Protein 3E1T (pdb70)

Secondary structure (DSSP, 8-state):
-EEEEEEEE--SHHHHHHHHHHHTTT--EEEE-SSPSS---S--B--HIIIIIIHHHTT-HHHHHTTTPPEE-EEEEE-SS-SS-EEEESSSSSSSTT--EEB--HHHHHHHHHHHHHHTT-EEESS-EEEEEEEETTEEEEEEEE-SSS-EEEEEEEEEEE---TT-SSGGGT--EEE-STT-EEEEEEEEES----STT-TTSEEEEEETTEEEEEEE-SSSEEEEEEEEEHHHHTTTSS-HHHHHHHHHHTSHHHHHHHTT-EE--SSTTSS-EEEES--EEES-SB-SSEEE-GGGTEE--STT--HHHHHHHHHHHHHHHHHHHTTT-S-HHHHHHHHHHHHHHHHHHHHHHHHHHHHH---TT-HHHHTSS---SHHHHHHHHHHHHTT---TT-TTT----STT--HHHHHHHHHHH----B-TTSSSB-

Foldseek 3Di:
DAEFAEEEEAQALLRLLLLLLQLLLPTGYEYEHQADALDADDQFDDFLCCQVPSCVLLVCNVVVVVPQFFKAQWAWECFFDDNDIDIDGPDPDCDPRSRIDGGARRRVVSVSSNVSSVVSPYNYAYNKHWDEFDDDPQAGFWTWIAHNPRDIDIYGHLAYEYAHAQPDPYLVSFFDKFFFQQLQKKKKKAKKFPFAADDDSRRQHWYWYDFQFAIKIWGDGHNTMIIIMGIGHNVVVVVCPPPSPVVVVVVQVRTVVSVRRCVRIDTQCDDPRNDMDMDGRQAIATLGQGDHRYGYAFSSGGDHDPPPSCRSVLSSVLSLLVLQLSNCVVVVPDDNCVSRVRSLLVSLQVRQVCNVVVLVRLQRGDDPNHPGSVSSHDDPVPVVVVVCVVCVVVVRNPPVDCVNPCAGSHRGDPSSRVSSCVSNVSFDADPSSRYGD

Sequence (437 aa):
PEVFDLIVIGGGPGGSTLASFVAMRGHRVLLLEREAFPRHQIGESLLPATVHGICAMLGLTDEMKRAGFPIKRGGTFRWGKEPEPWTFGFTRHPDDPYGFAYQVERARFDDMLLRNSERKGVDVRERHEVIDVLFEGERAVGVRYRNTEGVELMAHARFIVDASGNRTRVSQAVGERVYSRFFQNVALYGYFENGKRLPAPRQGNILSAAFQDGWFWYIPLSDTLTSVGAVVSREAAEAIKDGHEAALLRYIDRCPIIKEYLAPATRVTTGDYGEIRIRKDYSYCNTSFWKNGMALVGDAACFVDPVFSSGVHLATYSALLVARAINTCLAGEMSEQRCFEEFERRYRREYGNFYQFLVAFYDMNQDTDSYFWSARKIINTEERANEAFVRLIAGRSNLDEPVFQSNFMQGFTREITELQHLAMFGLVPSRDGLAWA

B-factor: mean 40.74, std 10.09, range [20.63, 82.57]

Nearest PDB structures (foldseek):
  3e1t-assembly1_A  TM=1.002E+00  e=3.209E-100  Chondromyces crocatus
  3i3l-assembly1_A  TM=8.785E-01  e=2.394E-38  Streptomyces venezuelae
  6c6p-assembly1_B  TM=7.421E-01  e=1.416E-22  Homo sapiens
  7koe-assembly1_G  TM=6.802E-01  e=3.387E-20  Thermotoga maritima MSB8
  7ouc-assembly1_AAA  TM=6.252E-01  e=5.788E-20  Streptomyces sp. JP95

CATH classification: 3.50.50.60 (+1 more: 3.30.9.100)

Solvent-accessible surface area: 19696 Å² total; per-residue (Å²): 127,76,98,19,18,0,0,0,10,8,0,13,6,6,0,1,1,0,0,1,0,0,10,62,79,68,37,126,3,1,0,2,11,142,61,50,21,88,32,31,56,30,30,5,10,2,23,15,42,1,9,55,21,14,1,45,83,2,55,2,53,98,46,2,130,182,20,59,7,24,86,3,82,0,0,2,3,48,3,3,159,95,104,118,70,90,62,50,36,56,33,203,125,79,120,55,106,120,3,36,0,14,0,0,32,20,18,97,1,0,33,20,5,0,62,6,0,71,147,76,54,8,58,19,58,41,136,15,50,8,36,52,16,40,79,124,66,146,55,0,47,0,0,67,1,111,27,89,108,55,66,114,77,88,0,61,10,101,2,0,1,0,12,39,21,32,212,22,130,5,9,130,34,17,13,112,55,18,104,5,177,12,3,73,1,0,5,1,8,0,0,10,67,82,9,84,55,9,77,69,113,56,92,12,3,15,0,3,0,6,13,72,45,0,2,0,14,4,10,4,3,41,140,68,22,0,0,0,0,0,0,2,9,68,78,33,7,128,90,11,151,151,33,44,86,68,18,1,71,159,20,10,79,81,2,108,29,0,106,87,17,13,84,78,24,79,36,19,106,109,62,84,41,6,110,18,58,58,47,91,54,6,3,1,0,0,24,27,0,35,77,66,6,3,0,0,1,5,33,0,0,2,26,0,0,36,1,43,16,1,18,13,19,3,10,2,52,0,0,19,1,0,0,26,0,0,0,0,5,37,59,72,71,73,57,33,110,133,0,7,94,20,0,22,86,60,0,4,91,43,0,0,82,37,0,50,104,0,6,44,7,0,43,100,3,103,37,133,110,2,150,5,0,65,59,11,59,62,122,58,80,128,106,141,61,82,88,45,117,78,72,109,111,62,46,96,71,76,122,132,49,90,123,98,45,149,153,34,1,29,21,24,56,175,69,0,32,101,51,0,80,118,8,30,146,71,61,98,61,27,256,71,10,3,0,4,81

Radius of gyration: 23.1 Å; Cα contacts (8 Å, |Δi|>4): 926; chains: 1; bounding box: 48×54×74 Å

Structure (mmCIF, N/CA/C/O backbone):
data_3E1T
#
_entry.id   3E1T
#
_cell.length_a   51.918
_cell.length_b   99.213
_cell.length_c   101.774
_cell.angle_alpha   90.00
_cell.angle_beta   90.00
_cell.angle_gamma   90.00
#
_symmetry.space_group_name_H-M   'P 21 21 21'
#
loop_
_entity.id
_entity.type
_entity.pdbx_description
1 polymer Halogenase
2 non-polymer 'CHLORIDE ION'
3 non-polymer 'FLAVIN-ADENINE DINUCLEOTIDE'
4 water water
#
loop_
_atom_site.group_PDB
_atom_site.id
_atom_site.type_symbol
_atom_site.label_atom_id
_atom_site.label_alt_id
_atom_site.label_comp_id
_atom_site.label_asym_id
_atom_site.label_entity_id
_atom_site.label_seq_id
_atom_site.pdbx_PDB_ins_code
_atom_site.Cartn_x
_atom_site.Cartn_y
_atom_site.Cartn_z
_atom_site.occupancy
_atom_site.B_iso_or_equiv
_atom_site.auth_seq_id
_atom_site.auth_comp_id
_atom_site.auth_asym_id
_atom_site.auth_atom_id
_atom_site.pdbx_PDB_model_num
ATOM 1 N N . PRO A 1 5 ? 27.189 52.925 51.930 1.00 48.18 5 PRO A N 1
ATOM 2 C CA . PRO A 1 5 ? 27.252 52.549 50.518 1.00 47.91 5 PRO A CA 1
ATOM 3 C C . PRO A 1 5 ? 26.490 51.254 50.275 1.00 47.56 5 PRO A C 1
ATOM 4 O O . PRO A 1 5 ? 26.720 50.256 50.967 1.00 47.33 5 PRO A O 1
ATOM 8 N N . GLU A 1 6 ? 25.582 51.295 49.302 1.00 47.24 6 GLU A N 1
ATOM 9 C CA . GLU A 1 6 ? 24.579 50.250 49.085 1.00 46.63 6 GLU A CA 1
ATOM 10 C C . GLU A 1 6 ? 25.192 48.930 48.626 1.00 46.07 6 GLU A C 1
ATOM 11 O O . GLU A 1 6 ? 26.207 48.928 47.924 1.00 46.16 6 GLU A O 1
ATOM 17 N N . VAL A 1 7 ? 24.580 47.817 49.032 1.00 45.18 7 VAL A N 1
ATOM 18 C CA . VAL A 1 7 ? 25.052 46.475 48.665 1.00 44.48 7 VAL A CA 1
ATOM 19 C C . VAL A 1 7 ? 24.022 45.726 47.806 1.00 43.55 7 VAL A C 1
ATOM 20 O O . VAL A 1 7 ? 22.829 45.696 48.130 1.00 43.61 7 VAL A O 1
ATOM 24 N N . PHE A 1 8 ? 24.490 45.141 46.701 1.00 42.01 8 PHE A N 1
ATOM 25 C CA . PHE A 1 8 ? 23.614 44.438 45.759 1.00 40.15 8 PHE A CA 1
ATOM 26 C C . PHE A 1 8 ? 24.158 43.043 45.439 1.00 39.27 8 PHE A C 1
ATOM 27 O O . PHE A 1 8 ? 25.253 42.689 45.865 1.00 39.06 8 PHE A O 1
ATOM 35 N N . ASP A 1 9 ? 23.392 42.227 44.726 1.00 38.03 9 ASP A N 1
ATOM 36 C CA . ASP A 1 9 ? 23.961 40.984 44.216 1.00 37.31 9 ASP A CA 1
ATOM 37 C C . ASP A 1 9 ? 24.737 41.300 42.923 1.00 36.23 9 ASP A C 1
ATOM 38 O O . ASP A 1 9 ? 25.769 40.695 42.654 1.00 36.09 9 ASP A O 1
ATOM 43 N N . LEU A 1 10 ? 24.253 42.289 42.164 1.00 35.43 10 LEU A N 1
ATOM 44 C CA . LEU A 1 10 ? 24.793 42.610 40.835 1.00 34.38 10 LEU A CA 1
ATOM 45 C C . LEU A 1 10 ? 24.638 44.083 40.526 1.00 33.77 10 LEU A C 1
ATOM 46 O O . LEU A 1 10 ? 23.570 44.649 40.738 1.00 33.48 10 LEU A O 1
ATOM 51 N N . ILE A 1 11 ? 25.703 44.692 40.009 1.00 33.16 11 ILE A N 1
ATOM 52 C CA . ILE A 1 11 ? 25.612 46.028 39.424 1.00 32.95 11 ILE A CA 1
ATOM 53 C C . ILE A 1 11 ? 25.883 45.942 37.927 1.00 33.03 11 ILE A C 1
ATOM 54 O O . ILE A 1 11 ? 26.938 45.450 37.507 1.00 32.96 11 ILE A O 1
ATOM 59 N N . VAL A 1 12 ? 24.924 46.429 37.138 1.00 32.80 12 VAL A N 1
ATOM 60 C CA . VAL A 1 12 ? 25.059 46.498 35.693 1.00 32.53 12 VAL A CA 1
ATOM 61 C C . VAL A 1 12 ? 25.299 47.940 35.264 1.00 32.03 12 VAL A C 1
ATOM 62 O O . VAL A 1 12 ? 24.573 48.850 35.673 1.00 31.56 12 VAL A O 1
ATOM 66 N N . ILE A 1 13 ? 26.348 48.129 34.469 1.00 30.89 13 ILE A N 1
ATOM 67 C CA . ILE A 1 13 ? 26.718 49.420 33.926 1.00 30.86 13 ILE A CA 1
ATOM 68 C C . ILE A 1 13 ? 26.208 49.567 32.488 1.00 31.05 13 ILE A C 1
ATOM 69 O O . ILE A 1 13 ? 26.819 49.040 31.535 1.00 31.25 13 ILE A O 1
ATOM 74 N N . GLY A 1 14 ? 25.112 50.297 32.329 1.00 30.73 14 GLY A N 1
ATOM 75 C CA . GLY A 1 14 ? 24.543 50.598 31.011 1.00 30.78 14 GLY A CA 1
ATOM 76 C C . GLY A 1 14 ? 23.189 49.940 30.857 1.00 31.12 14 GLY A C 1
ATOM 77 O O . GLY A 1 14 ? 23.016 48.799 31.259 1.00 31.41 14 GLY A O 1
ATOM 78 N N . GLY A 1 15 ? 22.235 50.654 30.264 1.00 31.19 15 GLY A N 1
ATOM 79 C CA . GLY A 1 15 ? 20.878 50.134 30.125 1.00 32.22 15 GLY A CA 1
ATOM 80 C C . GLY A 1 15 ? 20.375 49.918 28.699 1.00 32.55 15 GLY A C 1
ATOM 81 O O . GLY A 1 15 ? 19.168 49.992 28.447 1.00 32.61 15 GLY A O 1
ATOM 82 N N . GLY A 1 16 ? 21.291 49.660 27.764 1.00 32.77 16 GLY A N 1
ATOM 83 C CA . GLY A 1 16 ? 20.911 49.257 26.411 1.00 32.20 16 GLY A CA 1
ATOM 84 C C . GLY A 1 16 ? 20.440 47.820 26.473 1.00 32.47 16 GLY A C 1
ATOM 85 O O . GLY A 1 16 ? 20.281 47.285 27.558 1.00 33.15 16 GLY A O 1
ATOM 86 N N . PRO A 1 17 ? 20.205 47.175 25.313 1.00 32.52 17 PRO A N 1
ATOM 87 C CA . PRO A 1 17 ? 19.670 45.800 25.331 1.00 32.09 17 PRO A CA 1
ATOM 88 C C . PRO A 1 17 ? 20.506 44.783 26.093 1.00 31.81 17 PRO A C 1
ATOM 89 O O . PRO A 1 17 ? 19.945 43.893 26.705 1.00 32.52 17 PRO A O 1
ATOM 93 N N . GLY A 1 18 ? 21.829 44.894 26.044 1.00 31.40 18 GLY A N 1
ATOM 94 C CA . GLY A 1 18 ? 22.692 44.033 26.851 1.00 30.97 18 GLY A CA 1
ATOM 95 C C . GLY A 1 18 ? 22.426 44.172 28.346 1.00 30.74 18 GLY A C 1
ATOM 96 O O . GLY A 1 18 ? 22.127 43.192 29.022 1.00 30.04 18 GLY A O 1
ATOM 97 N N . GLY A 1 19 ? 22.536 45.399 28.849 1.00 30.86 19 GLY A N 1
ATOM 98 C CA . GLY A 1 19 ? 22.376 45.679 30.274 1.00 31.28 19 GLY A CA 1
ATOM 99 C C . GLY A 1 19 ? 20.992 45.419 30.850 1.00 31.76 19 GLY A C 1
ATOM 100 O O . GLY A 1 19 ? 20.857 44.741 31.867 1.00 31.64 19 GLY A O 1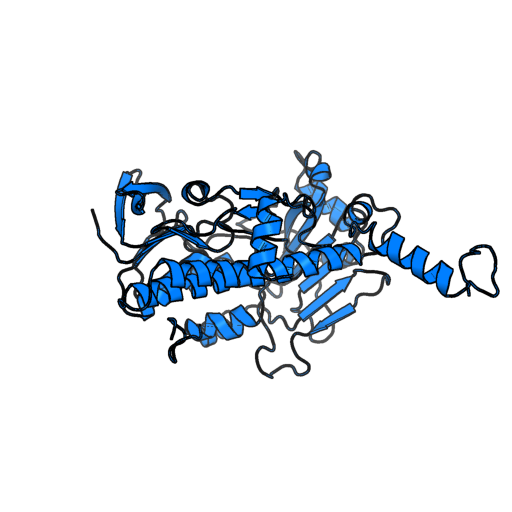
ATOM 101 N N . SER A 1 20 ? 19.961 45.951 30.200 1.00 31.80 20 SER A N 1
ATOM 102 C CA . SER A 1 20 ? 18.586 45.728 30.660 1.00 32.21 20 SER A CA 1
ATOM 103 C C . SER A 1 20 ? 18.208 44.247 30.645 1.00 32.07 20 SER A C 1
ATOM 104 O O . SER A 1 20 ? 17.522 43.765 31.561 1.00 32.24 20 SER A O 1
ATOM 107 N N . THR A 1 21 ? 18.679 43.517 29.628 1.00 31.54 21 THR A N 1
ATOM 108 C CA . THR A 1 21 ? 18.379 42.087 29.487 1.00 31.14 21 THR A CA 1
ATOM 109 C C . THR A 1 21 ? 18.984 41.249 30.619 1.00 31.32 21 THR A C 1
ATOM 110 O O . THR A 1 21 ? 18.303 40.389 31.208 1.00 31.56 21 THR A O 1
ATOM 114 N N . LEU A 1 22 ? 20.264 41.480 30.897 1.00 31.24 22 LEU A N 1
ATOM 115 C CA . LEU A 1 22 ? 20.951 40.835 32.020 1.00 31.19 22 LEU A CA 1
ATOM 116 C C . LEU A 1 22 ? 20.314 41.199 33.372 1.00 31.24 22 LEU A C 1
ATOM 117 O O . LEU A 1 22 ? 20.037 40.326 34.173 1.00 30.78 22 LEU A O 1
ATOM 122 N N . ALA A 1 23 ? 20.104 42.487 33.611 1.00 32.26 23 ALA A N 1
ATOM 123 C CA . ALA A 1 23 ? 19.468 42.937 34.855 1.00 33.49 23 ALA A CA 1
ATOM 124 C C . ALA A 1 23 ? 18.128 42.226 35.070 1.00 34.10 23 ALA A C 1
ATOM 125 O O . ALA A 1 23 ? 17.913 41.619 36.116 1.00 34.55 23 ALA A O 1
ATOM 127 N N . SER A 1 24 ? 17.250 42.266 34.065 1.00 35.20 24 SER A N 1
ATOM 128 C CA . SER A 1 24 ? 15.951 41.588 34.145 1.00 36.14 24 SER A CA 1
ATOM 129 C C . SER A 1 24 ? 16.061 40.116 34.518 1.00 36.93 24 SER A C 1
ATOM 130 O O . SER A 1 24 ? 15.345 39.654 35.399 1.00 37.10 24 SER A O 1
ATOM 133 N N . PHE A 1 25 ? 16.958 39.385 33.857 1.00 37.84 25 PHE A N 1
ATOM 134 C CA . PHE A 1 25 ? 17.081 37.927 34.036 1.00 38.36 25 PHE A CA 1
ATOM 135 C C . PHE A 1 25 ? 17.576 37.490 35.420 1.00 38.85 25 PHE A C 1
ATOM 136 O O . PHE A 1 25 ? 17.291 36.376 35.867 1.00 39.02 25 PHE A O 1
ATOM 144 N N . VAL A 1 26 ? 18.372 38.329 36.070 1.00 39.09 26 VAL A N 1
ATOM 145 C CA . VAL A 1 26 ? 18.861 37.997 37.400 1.00 39.49 26 VAL A CA 1
ATOM 146 C C . VAL A 1 26 ? 17.803 38.386 38.450 1.00 40.22 26 VAL A C 1
ATOM 147 O O . VAL A 1 26 ? 17.551 37.629 39.382 1.00 40.35 26 VAL A O 1
ATOM 151 N N . ALA A 1 27 ? 17.185 39.554 38.277 1.00 40.92 27 ALA A N 1
ATOM 152 C CA . ALA A 1 27 ? 16.110 40.009 39.161 1.00 42.15 27 ALA A CA 1
ATOM 153 C C . ALA A 1 27 ? 14.909 39.064 39.133 1.00 43.00 27 ALA A C 1
ATOM 154 O O . ALA A 1 27 ? 14.282 38.823 40.170 1.00 43.46 27 ALA A O 1
ATOM 156 N N . MET A 1 28 ? 14.602 38.530 37.949 1.00 43.76 28 MET A N 1
ATOM 157 C CA . MET A 1 28 ? 13.564 37.512 37.764 1.00 45.07 28 MET A CA 1
ATOM 158 C C . MET A 1 28 ? 13.781 36.261 38.622 1.00 45.09 28 MET A C 1
ATOM 159 O O . MET A 1 28 ? 12.841 35.503 38.868 1.00 45.42 28 MET A O 1
ATOM 164 N N . ARG A 1 29 ? 15.017 36.053 39.066 1.00 45.25 29 ARG A N 1
ATOM 165 C CA . ARG A 1 29 ? 15.374 34.912 39.903 1.00 45.55 29 ARG A CA 1
ATOM 166 C C . ARG A 1 29 ? 15.327 35.324 41.384 1.00 45.81 29 ARG A C 1
ATOM 167 O O . ARG A 1 29 ? 15.550 34.505 42.281 1.00 46.00 29 ARG A O 1
ATOM 175 N N . GLY A 1 30 ? 15.022 36.598 41.626 1.00 45.80 30 GLY A N 1
ATOM 176 C CA . GLY A 1 30 ? 14.844 37.114 42.977 1.00 45.81 30 GLY A CA 1
ATOM 177 C C . GLY A 1 30 ? 16.130 37.577 43.631 1.00 45.59 30 GLY A C 1
ATOM 178 O O . GLY A 1 30 ? 16.385 37.261 44.792 1.00 45.88 30 GLY A O 1
ATOM 179 N N . HIS A 1 31 ? 16.938 38.329 42.884 1.00 44.85 31 HIS A N 1
ATOM 180 C CA . HIS A 1 31 ? 18.196 38.851 43.395 1.00 43.98 31 HIS A CA 1
ATOM 181 C C . HIS A 1 31 ? 18.182 40.368 43.375 1.00 43.92 31 HIS A C 1
ATOM 182 O O . HIS A 1 31 ? 17.370 40.971 42.669 1.00 43.96 31 HIS A O 1
ATOM 189 N N . ARG A 1 32 ? 19.069 40.982 44.162 1.00 43.60 32 ARG A N 1
ATOM 190 C CA . ARG A 1 32 ? 19.168 42.442 44.235 1.00 43.59 32 ARG A CA 1
ATOM 191 C C . ARG A 1 32 ? 20.076 42.958 43.117 1.00 42.82 32 ARG A C 1
ATOM 192 O O . ARG A 1 32 ? 21.280 42.717 43.130 1.00 42.32 32 ARG A O 1
ATOM 200 N N . VAL A 1 33 ? 19.499 43.656 42.146 1.00 42.28 33 VAL A N 1
ATOM 201 C CA . VAL A 1 33 ? 20.323 44.256 41.097 1.00 41.57 33 VAL A CA 1
ATOM 202 C C . VAL A 1 33 ? 20.093 45.753 40.930 1.00 40.91 33 VAL A C 1
ATOM 203 O O . VAL A 1 33 ? 18.959 46.234 40.967 1.00 41.21 33 VAL A O 1
ATOM 207 N N . LEU A 1 34 ? 21.208 46.466 40.795 1.00 40.34 34 LEU A N 1
ATOM 208 C CA . LEU A 1 34 ? 21.249 47.874 40.454 1.00 40.07 34 LEU A CA 1
ATOM 209 C C . LEU A 1 34 ? 21.722 47.976 39.002 1.00 39.79 34 LEU A C 1
ATOM 210 O O . LEU A 1 34 ? 22.621 47.246 38.583 1.00 39.35 34 LEU A O 1
ATOM 215 N N . LEU A 1 35 ? 21.123 48.889 38.251 1.00 39.02 35 LEU A N 1
ATOM 216 C CA . LEU A 1 35 ? 21.557 49.170 36.900 1.00 38.49 35 LEU A CA 1
ATOM 217 C C . LEU A 1 35 ? 21.704 50.672 36.769 1.00 38.00 35 LEU A C 1
ATOM 218 O O . LEU A 1 35 ? 20.750 51.418 37.008 1.00 38.08 35 LEU A O 1
ATOM 223 N N . LEU A 1 36 ? 22.913 51.105 36.421 1.00 37.42 36 LEU A N 1
ATOM 224 C CA . LEU A 1 36 ? 23.220 52.522 36.227 1.00 37.31 36 LEU A CA 1
ATOM 225 C C . LEU A 1 36 ? 23.362 52.880 34.745 1.00 37.60 36 LEU A C 1
ATOM 226 O O . LEU A 1 36 ? 24.159 52.272 34.027 1.00 37.43 36 LEU A O 1
ATOM 231 N N . GLU A 1 37 ? 22.592 53.873 34.301 1.00 37.95 37 GLU A N 1
ATOM 232 C CA . GLU A 1 37 ? 22.602 54.318 32.909 1.00 38.55 37 GLU A CA 1
ATOM 233 C C . GLU A 1 37 ? 22.907 55.814 32.813 1.00 39.67 37 GLU A C 1
ATOM 234 O O . GLU A 1 37 ? 22.265 56.636 33.470 1.00 39.27 37 GLU A O 1
ATOM 240 N N . ARG A 1 38 ? 23.897 56.148 31.993 1.00 40.46 38 ARG A N 1
ATOM 241 C CA . ARG A 1 38 ? 24.436 57.503 31.889 1.00 42.75 38 ARG A CA 1
ATOM 242 C C . ARG A 1 38 ? 23.410 58.516 31.359 1.00 43.16 38 ARG A C 1
ATOM 243 O O . ARG A 1 38 ? 23.364 59.665 31.811 1.00 43.35 38 ARG A O 1
ATOM 251 N N . GLU A 1 39 ? 22.585 58.067 30.414 1.00 43.76 39 GLU A N 1
ATOM 252 C CA . GLU A 1 39 ? 21.619 58.920 29.724 1.00 44.70 39 GLU A CA 1
ATOM 253 C C . GLU A 1 39 ? 20.256 58.861 30.409 1.00 44.65 39 GLU A C 1
ATOM 254 O O . GLU A 1 39 ? 19.997 57.980 31.234 1.00 44.37 39 GLU A O 1
ATOM 260 N N . ALA A 1 40 ? 19.398 59.814 30.058 1.00 44.71 40 ALA A N 1
ATOM 261 C CA . ALA A 1 40 ? 17.980 59.757 30.397 1.00 44.91 40 ALA A CA 1
ATOM 262 C C . ALA A 1 40 ? 17.238 59.187 29.192 1.00 44.94 40 ALA A C 1
ATOM 263 O O . ALA A 1 40 ? 17.377 59.687 28.072 1.00 45.27 40 ALA A O 1
ATOM 265 N N . PHE A 1 41 ? 16.478 58.123 29.420 1.00 44.92 41 PHE A N 1
ATOM 266 C CA . PHE A 1 41 ? 15.716 57.487 28.358 1.00 44.77 41 PHE A CA 1
ATOM 267 C C . PHE A 1 41 ? 14.434 58.265 28.070 1.00 44.81 41 PHE A C 1
ATOM 268 O O . PHE A 1 41 ? 13.915 58.951 28.960 1.00 45.37 41 PHE A O 1
ATOM 276 N N . PRO A 1 42 ? 13.932 58.190 26.819 1.00 44.42 42 PRO A N 1
ATOM 277 C CA . PRO A 1 42 ? 14.512 57.466 25.681 1.00 43.40 42 PRO A CA 1
ATOM 278 C C . PRO A 1 42 ? 15.650 58.242 25.013 1.00 42.55 42 PRO A C 1
ATOM 279 O O . PRO A 1 42 ? 15.656 59.479 25.043 1.00 42.05 42 PRO A O 1
ATOM 283 N N . ARG A 1 43 ? 16.605 57.512 24.425 1.00 41.07 43 ARG A N 1
ATOM 284 C CA . ARG A 1 43 ? 17.752 58.132 23.739 1.00 39.36 43 ARG A CA 1
ATOM 285 C C . ARG A 1 43 ? 18.118 57.399 22.442 1.00 38.61 43 ARG A C 1
ATOM 286 O O . ARG A 1 43 ? 17.966 56.178 22.350 1.00 38.71 43 ARG A O 1
ATOM 294 N N . HIS A 1 44 ? 18.595 58.146 21.451 1.00 37.62 44 HIS A N 1
ATOM 295 C CA . HIS A 1 44 ? 18.982 57.568 20.165 1.00 37.36 44 HIS A CA 1
ATOM 296 C C . HIS A 1 44 ? 20.206 56.677 20.276 1.00 36.74 44 HIS A C 1
ATOM 297 O O . HIS A 1 44 ? 21.185 57.026 20.931 1.00 37.13 44 HIS A O 1
ATOM 304 N N . GLN A 1 45 ? 20.136 55.536 19.607 1.00 35.98 45 GLN A N 1
ATOM 305 C CA . GLN A 1 45 ? 21.284 54.669 19.398 1.00 34.92 45 GLN A CA 1
ATOM 306 C C . GLN A 1 45 ? 21.103 53.952 18.041 1.00 34.03 45 GLN A C 1
ATOM 307 O O . GLN A 1 45 ? 19.975 53.658 17.631 1.00 33.27 45 GLN A O 1
ATOM 313 N N . ILE A 1 46 ? 22.207 53.726 17.331 1.00 33.24 46 ILE A N 1
ATOM 314 C CA . ILE A 1 46 ? 22.191 52.950 16.081 1.00 32.91 46 ILE A CA 1
ATOM 315 C C . ILE A 1 46 ? 22.066 51.459 16.420 1.00 32.79 46 ILE A C 1
ATOM 316 O O . ILE A 1 46 ? 22.435 51.051 17.505 1.00 32.85 46 ILE A O 1
ATOM 321 N N . GLY A 1 47 ? 21.540 50.653 15.500 1.00 33.00 47 GLY A N 1
ATOM 322 C CA . GLY A 1 47 ? 21.379 49.224 15.734 1.00 31.99 47 GLY A CA 1
ATOM 323 C C . GLY A 1 47 ? 19.918 48.805 15.731 1.00 32.10 47 GLY A C 1
ATOM 324 O O . GLY A 1 47 ? 19.410 48.303 16.734 1.00 31.53 47 GLY A O 1
ATOM 325 N N . GLU A 1 48 ? 19.280 48.952 14.568 1.00 31.46 48 GLU A N 1
ATOM 326 C CA . GLU A 1 48 ? 17.821 48.960 14.425 1.00 31.27 48 GLU A CA 1
ATOM 327 C C . GLU A 1 48 ? 17.212 47.664 13.885 1.00 31.24 48 GLU A C 1
ATOM 328 O O . GLU A 1 48 ? 16.074 47.317 14.213 1.00 32.10 48 GLU A O 1
ATOM 334 N N . SER A 1 49 ? 17.975 46.928 13.094 1.00 30.85 49 SER A N 1
ATOM 335 C CA . SER A 1 49 ? 17.477 45.705 12.477 1.00 30.50 49 SER A CA 1
ATOM 336 C C . SER A 1 49 ? 17.741 44.481 13.355 1.00 30.23 49 SER A C 1
ATOM 337 O O . SER A 1 49 ? 18.891 44.159 13.672 1.00 29.85 49 SER A O 1
ATOM 340 N N . LEU A 1 50 ? 16.668 43.788 13.727 1.00 29.87 50 LEU A N 1
ATOM 341 C CA . LEU A 1 50 ? 16.749 42.704 14.697 1.00 29.34 50 LEU A CA 1
ATOM 342 C C . LEU A 1 50 ? 16.612 41.310 14.078 1.00 29.61 50 LEU A C 1
ATOM 343 O O . LEU A 1 50 ? 16.235 41.167 12.917 1.00 28.93 50 LEU A O 1
ATOM 348 N N . LEU A 1 51 ? 16.928 40.298 14.886 1.00 29.80 51 LEU A N 1
ATOM 349 C CA . LEU A 1 51 ? 16.881 38.893 14.505 1.00 30.33 51 LEU A CA 1
ATOM 350 C C . LEU A 1 51 ? 15.789 38.167 15.298 1.00 31.05 51 LEU A C 1
ATOM 351 O O . LEU A 1 51 ? 15.402 38.621 16.387 1.00 31.14 51 LEU A O 1
ATOM 356 N N . PRO A 1 52 ? 15.283 37.046 14.753 1.00 31.76 52 PRO A N 1
ATOM 357 C CA . PRO A 1 52 ? 14.278 36.200 15.393 1.00 32.21 52 PRO A CA 1
ATOM 358 C C . PRO A 1 52 ? 14.694 35.612 16.750 1.00 32.96 52 PRO A C 1
ATOM 359 O O . PRO A 1 52 ? 13.837 35.418 17.615 1.00 32.46 52 PRO A O 1
ATOM 363 N N . ALA A 1 53 ? 15.982 35.327 16.932 1.00 33.85 53 ALA A N 1
ATOM 364 C CA . ALA A 1 53 ? 16.463 34.763 18.201 1.00 35.38 53 ALA A CA 1
ATOM 365 C C . ALA A 1 53 ? 16.228 35.727 19.368 1.00 36.09 53 ALA A C 1
ATOM 366 O O . ALA A 1 53 ? 15.957 35.296 20.487 1.00 36.78 53 ALA A O 1
ATOM 368 N N . THR A 1 54 ? 16.305 37.025 19.086 1.00 36.71 54 THR A N 1
ATOM 369 C CA . THR A 1 54 ? 16.029 38.074 20.063 1.00 37.60 54 THR A CA 1
ATOM 370 C C . THR A 1 54 ? 14.522 38.326 20.186 1.00 38.24 54 THR A C 1
ATOM 371 O O . THR A 1 54 ? 13.994 38.385 21.290 1.00 38.35 54 THR A O 1
ATOM 375 N N . VAL A 1 55 ? 13.843 38.477 19.051 1.00 38.73 55 VAL A N 1
ATOM 376 C CA . VAL A 1 55 ? 12.407 38.758 19.036 1.00 39.67 55 VAL A CA 1
ATOM 377 C C . VAL A 1 55 ? 11.565 37.597 19.599 1.00 40.37 55 VAL A C 1
ATOM 378 O O . VAL A 1 55 ? 10.688 37.818 20.435 1.00 40.61 55 VAL A O 1
ATOM 382 N N . HIS A 1 56 ? 11.855 36.371 19.178 1.00 41.00 56 HIS A N 1
ATOM 383 C CA . HIS A 1 56 ? 11.058 35.217 19.604 1.00 42.25 56 HIS A CA 1
ATOM 384 C C . HIS A 1 56 ? 11.668 34.413 20.745 1.00 42.42 56 HIS A C 1
ATOM 385 O O . HIS A 1 56 ? 10.958 33.686 21.446 1.00 42.63 56 HIS A O 1
ATOM 392 N N . GLY A 1 57 ? 12.979 34.530 20.917 1.00 42.22 57 GLY A N 1
ATOM 393 C CA . GLY A 1 57 ? 13.662 33.852 22.008 1.00 42.07 57 GLY A CA 1
ATOM 394 C C . GLY A 1 57 ? 13.785 34.738 23.234 1.00 42.20 57 GLY A C 1
ATOM 395 O O . GLY A 1 57 ? 13.100 34.516 24.230 1.00 42.21 57 GLY A O 1
ATOM 396 N N . ILE A 1 58 ? 14.657 35.741 23.153 1.00 42.09 58 ILE A N 1
ATOM 397 C CA . ILE A 1 58 ? 14.978 36.609 24.293 1.00 42.38 58 ILE A CA 1
ATOM 398 C C . ILE A 1 58 ? 13.764 37.383 24.798 1.00 43.11 58 ILE A C 1
ATOM 399 O O . ILE A 1 58 ? 13.439 37.316 25.982 1.00 42.86 58 ILE A O 1
ATOM 404 N N . CYS A 1 59 ? 13.109 38.115 23.898 1.00 43.99 59 CYS A N 1
ATOM 405 C CA . CYS A 1 59 ? 11.979 38.960 24.267 1.00 45.55 59 CYS A CA 1
ATOM 406 C C . CYS A 1 59 ? 10.769 38.185 24.796 1.00 45.85 59 CYS A C 1
ATOM 407 O O . CYS A 1 59 ? 9.945 38.745 25.510 1.00 46.10 59 CYS A O 1
ATOM 410 N N . ALA A 1 60 ? 10.680 36.902 24.453 1.00 46.82 60 ALA A N 1
ATOM 411 C CA . ALA A 1 60 ? 9.630 36.025 24.972 1.00 47.72 60 ALA A CA 1
ATOM 412 C C . ALA A 1 60 ? 9.951 35.620 26.409 1.00 48.41 60 ALA A C 1
ATOM 413 O O . ALA A 1 60 ? 9.074 35.647 27.282 1.00 48.37 60 ALA A O 1
ATOM 415 N N . MET A 1 61 ? 11.213 35.246 26.639 1.00 48.80 61 MET A N 1
ATOM 416 C CA . MET A 1 61 ? 11.721 34.917 27.969 1.00 49.59 61 MET A CA 1
ATOM 417 C C . MET A 1 61 ? 11.611 36.108 28.929 1.00 49.56 61 MET A C 1
ATOM 418 O O . MET A 1 61 ? 11.375 35.929 30.126 1.00 49.48 61 MET A O 1
ATOM 423 N N . LEU A 1 62 ? 11.782 37.318 28.394 1.00 49.16 62 LEU A N 1
ATOM 424 C CA . LEU A 1 62 ? 11.609 38.544 29.171 1.00 49.39 62 LEU A CA 1
ATOM 425 C C . LEU A 1 62 ? 10.132 38.914 29.372 1.00 49.70 62 LEU A C 1
ATOM 426 O O . LEU A 1 62 ? 9.814 39.791 30.176 1.00 49.55 62 LEU A O 1
ATOM 431 N N . GLY A 1 63 ? 9.246 38.250 28.631 1.00 49.99 63 GLY A N 1
ATOM 432 C CA . GLY A 1 63 ? 7.807 38.517 28.689 1.00 50.41 63 GLY A CA 1
ATOM 433 C C . GLY A 1 63 ? 7.406 39.809 28.006 1.00 50.47 63 GLY A C 1
ATOM 434 O O . GLY A 1 63 ? 6.603 40.579 28.541 1.00 50.47 63 GLY A O 1
ATOM 435 N N . LEU A 1 64 ? 7.963 40.056 26.822 1.00 50.42 64 LEU A N 1
ATOM 436 C CA . LEU A 1 64 ? 7.658 41.281 26.085 1.00 50.65 64 LEU A CA 1
ATOM 437 C C . LEU A 1 64 ? 6.939 41.052 24.755 1.00 50.82 64 LEU A C 1
ATOM 438 O O . LEU A 1 64 ? 6.676 42.011 24.024 1.00 50.58 64 LEU A O 1
ATOM 443 N N . THR A 1 65 ? 6.623 39.794 24.449 1.00 51.21 65 THR A N 1
ATOM 444 C CA . THR A 1 65 ? 5.960 39.440 23.188 1.00 51.96 65 THR A CA 1
ATOM 445 C C . THR A 1 65 ? 4.815 40.401 22.848 1.00 52.61 65 THR A C 1
ATOM 446 O O . THR A 1 65 ? 4.830 41.049 21.796 1.00 52.80 65 THR A O 1
ATOM 450 N N . ASP A 1 66 ? 3.843 40.509 23.752 1.00 53.33 66 ASP A N 1
ATOM 451 C CA . ASP A 1 66 ? 2.637 41.292 23.494 1.00 54.21 66 ASP A CA 1
ATOM 452 C C . ASP A 1 66 ? 2.963 42.768 23.294 1.00 54.19 66 ASP A C 1
ATOM 453 O O . ASP A 1 66 ? 2.455 43.394 22.363 1.00 54.37 66 ASP A O 1
ATOM 458 N N . GLU A 1 67 ? 3.829 43.310 24.150 1.00 54.32 67 GLU A N 1
ATOM 459 C CA . GLU A 1 67 ? 4.222 44.719 24.067 1.00 54.70 67 GLU A CA 1
ATOM 460 C C . GLU A 1 67 ? 4.995 45.054 22.781 1.00 54.69 67 GLU A C 1
ATOM 461 O O . GLU A 1 67 ? 4.890 46.166 22.260 1.00 54.80 67 GLU A O 1
ATOM 467 N N . MET A 1 68 ? 5.758 44.087 22.274 1.00 54.84 68 MET A N 1
ATOM 468 C CA . MET A 1 68 ? 6.455 44.225 20.991 1.00 55.23 68 MET A CA 1
ATOM 469 C C . MET A 1 68 ? 5.460 44.371 19.836 1.00 55.26 68 MET A C 1
ATOM 470 O O . MET A 1 68 ? 5.630 45.233 18.967 1.00 55.21 68 MET A O 1
ATOM 475 N N . LYS A 1 69 ? 4.428 43.525 19.846 1.00 55.42 69 LYS A N 1
ATOM 476 C CA . LYS A 1 69 ? 3.365 43.524 18.834 1.00 55.62 69 LYS A CA 1
ATOM 477 C C . LYS A 1 69 ? 2.650 44.866 18.717 1.00 55.52 69 LYS A C 1
ATOM 478 O O . LYS A 1 69 ? 2.331 45.315 17.613 1.00 55.74 69 LYS A O 1
ATOM 484 N N . ARG A 1 70 ? 2.406 45.493 19.865 1.00 55.27 70 ARG A N 1
ATOM 485 C CA . ARG A 1 70 ? 1.575 46.691 19.962 1.00 55.02 70 ARG A CA 1
ATOM 486 C C . ARG A 1 70 ? 2.353 47.949 19.601 1.00 54.21 70 ARG A C 1
ATOM 487 O O . ARG A 1 70 ? 1.776 49.036 19.458 1.00 54.21 70 ARG A O 1
ATOM 495 N N . ALA A 1 71 ? 3.664 47.785 19.437 1.00 53.26 71 ALA A N 1
ATOM 496 C CA . ALA A 1 71 ? 4.580 48.903 19.252 1.00 51.99 71 ALA A CA 1
ATOM 497 C C . ALA A 1 71 ? 4.519 49.534 17.865 1.00 51.15 71 ALA A C 1
ATOM 498 O O . ALA A 1 71 ? 4.841 50.710 17.707 1.00 51.09 71 ALA A O 1
ATOM 500 N N . GLY A 1 72 ? 4.123 48.755 16.864 1.00 50.31 72 GLY A N 1
ATOM 501 C CA . GLY A 1 72 ? 4.047 49.257 15.495 1.00 49.08 72 GLY A CA 1
ATOM 502 C C . GLY A 1 72 ? 5.406 49.295 14.812 1.00 48.29 72 GLY A C 1
ATOM 503 O O . GLY A 1 72 ? 5.681 50.185 13.995 1.00 48.43 72 GLY A O 1
ATOM 504 N N . PHE A 1 73 ? 6.262 48.336 15.168 1.00 46.86 73 PHE A N 1
ATOM 505 C CA . PHE A 1 73 ? 7.554 48.159 14.513 1.00 45.05 73 PHE A CA 1
ATOM 506 C C . PHE A 1 73 ? 7.296 47.389 13.226 1.00 44.63 73 PHE A C 1
ATOM 507 O O . PHE A 1 73 ? 6.624 46.357 13.265 1.00 44.80 73 PHE A O 1
ATOM 515 N N . PRO A 1 74 ? 7.837 47.865 12.087 1.00 44.02 74 PRO A N 1
ATOM 516 C CA . PRO A 1 74 ? 7.774 47.081 10.853 1.00 43.67 74 PRO A CA 1
ATOM 517 C C . PRO A 1 74 ? 8.247 45.647 11.043 1.00 43.41 74 PRO A C 1
ATOM 518 O O . PRO A 1 74 ? 9.210 45.405 11.775 1.00 43.15 74 PRO A O 1
ATOM 522 N N . ILE A 1 75 ? 7.570 44.713 10.381 1.00 43.25 75 ILE A N 1
ATOM 523 C CA . ILE A 1 75 ? 7.840 43.282 10.524 1.00 43.06 75 ILE A CA 1
ATOM 524 C C . ILE A 1 75 ? 8.859 42.843 9.487 1.00 42.69 75 ILE A C 1
ATOM 525 O O . ILE A 1 75 ? 8.625 42.968 8.284 1.00 42.66 75 ILE A O 1
ATOM 530 N N . LYS A 1 76 ? 9.985 42.321 9.968 1.00 41.81 76 LYS A N 1
ATOM 531 C CA . LYS A 1 76 ? 11.097 41.926 9.108 1.00 40.68 76 LYS A CA 1
ATOM 532 C C . LYS A 1 76 ? 11.088 40.415 8.871 1.00 40.42 76 LYS A C 1
ATOM 533 O O . LYS A 1 76 ? 11.320 39.626 9.791 1.00 40.48 76 LYS A O 1
ATOM 539 N N . ARG A 1 77 ? 10.828 40.019 7.628 1.00 40.12 77 ARG A N 1
ATOM 540 C CA . ARG A 1 77 ? 10.731 38.604 7.262 1.00 39.93 77 ARG A CA 1
ATOM 541 C C . ARG A 1 77 ? 12.052 38.036 6.765 1.00 38.92 77 ARG A C 1
ATOM 542 O O . ARG A 1 77 ? 12.218 36.819 6.640 1.00 38.81 77 ARG A O 1
ATOM 550 N N . GLY A 1 78 ? 12.987 38.926 6.474 1.00 38.35 78 GLY A N 1
ATOM 551 C CA . GLY A 1 78 ? 14.286 38.547 5.929 1.00 37.28 78 GLY A CA 1
ATOM 552 C C . GLY A 1 78 ? 14.915 39.788 5.348 1.00 37.24 78 GLY A C 1
ATOM 553 O O . GLY A 1 78 ? 14.659 40.905 5.816 1.00 36.83 78 GLY A O 1
ATOM 554 N N . GLY A 1 79 ? 15.721 39.609 4.310 1.00 37.24 79 GLY A N 1
ATOM 555 C CA . GLY A 1 79 ? 16.372 40.748 3.682 1.00 37.49 79 GLY A CA 1
ATOM 556 C C . GLY A 1 79 ? 16.643 40.597 2.201 1.00 37.50 79 GLY A C 1
ATOM 557 O O . GLY A 1 79 ? 16.627 39.492 1.646 1.00 37.62 79 GLY A O 1
ATOM 558 N N . THR A 1 80 ? 16.897 41.732 1.570 1.00 37.66 80 THR A N 1
ATOM 559 C CA . THR A 1 80 ? 17.259 41.785 0.171 1.00 37.93 80 THR A CA 1
ATOM 560 C C . THR A 1 80 ? 18.694 42.303 0.040 1.00 37.93 80 THR A C 1
ATOM 561 O O . THR A 1 80 ? 19.093 43.234 0.745 1.00 37.58 80 THR A O 1
ATOM 565 N N . PHE A 1 81 ? 19.461 41.669 -0.840 1.00 37.99 81 PHE A N 1
ATOM 566 C CA . PHE A 1 81 ? 20.850 42.040 -1.085 1.00 38.23 81 PHE A CA 1
ATOM 567 C C . PHE A 1 81 ? 21.118 42.312 -2.547 1.00 38.85 81 PHE A C 1
ATOM 568 O O . PHE A 1 81 ? 20.729 41.527 -3.415 1.00 38.51 81 PHE A O 1
ATOM 576 N N . ARG A 1 82 ? 21.774 43.439 -2.806 1.00 38.86 82 ARG A N 1
ATOM 577 C CA . ARG A 1 82 ? 22.486 43.641 -4.057 1.00 39.51 82 ARG A CA 1
ATOM 578 C C . ARG A 1 82 ? 23.977 43.451 -3.748 1.00 39.22 82 ARG A C 1
ATOM 579 O O . ARG A 1 82 ? 24.660 44.354 -3.246 1.00 38.93 82 ARG A O 1
ATOM 587 N N . TRP A 1 83 ? 24.463 42.247 -4.042 1.00 39.23 83 TRP A N 1
ATOM 588 C CA . TRP A 1 83 ? 25.706 41.758 -3.475 1.00 39.78 83 TRP A CA 1
ATOM 589 C C . TRP A 1 83 ? 26.105 40.475 -4.178 1.00 41.28 83 TRP A C 1
ATOM 590 O O . TRP A 1 83 ? 25.277 39.589 -4.375 1.00 41.14 83 TRP A O 1
ATOM 601 N N . GLY A 1 84 ? 27.382 40.377 -4.530 1.00 43.15 84 GLY A N 1
ATOM 602 C CA . GLY A 1 84 ? 27.924 39.183 -5.163 1.00 45.97 84 GLY A CA 1
ATOM 603 C C . GLY A 1 84 ? 28.220 39.379 -6.637 1.00 48.17 84 GLY A C 1
ATOM 604 O O . GLY A 1 84 ? 28.584 40.478 -7.077 1.00 47.63 84 GLY A O 1
ATOM 605 N N . LYS A 1 85 ? 28.041 38.296 -7.391 1.00 50.39 85 LYS A N 1
ATOM 606 C CA . LYS A 1 85 ? 28.327 38.246 -8.822 1.00 52.88 85 LYS A CA 1
ATOM 607 C C . LYS A 1 85 ? 27.282 38.985 -9.667 1.00 53.93 85 LYS A C 1
ATOM 608 O O . LYS A 1 85 ? 27.636 39.819 -10.501 1.00 54.54 85 LYS A O 1
ATOM 614 N N . GLU A 1 86 ? 26.002 38.685 -9.441 1.00 55.32 86 GLU A N 1
ATOM 615 C CA . GLU A 1 86 ? 24.906 39.230 -10.257 1.00 56.55 86 GLU A CA 1
ATOM 616 C C . GLU A 1 86 ? 24.497 40.640 -9.808 1.00 56.48 86 GLU A C 1
ATOM 617 O O . GLU A 1 86 ? 24.560 40.949 -8.617 1.00 57.03 86 GLU A O 1
ATOM 623 N N . PRO A 1 87 ? 24.101 41.510 -10.763 1.00 56.62 87 PRO A N 1
ATOM 624 C CA . PRO A 1 87 ? 23.584 42.844 -10.433 1.00 56.25 87 PRO A CA 1
ATOM 625 C C . PRO A 1 87 ? 22.164 42.847 -9.856 1.00 55.93 87 PRO A C 1
ATOM 626 O O . PRO A 1 87 ? 21.791 43.786 -9.133 1.00 56.00 87 PRO A O 1
ATOM 630 N N . GLU A 1 88 ? 21.380 41.821 -10.183 1.00 54.97 88 GLU A N 1
ATOM 631 C CA . GLU A 1 88 ? 19.998 41.729 -9.716 1.00 54.31 88 GLU A CA 1
ATOM 632 C C . GLU A 1 88 ? 19.939 41.338 -8.239 1.00 52.77 88 GLU A C 1
ATOM 633 O O . GLU A 1 88 ? 20.651 40.425 -7.806 1.00 52.75 88 GLU A O 1
ATOM 639 N N . PRO A 1 89 ? 19.106 42.052 -7.460 1.00 51.33 89 PRO A N 1
ATOM 640 C CA . PRO A 1 89 ? 18.947 41.799 -6.031 1.00 50.04 89 PRO A CA 1
ATOM 641 C C . PRO A 1 89 ? 18.342 40.435 -5.726 1.00 48.61 89 PRO A C 1
ATOM 642 O O . PRO A 1 89 ? 17.390 40.016 -6.393 1.00 48.40 89 PRO A O 1
ATOM 646 N N . TRP A 1 90 ? 18.911 39.752 -4.733 1.00 46.57 90 TRP A N 1
ATOM 647 C CA . TRP A 1 90 ? 18.367 38.499 -4.233 1.00 45.12 90 TRP A CA 1
ATOM 648 C C . TRP A 1 90 ? 17.848 38.651 -2.790 1.00 44.94 90 TRP A C 1
ATOM 649 O O . TRP A 1 90 ? 18.171 39.625 -2.101 1.00 44.35 90 TRP A O 1
ATOM 660 N N . THR A 1 91 ? 17.045 37.689 -2.344 1.00 44.22 91 THR A N 1
ATOM 661 C CA . THR A 1 91 ? 16.371 37.775 -1.050 1.00 44.03 91 THR A CA 1
ATOM 662 C C . THR A 1 91 ? 16.590 36.508 -0.222 1.00 43.63 91 THR A C 1
ATOM 663 O O . THR A 1 91 ? 16.837 35.431 -0.761 1.00 43.56 91 THR A O 1
ATOM 667 N N . PHE A 1 92 ? 16.516 36.649 1.096 1.00 43.43 92 PHE A N 1
ATOM 668 C CA . PHE A 1 92 ? 16.483 35.495 1.989 1.00 43.30 92 PHE A CA 1
ATOM 669 C C . PHE A 1 92 ? 15.309 35.681 2.935 1.00 43.40 92 PHE A C 1
ATOM 670 O O . PHE A 1 92 ? 14.867 36.808 3.173 1.00 42.60 92 PHE A O 1
ATOM 678 N N . GLY A 1 93 ? 14.803 34.577 3.463 1.00 43.82 93 GLY A N 1
ATOM 679 C CA . GLY A 1 93 ? 13.746 34.612 4.466 1.00 45.45 93 GLY A CA 1
ATOM 680 C C . GLY A 1 93 ? 14.186 33.794 5.661 1.00 46.46 93 GLY A C 1
ATOM 681 O O . GLY A 1 93 ? 14.936 32.831 5.511 1.00 46.95 93 GLY A O 1
ATOM 682 N N . PHE A 1 94 ? 13.738 34.175 6.851 1.00 47.49 94 PHE A N 1
ATOM 683 C CA . PHE A 1 94 ? 14.121 33.448 8.056 1.00 48.59 94 PHE A CA 1
ATOM 684 C C . PHE A 1 94 ? 13.514 32.042 8.070 1.00 50.30 94 PHE A C 1
ATOM 685 O O . PHE A 1 94 ? 14.150 31.092 8.532 1.00 50.41 94 PHE A O 1
ATOM 693 N N . THR A 1 95 ? 12.300 31.911 7.536 1.00 52.24 95 THR A N 1
ATOM 694 C CA . THR A 1 95 ? 11.618 30.614 7.457 1.00 54.24 95 THR A CA 1
ATOM 695 C C . THR A 1 95 ? 10.836 30.468 6.159 1.00 55.62 95 THR A C 1
ATOM 696 O O . THR A 1 95 ? 10.372 31.459 5.582 1.00 55.57 95 THR A O 1
ATOM 700 N N . ARG A 1 96 ? 10.671 29.215 5.735 1.00 57.49 96 ARG A N 1
ATOM 701 C CA . ARG A 1 96 ? 9.948 28.857 4.511 1.00 59.30 96 ARG A CA 1
ATOM 702 C C . ARG A 1 96 ? 8.495 29.346 4.503 1.00 60.16 96 ARG A C 1
ATOM 703 O O . ARG A 1 96 ? 7.990 29.787 3.463 1.00 60.34 96 ARG A O 1
ATOM 711 N N . HIS A 1 97 ? 7.836 29.269 5.660 1.00 61.14 97 HIS A N 1
ATOM 712 C CA . HIS A 1 97 ? 6.474 29.790 5.821 1.00 62.13 97 HIS A CA 1
ATOM 713 C C . HIS A 1 97 ? 6.491 31.043 6.698 1.00 62.51 97 HIS A C 1
ATOM 714 O O . HIS A 1 97 ? 7.393 31.204 7.526 1.00 62.65 97 HIS A O 1
ATOM 721 N N . PRO A 1 98 ? 5.499 31.938 6.524 1.00 62.81 98 PRO A N 1
ATOM 722 C CA . PRO A 1 98 ? 5.548 33.207 7.263 1.00 62.83 98 PRO A CA 1
ATOM 723 C C . PRO A 1 98 ? 5.434 33.061 8.786 1.00 62.75 98 PRO A C 1
ATOM 724 O O . PRO A 1 98 ? 6.107 33.789 9.525 1.00 62.89 98 PRO A O 1
ATOM 728 N N . ASP A 1 99 ? 4.617 32.115 9.246 1.00 62.60 99 ASP A N 1
ATOM 729 C CA . ASP A 1 99 ? 4.210 32.086 10.654 1.00 62.39 99 ASP A CA 1
ATOM 730 C C . ASP A 1 99 ? 4.715 30.907 11.494 1.00 61.78 99 ASP A C 1
ATOM 731 O O . ASP A 1 99 ? 4.336 30.774 12.663 1.00 61.88 99 ASP A O 1
ATOM 736 N N . ASP A 1 100 ? 5.572 30.063 10.922 1.00 60.76 100 ASP A N 1
ATOM 737 C CA . ASP A 1 100 ? 6.183 28.988 11.710 1.00 59.88 100 ASP A CA 1
ATOM 738 C C . ASP A 1 100 ? 7.314 29.530 12.617 1.00 58.57 100 ASP A C 1
ATOM 739 O O . ASP A 1 100 ? 7.768 30.658 12.412 1.00 58.43 100 ASP A O 1
ATOM 744 N N . PRO A 1 101 ? 7.753 28.741 13.625 1.00 57.33 101 PRO A N 1
ATOM 745 C CA . PRO A 1 101 ? 8.577 29.278 14.727 1.00 56.14 101 PRO A CA 1
ATOM 746 C C . PRO A 1 101 ? 9.797 30.086 14.285 1.00 54.71 101 PRO A C 1
ATOM 747 O O . PRO A 1 101 ? 10.492 29.702 13.338 1.00 54.41 101 PRO A O 1
ATOM 751 N N . TYR A 1 102 ? 10.034 31.196 14.987 1.00 53.10 102 TYR A N 1
ATOM 752 C CA . TYR A 1 102 ? 11.133 32.138 14.701 1.00 51.56 102 TYR A CA 1
ATOM 753 C C . TYR A 1 102 ? 11.056 32.700 13.281 1.00 50.01 102 TYR A C 1
ATOM 754 O O . TYR A 1 102 ? 12.081 32.879 12.612 1.00 50.13 102 TYR A O 1
ATOM 763 N N . GLY A 1 103 ? 9.837 32.986 12.835 1.00 48.20 103 GLY A N 1
ATOM 764 C CA . GLY A 1 103 ? 9.593 33.354 11.445 1.00 46.11 103 GLY A CA 1
ATOM 765 C C . GLY A 1 103 ? 9.976 34.762 11.036 1.00 44.75 103 GLY A C 1
ATOM 766 O O . GLY A 1 103 ? 10.253 35.014 9.859 1.00 44.80 103 GLY A O 1
ATOM 767 N N . PHE A 1 104 ? 9.997 35.682 12.000 1.00 43.17 104 PHE A N 1
ATOM 768 C CA . PHE A 1 104 ? 10.213 37.096 11.703 1.00 41.50 104 PHE A CA 1
ATOM 769 C C . PHE A 1 104 ? 10.905 37.871 12.833 1.00 40.56 104 PHE A C 1
ATOM 770 O O . PHE A 1 104 ? 11.104 37.358 13.925 1.00 39.73 104 PHE A O 1
ATOM 778 N N . ALA A 1 105 ? 11.233 39.128 12.557 1.00 39.75 105 ALA A N 1
ATOM 779 C CA . ALA A 1 105 ? 11.737 40.040 13.571 1.00 39.19 105 ALA A CA 1
ATOM 780 C C . ALA A 1 105 ? 11.160 41.434 13.332 1.00 38.82 105 ALA A C 1
ATOM 781 O O . ALA A 1 105 ? 10.186 41.588 12.597 1.00 38.57 105 ALA A O 1
ATOM 783 N N . TYR A 1 106 ? 11.752 42.443 13.962 1.00 38.69 106 TYR A N 1
ATOM 784 C CA . TYR A 1 106 ? 11.288 43.810 13.797 1.00 38.81 106 TYR A CA 1
ATOM 785 C C . TYR A 1 106 ? 12.404 44.750 13.381 1.00 38.62 106 TYR A C 1
ATOM 786 O O . TYR A 1 106 ? 13.586 44.449 13.584 1.00 38.71 106 TYR A O 1
ATOM 795 N N . GLN A 1 107 ? 12.015 45.879 12.792 1.00 38.04 107 GLN A N 1
ATOM 796 C CA . GLN A 1 107 ? 12.898 47.007 12.558 1.00 38.35 107 GLN A CA 1
ATOM 797 C C . GLN A 1 107 ? 12.523 48.053 13.597 1.00 38.69 107 GLN A C 1
ATOM 798 O O . GLN A 1 107 ? 11.408 48.587 13.572 1.00 38.77 107 GLN A O 1
ATOM 804 N N . VAL A 1 108 ? 13.438 48.337 14.520 1.00 38.77 108 VAL A N 1
ATOM 805 C CA . VAL A 1 108 ? 13.071 49.119 15.695 1.00 38.99 108 VAL A CA 1
ATOM 806 C C . VAL A 1 108 ? 13.761 50.460 15.789 1.00 39.62 108 VAL A C 1
ATOM 807 O O . VAL A 1 108 ? 14.943 50.594 15.464 1.00 39.60 108 VAL A O 1
ATOM 811 N N . GLU A 1 109 ? 13.004 51.456 16.237 1.00 40.44 109 GLU A N 1
ATOM 812 C CA . GLU A 1 109 ? 13.582 52.694 16.710 1.00 41.29 109 GLU A CA 1
ATOM 813 C C . GLU A 1 109 ? 14.213 52.345 18.048 1.00 41.23 109 GLU A C 1
ATOM 814 O O . GLU A 1 109 ? 13.531 51.926 18.982 1.00 41.33 109 GLU A O 1
ATOM 820 N N . ARG A 1 110 ? 15.531 52.473 18.122 1.00 41.56 110 ARG A N 1
ATOM 821 C CA . ARG A 1 110 ? 16.259 52.020 19.301 1.00 41.97 110 ARG A CA 1
ATOM 822 C C . ARG A 1 110 ? 15.888 52.806 20.558 1.00 41.77 110 ARG A C 1
ATOM 823 O O . ARG A 1 110 ? 15.798 52.235 21.644 1.00 41.82 110 ARG A O 1
ATOM 831 N N . ALA A 1 111 ? 15.670 54.110 20.392 1.00 41.68 111 ALA A N 1
ATOM 832 C CA . ALA A 1 111 ? 15.169 54.965 21.469 1.00 42.10 111 ALA A CA 1
ATOM 833 C C . ALA A 1 111 ? 13.980 54.315 22.172 1.00 42.04 111 ALA A C 1
ATOM 834 O O . ALA A 1 111 ? 14.017 54.114 23.394 1.00 42.28 111 ALA A O 1
ATOM 836 N N . ARG A 1 112 ? 12.958 53.955 21.385 1.00 41.74 112 ARG A N 1
ATOM 837 C CA . ARG A 1 112 ? 11.722 53.344 21.893 1.00 42.02 112 ARG A CA 1
ATOM 838 C C . ARG A 1 112 ? 11.936 51.920 22.357 1.00 40.91 112 ARG A C 1
ATOM 839 O O . ARG A 1 112 ? 11.308 51.470 23.313 1.00 40.35 112 ARG A O 1
ATOM 847 N N . PHE A 1 113 ? 12.788 51.196 21.640 1.00 40.07 113 PHE A N 1
ATOM 848 C CA . PHE A 1 113 ? 13.026 49.792 21.937 1.00 39.22 113 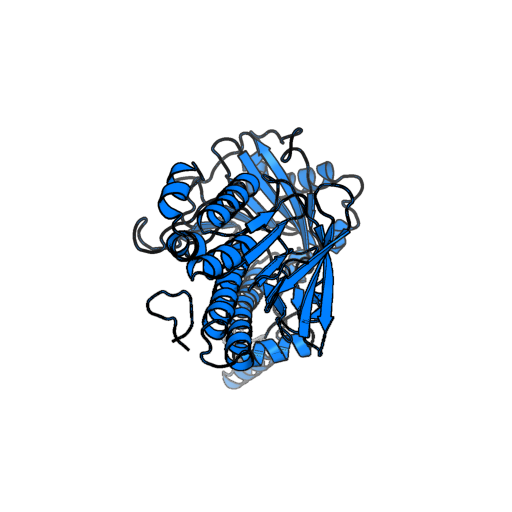PHE A CA 1
ATOM 849 C C . PHE A 1 113 ? 13.811 49.613 23.238 1.00 39.28 113 PHE A C 1
ATOM 850 O O . PHE A 1 113 ? 13.433 48.799 24.083 1.00 39.46 113 PHE A O 1
ATOM 858 N N . ASP A 1 114 ? 14.899 50.365 23.392 1.00 39.30 114 ASP A N 1
ATOM 859 C CA . ASP A 1 114 ? 15.704 50.309 24.616 1.00 39.82 114 ASP A CA 1
ATOM 860 C C . ASP A 1 114 ? 14.861 50.769 25.810 1.00 40.55 114 ASP A C 1
ATOM 861 O O . ASP A 1 114 ? 14.854 50.114 26.843 1.00 40.14 114 ASP A O 1
ATOM 866 N N . ASP A 1 115 ? 14.153 51.892 25.644 1.00 41.57 115 ASP A N 1
ATOM 867 C CA . ASP A 1 115 ? 13.256 52.435 26.686 1.00 42.75 115 ASP A CA 1
ATOM 868 C C . ASP A 1 115 ? 12.238 51.380 27.104 1.00 43.02 115 ASP A C 1
ATOM 869 O O . ASP A 1 115 ? 12.087 51.081 28.287 1.00 43.29 115 ASP A O 1
ATOM 874 N N . MET A 1 116 ? 11.563 50.798 26.118 1.00 43.27 116 MET A N 1
ATOM 875 C CA . MET A 1 116 ? 10.659 49.683 26.351 1.00 43.92 116 MET A CA 1
ATOM 876 C C . MET A 1 116 ? 11.327 48.583 27.185 1.00 42.99 116 MET A C 1
ATOM 877 O O . MET A 1 116 ? 10.751 48.103 28.164 1.00 43.29 116 MET A O 1
ATOM 882 N N . LEU A 1 117 ? 12.545 48.206 26.809 1.00 42.08 117 LEU A N 1
ATOM 883 C CA . LEU A 1 117 ? 13.315 47.192 27.530 1.00 41.32 117 LEU A CA 1
ATOM 884 C C . LEU A 1 117 ? 13.698 47.591 28.954 1.00 40.55 117 LEU A C 1
ATOM 885 O O . LEU A 1 117 ? 13.711 46.740 29.848 1.00 40.13 117 LEU A O 1
ATOM 890 N N . LEU A 1 118 ? 14.052 48.861 29.155 1.00 40.19 118 LEU A N 1
ATOM 891 C CA . LEU A 1 118 ? 14.520 49.317 30.474 1.00 40.40 118 LEU A CA 1
ATOM 892 C C . LEU A 1 118 ? 13.350 49.430 31.451 1.00 40.85 118 LEU A C 1
ATOM 893 O O . LEU A 1 118 ? 13.485 49.095 32.627 1.00 40.78 118 LEU A O 1
ATOM 898 N N . ARG A 1 119 ? 12.207 49.889 30.945 1.00 41.32 119 ARG A N 1
ATOM 899 C CA . ARG A 1 119 ? 10.958 49.906 31.713 1.00 42.02 119 ARG A CA 1
ATOM 900 C C . ARG A 1 119 ? 10.587 48.500 32.200 1.00 42.17 119 ARG A C 1
ATOM 901 O O . ARG A 1 119 ? 10.136 48.335 33.338 1.00 42.21 119 ARG A O 1
ATOM 909 N N . ASN A 1 120 ? 10.804 47.493 31.350 1.00 42.37 120 ASN A N 1
ATOM 910 C CA . ASN A 1 120 ? 10.521 46.096 31.690 1.00 42.62 120 ASN A CA 1
ATOM 911 C C . ASN A 1 120 ? 11.439 45.593 32.792 1.00 43.02 120 ASN A C 1
ATOM 912 O O . ASN A 1 120 ? 11.042 44.736 33.588 1.00 42.98 120 ASN A O 1
ATOM 917 N N . SER A 1 121 ? 12.669 46.115 32.816 1.00 43.04 121 SER A N 1
ATOM 918 C CA . SER A 1 121 ? 13.640 45.816 33.875 1.00 43.45 121 SER A CA 1
ATOM 919 C C . SER A 1 121 ? 13.084 46.220 35.239 1.00 43.75 121 SER A C 1
ATOM 920 O O . SER A 1 121 ? 13.098 45.426 36.181 1.00 43.26 121 SER A O 1
ATOM 923 N N . GLU A 1 122 ? 12.613 47.463 35.323 1.00 44.38 122 GLU A N 1
ATOM 924 C CA . GLU A 1 122 ? 12.026 48.004 36.544 1.00 45.70 122 GLU A CA 1
ATOM 925 C C . GLU A 1 122 ? 10.931 47.088 37.057 1.00 46.32 122 GLU A C 1
ATOM 926 O O . GLU A 1 122 ? 11.015 46.585 38.179 1.00 46.79 122 GLU A O 1
ATOM 932 N N . ARG A 1 123 ? 9.941 46.846 36.201 1.00 47.06 123 ARG A N 1
ATOM 933 C CA . ARG A 1 123 ? 8.818 45.958 36.483 1.00 48.06 123 ARG A CA 1
ATOM 934 C C . ARG A 1 123 ? 9.234 44.534 36.850 1.00 48.24 123 ARG A C 1
ATOM 935 O O . ARG A 1 123 ? 8.473 43.814 37.497 1.00 48.61 123 ARG A O 1
ATOM 943 N N . LYS A 1 124 ? 10.424 44.116 36.427 1.00 48.41 124 LYS A N 1
ATOM 944 C CA . LYS A 1 124 ? 10.926 42.785 36.799 1.00 48.29 124 LYS A CA 1
ATOM 945 C C . LYS A 1 124 ? 11.607 42.825 38.154 1.00 47.70 124 LYS A C 1
ATOM 946 O O . LYS A 1 124 ? 11.979 41.783 38.710 1.00 47.54 124 LYS A O 1
ATOM 952 N N . GLY A 1 125 ? 11.775 44.038 38.672 1.00 47.38 125 GLY A N 1
ATOM 953 C CA . GLY A 1 125 ? 12.327 44.240 40.005 1.00 47.45 125 GLY A CA 1
ATOM 954 C C . GLY A 1 125 ? 13.712 44.855 40.045 1.00 47.36 125 GLY A C 1
ATOM 955 O O . GLY A 1 125 ? 14.375 44.822 41.089 1.00 47.53 125 GLY A O 1
ATOM 956 N N . VAL A 1 126 ? 14.161 45.404 38.915 1.00 46.95 126 VAL A N 1
ATOM 957 C CA . VAL A 1 126 ? 15.507 45.974 38.834 1.00 46.65 126 VAL A CA 1
ATOM 958 C C . VAL A 1 126 ? 15.488 47.417 39.313 1.00 46.54 126 VAL A C 1
ATOM 959 O O . VAL A 1 126 ? 14.610 48.195 38.936 1.00 46.61 126 VAL A O 1
ATOM 963 N N . ASP A 1 127 ? 16.470 47.752 40.143 1.00 46.26 127 ASP A N 1
ATOM 964 C CA . ASP A 1 127 ? 16.693 49.113 40.606 1.00 46.17 127 ASP A CA 1
ATOM 965 C C . ASP A 1 127 ? 17.432 49.903 39.521 1.00 45.79 127 ASP A C 1
ATOM 966 O O . ASP A 1 127 ? 18.658 50.011 39.560 1.00 45.89 127 ASP A O 1
ATOM 971 N N . VAL A 1 128 ? 16.706 50.458 38.553 1.00 45.34 128 VAL A N 1
ATOM 972 C CA . VAL A 1 128 ? 17.386 51.196 37.483 1.00 44.91 128 VAL A CA 1
ATOM 973 C C . VAL A 1 128 ? 17.414 52.692 37.772 1.00 45.11 128 VAL A C 1
ATOM 974 O O . VAL A 1 128 ? 16.436 53.270 38.246 1.00 45.16 128 VAL A O 1
ATOM 978 N N . ARG A 1 129 ? 18.556 53.307 37.502 1.00 45.08 129 ARG A N 1
ATOM 979 C CA . ARG A 1 129 ? 18.745 54.720 37.775 1.00 45.32 129 ARG A CA 1
ATOM 980 C C . ARG A 1 129 ? 19.426 55.396 36.600 1.00 45.47 129 ARG A C 1
ATOM 981 O O . ARG A 1 129 ? 20.598 55.129 36.314 1.00 45.24 129 ARG A O 1
ATOM 989 N N . GLU A 1 130 ? 18.668 56.248 35.909 1.00 45.76 130 GLU A N 1
ATOM 990 C CA . GLU A 1 130 ? 19.174 57.017 34.779 1.00 46.53 130 GLU A CA 1
ATOM 991 C C . GLU A 1 130 ? 19.961 58.220 35.282 1.00 46.87 130 GLU A C 1
ATOM 992 O O . GLU A 1 130 ? 20.010 58.462 36.490 1.00 47.40 130 GLU A O 1
ATOM 998 N N . ARG A 1 131 ? 20.576 58.961 34.360 1.00 46.83 131 ARG A N 1
ATOM 999 C CA . ARG A 1 131 ? 21.457 60.100 34.679 1.00 47.03 131 ARG A CA 1
ATOM 1000 C C . ARG A 1 131 ? 22.619 59.765 35.631 1.00 46.59 131 ARG A C 1
ATOM 1001 O O . ARG A 1 131 ? 23.177 60.658 36.287 1.00 46.51 131 ARG A O 1
ATOM 1009 N N . HIS A 1 132 ? 22.978 58.482 35.689 1.00 45.76 132 HIS A N 1
ATOM 1010 C CA . HIS A 1 132 ? 24.041 57.988 36.555 1.00 45.19 132 HIS A CA 1
ATOM 1011 C C . HIS A 1 132 ? 25.191 57.413 35.721 1.00 44.68 132 HIS A C 1
ATOM 1012 O O . HIS A 1 132 ? 25.039 56.360 35.078 1.00 44.18 132 HIS A O 1
ATOM 1019 N N . GLU A 1 133 ? 26.336 58.098 35.737 1.00 43.79 133 GLU A N 1
ATOM 1020 C CA . GLU A 1 133 ? 27.517 57.668 34.981 1.00 43.09 133 GLU A CA 1
ATOM 1021 C C . GLU A 1 133 ? 28.561 56.964 35.849 1.00 42.23 133 GLU A C 1
ATOM 1022 O O . GLU A 1 133 ? 29.124 57.566 36.761 1.00 41.52 133 GLU A O 1
ATOM 1028 N N . VAL A 1 134 ? 28.823 55.691 35.545 1.00 41.19 134 VAL A N 1
ATOM 1029 C CA . VAL A 1 134 ? 29.896 54.936 36.204 1.00 39.91 134 VAL A CA 1
ATOM 1030 C C . VAL A 1 134 ? 31.261 55.461 35.757 1.00 39.60 134 VAL A C 1
ATOM 1031 O O . VAL A 1 134 ? 31.494 55.709 34.572 1.00 39.44 134 VAL A O 1
ATOM 1035 N N . ILE A 1 135 ? 32.144 55.652 36.735 1.00 39.03 135 ILE A N 1
ATOM 1036 C CA . ILE A 1 135 ? 33.436 56.292 36.542 1.00 38.33 135 ILE A CA 1
ATOM 1037 C C . ILE A 1 135 ? 34.547 55.257 36.631 1.00 37.56 135 ILE A C 1
ATOM 1038 O O . ILE A 1 135 ? 35.516 55.285 35.864 1.00 36.97 135 ILE A O 1
ATOM 1043 N N . ASP A 1 136 ? 34.400 54.342 37.582 1.00 36.83 136 ASP A N 1
ATOM 1044 C CA . ASP A 1 136 ? 35.408 53.326 37.841 1.00 36.26 136 ASP A CA 1
ATOM 1045 C C . ASP A 1 136 ? 34.736 52.112 38.418 1.00 35.32 136 ASP A C 1
ATOM 1046 O O . ASP A 1 136 ? 33.737 52.237 39.122 1.00 35.63 136 ASP A O 1
ATOM 1051 N N . VAL A 1 137 ? 35.291 50.942 38.121 1.00 34.29 137 VAL A N 1
ATOM 1052 C CA . VAL A 1 137 ? 34.994 49.716 38.857 1.00 33.60 137 VAL A CA 1
ATOM 1053 C C . VAL A 1 137 ? 36.052 49.565 39.965 1.00 33.45 137 VAL A C 1
ATOM 1054 O O . VAL A 1 137 ? 37.238 49.756 39.716 1.00 33.02 137 VAL A O 1
ATOM 1058 N N . LEU A 1 138 ? 35.617 49.195 41.171 1.00 33.43 138 LEU A N 1
ATOM 1059 C CA . LEU A 1 138 ? 36.514 49.113 42.329 1.00 33.44 138 LEU A CA 1
ATOM 1060 C C . LEU A 1 138 ? 36.901 47.682 42.640 1.00 33.63 138 LEU A C 1
ATOM 1061 O O . LEU A 1 138 ? 36.068 46.783 42.586 1.00 33.64 138 LEU A O 1
ATOM 1066 N N . PHE A 1 139 ? 38.173 47.486 42.982 1.00 34.03 139 PHE A N 1
ATOM 1067 C CA . PHE A 1 139 ? 38.707 46.168 43.271 1.00 34.49 139 PHE A CA 1
ATOM 1068 C C . PHE A 1 139 ? 39.242 46.026 44.694 1.00 35.09 139 PHE A C 1
ATOM 1069 O O . PHE A 1 139 ? 39.832 46.952 45.261 1.00 33.30 139 PHE A O 1
ATOM 1077 N N . GLU A 1 140 ? 39.033 44.833 45.238 1.00 36.06 140 GLU A N 1
ATOM 1078 C CA . GLU A 1 140 ? 39.563 44.439 46.525 1.00 37.94 140 GLU A CA 1
ATOM 1079 C C . GLU A 1 140 ? 39.726 42.923 46.460 1.00 38.45 140 GLU A C 1
ATOM 1080 O O . GLU A 1 140 ? 38.890 42.229 45.872 1.00 38.02 140 GLU A O 1
ATOM 1086 N N . GLY A 1 141 ? 40.820 42.425 47.029 1.00 38.99 141 GLY A N 1
ATOM 1087 C CA . GLY A 1 141 ? 41.109 40.993 47.042 1.00 40.27 141 GLY A CA 1
ATOM 1088 C C . GLY A 1 141 ? 41.217 40.409 45.648 1.00 40.94 141 GLY A C 1
ATOM 1089 O O . GLY A 1 141 ? 40.890 39.236 45.434 1.00 41.26 141 GLY A O 1
ATOM 1090 N N . GLU A 1 142 ? 41.681 41.240 44.710 1.00 41.73 142 GLU A N 1
ATOM 1091 C CA . GLU A 1 142 ? 41.823 40.893 43.291 1.00 42.69 142 GLU A CA 1
ATOM 1092 C C . GLU A 1 142 ? 40.475 40.581 42.650 1.00 42.10 142 GLU A C 1
ATOM 1093 O O . GLU A 1 142 ? 40.409 39.849 41.662 1.00 42.59 142 GLU A O 1
ATOM 1099 N N . ARG A 1 143 ? 39.406 41.125 43.229 1.00 41.15 143 ARG A N 1
ATOM 1100 C CA . ARG A 1 143 ? 38.046 40.899 42.752 1.00 40.62 143 ARG A CA 1
ATOM 1101 C C . ARG A 1 143 ? 37.362 42.244 42.530 1.00 39.48 143 ARG A C 1
ATOM 1102 O O . ARG A 1 143 ? 37.623 43.203 43.268 1.00 38.73 143 ARG A O 1
ATOM 1110 N N . ALA A 1 144 ? 36.510 42.333 41.507 1.00 38.49 144 ALA A N 1
ATOM 1111 C CA . ALA A 1 144 ? 35.664 43.523 41.342 1.00 37.63 144 ALA A CA 1
ATOM 1112 C C . ALA A 1 144 ? 34.660 43.509 42.483 1.00 37.12 144 ALA A C 1
ATOM 1113 O O . ALA A 1 144 ? 34.033 42.481 42.730 1.00 36.82 144 ALA A O 1
ATOM 1115 N N . VAL A 1 145 ? 34.532 44.628 43.198 1.00 36.62 145 VAL A N 1
ATOM 1116 C CA . VAL A 1 145 ? 33.691 44.648 44.410 1.00 36.11 145 VAL A CA 1
ATOM 1117 C C . VAL A 1 145 ? 32.671 45.769 44.431 1.00 36.03 145 VAL A C 1
ATOM 1118 O O . VAL A 1 145 ? 31.764 45.771 45.261 1.00 35.77 145 VAL A O 1
ATOM 1122 N N . GLY A 1 146 ? 32.825 46.723 43.524 1.00 36.08 146 GLY A N 1
ATOM 1123 C CA . GLY A 1 146 ? 31.876 47.817 43.429 1.00 36.78 146 GLY A CA 1
ATOM 1124 C C . GLY A 1 146 ? 32.189 48.767 42.306 1.00 37.13 146 GLY A C 1
ATOM 1125 O O . GLY A 1 146 ? 33.023 48.472 41.449 1.00 37.33 146 GLY A O 1
ATOM 1126 N N . VAL A 1 147 ? 31.503 49.902 42.303 1.00 37.58 147 VAL A N 1
ATOM 1127 C CA . VAL A 1 147 ? 31.735 50.941 41.317 1.00 38.72 147 VAL A CA 1
ATOM 1128 C C . VAL A 1 147 ? 31.755 52.322 41.971 1.00 39.80 147 VAL A C 1
ATOM 1129 O O . VAL A 1 147 ? 31.165 52.514 43.037 1.00 39.73 147 VAL A O 1
ATOM 1133 N N . ARG A 1 148 ? 32.452 53.267 41.344 1.00 41.16 148 ARG A N 1
ATOM 1134 C CA . ARG A 1 148 ? 32.269 54.687 41.640 1.00 43.05 148 ARG A CA 1
ATOM 1135 C C . ARG A 1 148 ? 31.450 55.301 40.518 1.00 43.72 148 ARG A C 1
ATOM 1136 O O . ARG A 1 148 ? 31.744 55.069 39.343 1.00 43.89 148 ARG A O 1
ATOM 1144 N N . TYR A 1 149 ? 30.435 56.084 40.877 1.00 44.76 149 TYR A N 1
ATOM 1145 C CA . TYR A 1 149 ? 29.596 56.776 39.898 1.00 46.32 149 TYR A CA 1
ATOM 1146 C C . TYR A 1 149 ? 29.256 58.199 40.332 1.00 47.32 149 TYR A C 1
ATOM 1147 O O . TYR A 1 149 ? 29.456 58.557 41.486 1.00 46.92 149 TYR A O 1
ATOM 1156 N N . ARG A 1 150 ? 28.741 58.993 39.393 1.00 48.84 150 ARG A N 1
ATOM 1157 C CA . ARG A 1 150 ? 28.117 60.280 39.707 1.00 50.61 150 ARG A CA 1
ATOM 1158 C C . ARG A 1 150 ? 26.617 60.126 39.497 1.00 51.16 150 ARG A C 1
ATOM 1159 O O . ARG A 1 150 ? 26.192 59.604 38.462 1.00 51.18 150 ARG A O 1
ATOM 1167 N N . ASN A 1 151 ? 25.819 60.572 40.467 1.00 51.85 151 ASN A N 1
ATOM 1168 C CA . ASN A 1 151 ? 24.361 60.525 40.336 1.00 52.72 151 ASN A CA 1
ATOM 1169 C C . ASN A 1 151 ? 23.835 61.688 39.486 1.00 53.50 151 ASN A C 1
ATOM 1170 O O . ASN A 1 151 ? 24.614 62.355 38.807 1.00 53.64 151 ASN A O 1
ATOM 1175 N N . THR A 1 152 ? 22.525 61.922 39.524 1.00 54.76 152 THR A N 1
ATOM 1176 C CA . THR A 1 152 ? 21.874 62.939 38.689 1.00 56.03 152 THR A CA 1
ATOM 1177 C C . THR A 1 152 ? 22.467 64.347 38.842 1.00 56.73 152 THR A C 1
ATOM 1178 O O . THR A 1 152 ? 22.665 65.053 37.850 1.00 57.11 152 THR A O 1
ATOM 1182 N N . GLU A 1 153 ? 22.742 64.755 40.079 1.00 57.51 153 GLU A N 1
ATOM 1183 C CA . GLU A 1 153 ? 23.544 65.960 40.326 1.00 58.19 153 GLU A CA 1
ATOM 1184 C C . GLU A 1 153 ? 25.027 65.595 40.174 1.00 58.29 153 GLU A C 1
ATOM 1185 O O . GLU A 1 153 ? 25.350 64.437 39.905 1.00 58.65 153 GLU A O 1
ATOM 1191 N N . GLY A 1 154 ? 25.930 66.560 40.332 1.00 58.11 154 GLY A N 1
ATOM 1192 C CA . GLY A 1 154 ? 27.364 66.279 40.165 1.00 57.85 154 GLY A CA 1
ATOM 1193 C C . GLY A 1 154 ? 27.996 65.348 41.197 1.00 57.56 154 GLY A C 1
ATOM 1194 O O . GLY A 1 154 ? 29.218 65.214 41.243 1.00 57.86 154 GLY A O 1
ATOM 1195 N N . VAL A 1 155 ? 27.159 64.680 41.990 1.00 57.17 155 VAL A N 1
ATOM 1196 C CA . VAL A 1 155 ? 27.578 63.973 43.208 1.00 56.69 155 VAL A CA 1
ATOM 1197 C C . VAL A 1 155 ? 28.210 62.593 42.968 1.00 56.37 155 VAL A C 1
ATOM 1198 O O . VAL A 1 155 ? 27.605 61.717 42.348 1.00 56.32 155 VAL A O 1
ATOM 1202 N N . GLU A 1 156 ? 29.417 62.415 43.507 1.00 55.64 156 GLU A N 1
ATOM 1203 C CA . GLU A 1 156 ? 30.191 61.188 43.384 1.00 55.07 156 GLU A CA 1
ATOM 1204 C C . GLU A 1 156 ? 29.894 60.205 44.524 1.00 54.27 156 GLU A C 1
ATOM 1205 O O . GLU A 1 156 ? 30.132 60.512 45.697 1.00 53.96 156 GLU A O 1
ATOM 1211 N N . LEU A 1 157 ? 29.379 59.025 44.174 1.00 53.15 157 LEU A N 1
ATOM 1212 C CA . LEU A 1 157 ? 29.026 57.999 45.166 1.00 52.24 157 LEU A CA 1
ATOM 1213 C C . LEU A 1 157 ? 29.628 56.622 44.875 1.00 51.70 157 LEU A C 1
ATOM 1214 O O . LEU A 1 157 ? 30.362 56.444 43.900 1.00 51.24 157 LEU A O 1
ATOM 1219 N N . MET A 1 158 ? 29.297 55.646 45.721 1.00 50.90 158 MET A N 1
ATOM 1220 C CA . MET A 1 158 ? 29.749 54.273 45.532 1.00 50.61 158 MET A CA 1
ATOM 1221 C C . MET A 1 158 ? 28.673 53.235 45.833 1.00 49.59 158 MET A C 1
ATOM 1222 O O . MET A 1 158 ? 27.733 53.497 46.590 1.00 49.61 158 MET A O 1
ATOM 1227 N N . ALA A 1 159 ? 28.821 52.059 45.224 1.00 48.12 159 ALA A N 1
ATOM 1228 C CA . ALA A 1 159 ? 27.944 50.920 45.478 1.00 46.94 159 ALA A CA 1
ATOM 1229 C C . ALA A 1 159 ? 28.732 49.621 45.342 1.00 46.09 159 ALA A C 1
ATOM 1230 O O . ALA A 1 159 ? 29.715 49.568 44.613 1.00 45.62 159 ALA A O 1
ATOM 1232 N N . HIS A 1 160 ? 28.298 48.579 46.046 1.00 45.36 160 HIS A N 1
ATOM 1233 C CA . HIS A 1 160 ? 29.043 47.320 46.098 1.00 44.75 160 HIS A CA 1
ATOM 1234 C C . HIS A 1 160 ? 28.158 46.138 45.737 1.00 43.33 160 HIS A C 1
ATOM 1235 O O . HIS A 1 160 ? 26.952 46.193 45.932 1.00 43.27 160 HIS A O 1
ATOM 1242 N N . ALA A 1 161 ? 28.766 45.072 45.212 1.00 42.06 161 ALA A N 1
ATOM 1243 C CA . ALA A 1 161 ? 28.038 43.873 44.809 1.00 40.57 161 ALA A CA 1
ATOM 1244 C C . ALA A 1 161 ? 28.990 42.712 44.636 1.00 39.94 161 ALA A C 1
ATOM 1245 O O . ALA A 1 161 ? 30.198 42.910 44.525 1.00 40.23 161 ALA A O 1
ATOM 1247 N N . ARG A 1 162 ? 28.450 41.499 44.611 1.00 38.59 162 ARG A N 1
ATOM 1248 C CA . ARG A 1 162 ? 29.261 40.316 44.337 1.00 37.88 162 ARG A CA 1
ATOM 1249 C C . ARG A 1 162 ? 29.736 40.260 42.861 1.00 36.82 162 ARG A C 1
ATOM 1250 O O . ARG A 1 162 ? 30.814 39.727 42.568 1.00 37.35 162 ARG A O 1
ATOM 1258 N N . PHE A 1 163 ? 28.931 40.813 41.953 1.00 35.30 163 PHE A N 1
ATOM 1259 C CA . PHE A 1 163 ? 29.225 40.800 40.518 1.00 33.79 163 PHE A CA 1
ATOM 1260 C C . PHE A 1 163 ? 29.027 42.169 39.907 1.00 32.93 163 PHE A C 1
ATOM 1261 O O . PHE A 1 163 ? 28.031 42.828 40.179 1.00 32.89 163 PHE A O 1
ATOM 1269 N N . ILE A 1 164 ? 29.985 42.587 39.083 1.00 32.25 164 ILE A N 1
ATOM 1270 C CA . ILE A 1 164 ? 29.901 43.844 38.335 1.00 31.58 164 ILE A CA 1
ATOM 1271 C C . ILE A 1 164 ? 29.982 43.485 36.849 1.00 31.10 164 ILE A C 1
ATOM 1272 O O . ILE A 1 164 ? 30.881 42.747 36.453 1.00 30.60 164 ILE A O 1
ATOM 1277 N N . VAL A 1 165 ? 29.038 43.975 36.046 1.00 30.19 165 VAL A N 1
ATOM 1278 C CA . VAL A 1 165 ? 29.052 43.707 34.601 1.00 29.08 165 VAL A CA 1
ATOM 1279 C C . VAL A 1 165 ? 29.049 44.985 33.758 1.00 28.68 165 VAL A C 1
ATOM 1280 O O . VAL A 1 165 ? 28.193 45.843 33.936 1.00 28.49 165 VAL A O 1
ATOM 1284 N N . ASP A 1 166 ? 30.025 45.092 32.856 1.00 27.87 166 ASP A N 1
ATOM 1285 C CA . ASP A 1 166 ? 30.102 46.182 31.890 1.00 28.08 166 ASP A CA 1
ATOM 1286 C C . ASP A 1 166 ? 29.225 45.849 30.686 1.00 27.88 166 ASP A C 1
ATOM 1287 O O . ASP A 1 166 ? 29.523 44.930 29.911 1.00 28.05 166 ASP A O 1
ATOM 1292 N N . ALA A 1 167 ? 28.120 46.581 30.569 1.00 27.20 167 ALA A N 1
ATOM 1293 C CA . ALA A 1 167 ? 27.241 46.519 29.416 1.00 26.91 167 ALA A CA 1
ATOM 1294 C C . ALA A 1 167 ? 27.165 47.928 28.873 1.00 26.65 167 ALA A C 1
ATOM 1295 O O . ALA A 1 167 ? 26.122 48.360 28.406 1.00 26.79 167 ALA A O 1
ATOM 1297 N N . SER A 1 168 ? 28.264 48.662 28.959 1.00 26.56 168 SER A N 1
ATOM 1298 C CA . SER A 1 168 ? 28.198 50.086 28.630 1.00 26.92 168 SER A CA 1
ATOM 1299 C C . SER A 1 168 ? 28.575 50.398 27.179 1.00 26.80 168 SER A C 1
ATOM 1300 O O . SER A 1 168 ? 28.850 51.552 26.829 1.00 26.57 168 SER A O 1
ATOM 1303 N N . GLY A 1 169 ? 28.559 49.369 26.333 1.00 26.20 169 GLY A N 1
ATOM 1304 C CA . GLY A 1 169 ? 28.642 49.594 24.897 1.00 26.71 169 GLY A CA 1
ATOM 1305 C C . GLY A 1 169 ? 30.025 49.973 24.410 1.00 26.83 169 GLY A C 1
ATOM 1306 O O . GLY A 1 169 ? 31.008 49.836 25.127 1.00 26.58 169 GLY A O 1
ATOM 1307 N N . ASN A 1 170 ? 30.104 50.469 23.185 1.00 28.22 170 ASN A N 1
ATOM 1308 C CA . ASN A 1 170 ? 31.398 50.620 22.522 1.00 29.08 170 ASN A CA 1
ATOM 1309 C C . ASN A 1 170 ? 32.282 51.690 23.162 1.00 29.78 170 ASN A C 1
ATOM 1310 O O . ASN A 1 170 ? 33.511 51.636 23.065 1.00 29.54 170 ASN A O 1
ATOM 1315 N N . ARG A 1 171 ? 31.650 52.655 23.827 1.00 30.65 171 ARG A N 1
ATOM 1316 C CA . ARG A 1 171 ? 32.391 53.715 24.504 1.00 32.40 171 ARG A CA 1
ATOM 1317 C C . ARG A 1 171 ? 32.688 53.384 25.969 1.00 32.13 171 ARG A C 1
ATOM 1318 O O . ARG A 1 171 ? 32.923 54.292 26.761 1.00 33.13 171 ARG A O 1
ATOM 1326 N N . THR A 1 172 ? 32.665 52.103 26.339 1.00 32.03 172 THR A N 1
ATOM 1327 C CA . THR A 1 172 ? 32.983 51.705 27.712 1.00 32.21 172 THR A CA 1
ATOM 1328 C C . THR A 1 172 ? 34.285 52.335 28.191 1.00 33.13 172 THR A C 1
ATOM 1329 O O . THR A 1 172 ? 35.276 52.415 27.441 1.00 32.37 172 THR A O 1
ATOM 1333 N N . ARG A 1 173 ? 34.272 52.798 29.438 1.00 33.91 173 ARG A N 1
ATOM 1334 C CA . ARG A 1 173 ? 35.466 53.364 30.054 1.00 34.88 173 ARG A CA 1
ATOM 1335 C C . ARG A 1 173 ? 36.067 52.417 31.099 1.00 34.16 173 ARG A C 1
ATOM 1336 O O . ARG A 1 173 ? 37.046 52.763 31.756 1.00 34.74 173 ARG A O 1
ATOM 1344 N N . VAL A 1 174 ? 35.499 51.217 31.229 1.00 33.32 174 VAL A N 1
ATOM 1345 C CA . VAL A 1 174 ? 35.925 50.276 32.274 1.00 32.76 174 VAL A CA 1
ATOM 1346 C C . VAL A 1 174 ? 36.357 48.896 31.779 1.00 32.59 174 VAL A C 1
ATOM 1347 O O . VAL A 1 174 ? 36.876 48.087 32.559 1.00 32.57 174 VAL A O 1
ATOM 1351 N N . SER A 1 175 ? 36.184 48.620 30.488 1.00 32.35 175 SER A N 1
ATOM 1352 C CA . SER A 1 175 ? 36.473 47.266 29.979 1.00 31.79 175 SER A CA 1
ATOM 1353 C C . SER A 1 175 ? 37.926 46.849 30.126 1.00 32.37 175 SER A C 1
ATOM 1354 O O . SER A 1 175 ? 38.211 45.657 30.222 1.00 32.62 175 SER A O 1
ATOM 1357 N N . GLN A 1 176 ? 38.845 47.816 30.162 1.00 33.09 176 GLN A N 1
ATOM 1358 C CA . GLN A 1 176 ? 40.275 47.499 30.295 1.00 34.30 176 GLN A CA 1
ATOM 1359 C C . GLN A 1 176 ? 40.631 46.822 31.628 1.00 34.28 176 GLN A C 1
ATOM 1360 O O . GLN A 1 176 ? 41.701 46.228 31.772 1.00 34.59 176 GLN A O 1
ATOM 1366 N N . ALA A 1 177 ? 39.716 46.887 32.586 1.00 34.06 177 ALA A N 1
ATOM 1367 C CA . ALA A 1 177 ? 39.862 46.161 33.834 1.00 33.79 177 ALA A CA 1
ATOM 1368 C C . ALA A 1 177 ? 39.737 44.651 33.628 1.00 33.61 177 ALA A C 1
ATOM 1369 O O . ALA A 1 177 ? 40.240 43.880 34.444 1.00 33.95 177 ALA A O 1
ATOM 1371 N N . VAL A 1 178 ? 39.078 44.220 32.546 1.00 32.97 178 VAL A N 1
ATOM 1372 C CA . VAL A 1 178 ? 38.942 42.782 32.266 1.00 32.12 178 VAL A CA 1
ATOM 1373 C C . VAL A 1 178 ? 39.942 42.263 31.211 1.00 31.91 178 VAL A C 1
ATOM 1374 O O . VAL A 1 178 ? 40.545 41.192 31.389 1.00 31.94 178 VAL A O 1
ATOM 1378 N N . GLY A 1 179 ? 40.096 42.995 30.113 1.00 30.88 179 GLY A N 1
ATOM 1379 C CA . GLY A 1 179 ? 40.954 42.551 29.011 1.00 30.59 179 GLY A CA 1
ATOM 1380 C C . GLY A 1 179 ? 41.353 43.676 28.084 1.00 30.40 179 GLY A C 1
ATOM 1381 O O . GLY A 1 179 ? 40.930 44.822 28.283 1.00 30.76 179 GLY A O 1
ATOM 1382 N N . GLU A 1 180 ? 42.177 43.357 27.085 1.00 29.41 180 GLU A N 1
ATOM 1383 C CA . GLU A 1 180 ? 42.593 44.330 26.079 1.00 29.92 180 GLU A CA 1
ATOM 1384 C C . GLU A 1 180 ? 41.651 44.239 24.866 1.00 28.42 180 GLU A C 1
ATOM 1385 O O . GLU A 1 180 ? 41.342 43.156 24.393 1.00 27.36 180 GLU A O 1
ATOM 1391 N N . ARG A 1 181 ? 41.195 45.375 24.366 1.00 27.73 181 ARG A N 1
ATOM 1392 C CA . ARG A 1 181 ? 40.391 45.355 23.146 1.00 27.59 181 ARG A CA 1
ATOM 1393 C C . ARG A 1 181 ? 41.358 45.261 21.950 1.00 27.27 181 ARG A C 1
ATOM 1394 O O . ARG A 1 181 ? 42.327 46.016 21.865 1.00 27.05 181 ARG A O 1
ATOM 1402 N N . VAL A 1 182 ? 41.107 44.296 21.073 1.00 26.59 182 VAL A N 1
ATOM 1403 C CA . VAL A 1 182 ? 41.947 44.040 19.899 1.00 26.30 182 VAL A CA 1
ATOM 1404 C C . VAL A 1 182 ? 41.099 44.268 18.638 1.00 26.53 182 VAL A C 1
ATOM 1405 O O . VAL A 1 182 ? 40.084 43.623 18.467 1.00 25.66 182 VAL A O 1
ATOM 1409 N N . TYR A 1 183 ? 41.506 45.215 17.794 1.00 26.68 183 TYR A N 1
ATOM 1410 C CA . TYR A 1 183 ? 40.777 45.545 16.577 1.00 27.40 183 TYR A CA 1
ATOM 1411 C C . TYR A 1 183 ? 41.041 44.561 15.436 1.00 27.77 183 TYR A C 1
ATOM 1412 O O . TYR A 1 183 ? 42.163 44.101 15.251 1.00 28.68 183 TYR A O 1
ATOM 1421 N N . SER A 1 184 ? 39.983 44.223 14.706 1.00 28.39 184 SER A N 1
ATOM 1422 C CA . SER A 1 184 ? 40.081 43.439 13.480 1.00 29.00 184 SER A CA 1
ATOM 1423 C C . SER A 1 184 ? 40.650 44.282 12.364 1.00 29.68 184 SER A C 1
ATOM 1424 O O . SER A 1 184 ? 40.196 45.403 12.147 1.00 29.69 184 SER A O 1
ATOM 1427 N N . ARG A 1 185 ? 41.614 43.731 11.631 1.00 30.28 185 ARG A N 1
ATOM 1428 C CA . ARG A 1 185 ? 42.142 44.424 10.449 1.00 31.37 185 ARG A CA 1
ATOM 1429 C C . ARG A 1 185 ? 41.257 44.249 9.196 1.00 30.43 185 ARG A C 1
ATOM 1430 O O . ARG A 1 185 ? 41.349 45.024 8.241 1.00 30.77 185 ARG A O 1
ATOM 1438 N N . PHE A 1 186 ? 40.386 43.249 9.213 1.00 29.26 186 PHE A N 1
ATOM 1439 C CA . PHE A 1 186 ? 39.481 43.002 8.091 1.00 28.03 186 PHE A CA 1
ATOM 1440 C C . PHE A 1 186 ? 38.351 44.020 8.015 1.00 27.85 186 PHE A C 1
ATOM 1441 O O . PHE A 1 186 ? 38.112 44.597 6.966 1.00 27.53 186 PHE A O 1
ATOM 1449 N N . PHE A 1 187 ? 37.634 44.203 9.126 1.00 26.91 187 PHE A N 1
ATOM 1450 C CA . PHE A 1 187 ? 36.488 45.099 9.173 1.00 26.18 187 PHE A CA 1
ATOM 1451 C C . PHE A 1 187 ? 36.912 46.519 9.550 1.00 26.73 187 PHE A C 1
ATOM 1452 O O . PHE A 1 187 ? 36.370 47.124 10.473 1.00 25.92 187 PHE A O 1
ATOM 1460 N N . GLN A 1 188 ? 37.876 47.046 8.802 1.00 27.29 188 GLN A N 1
ATOM 1461 C CA . GLN A 1 188 ? 38.425 48.376 9.036 1.00 28.76 188 GLN A CA 1
ATOM 1462 C C . GLN A 1 188 ? 37.589 49.383 8.255 1.00 28.15 188 GLN A C 1
ATOM 1463 O O . GLN A 1 188 ? 38.042 49.967 7.260 1.00 27.78 188 GLN A O 1
ATOM 1469 N N . ASN A 1 189 ? 36.353 49.560 8.719 1.00 28.19 189 ASN A N 1
ATOM 1470 C CA . ASN A 1 189 ? 35.340 50.312 8.004 1.00 28.17 189 ASN A CA 1
ATOM 1471 C C . ASN A 1 189 ? 34.816 51.443 8.878 1.00 28.63 189 ASN A C 1
ATOM 1472 O O . ASN A 1 189 ? 34.962 51.406 10.106 1.00 28.61 189 ASN A O 1
ATOM 1477 N N . VAL A 1 190 ? 34.223 52.447 8.235 1.00 28.41 190 VAL A N 1
ATOM 1478 C CA . VAL A 1 190 ? 33.505 53.501 8.921 1.00 28.90 190 VAL A CA 1
ATOM 1479 C C . VAL A 1 190 ? 32.083 53.562 8.365 1.00 28.68 190 VAL A C 1
ATOM 1480 O O . VAL A 1 190 ? 31.878 53.444 7.152 1.00 28.33 190 VAL A O 1
ATOM 1484 N N . ALA A 1 191 ? 31.103 53.693 9.251 1.00 28.29 191 ALA A N 1
ATOM 1485 C CA . ALA A 1 191 ? 29.714 53.879 8.820 1.00 28.69 191 ALA A CA 1
ATOM 1486 C C . ALA A 1 191 ? 29.328 55.353 8.930 1.00 29.16 191 ALA A C 1
ATOM 1487 O O . ALA A 1 191 ? 29.683 56.031 9.896 1.00 28.64 191 ALA A O 1
ATOM 1489 N N . LEU A 1 192 ? 28.614 55.837 7.923 1.00 29.80 192 LEU A N 1
ATOM 1490 C CA . LEU A 1 192 ? 28.142 57.217 7.871 1.00 31.22 192 LEU A CA 1
ATOM 1491 C C . LEU A 1 192 ? 26.653 57.130 7.615 1.00 31.79 192 LEU A C 1
ATOM 1492 O O . LEU A 1 192 ? 26.249 56.593 6.588 1.00 32.02 192 LEU A O 1
ATOM 1497 N N . TYR A 1 193 ? 25.835 57.616 8.545 1.00 32.03 193 TYR A N 1
ATOM 1498 C CA . TYR A 1 193 ? 24.404 57.351 8.455 1.00 33.13 193 TYR A CA 1
ATOM 1499 C C . TYR A 1 193 ? 23.481 58.507 8.854 1.00 33.78 193 TYR A C 1
ATOM 1500 O O . TYR A 1 193 ? 23.807 59.299 9.737 1.00 33.90 193 TYR A O 1
ATOM 1509 N N . GLY A 1 194 ? 22.335 58.582 8.181 1.00 34.50 194 GLY A N 1
ATOM 1510 C CA . GLY A 1 194 ? 21.283 59.535 8.516 1.00 35.73 194 GLY A CA 1
ATOM 1511 C C . GLY A 1 194 ? 19.892 58.937 8.395 1.00 36.65 194 GLY A C 1
ATOM 1512 O O . GLY A 1 194 ? 19.728 57.714 8.270 1.00 37.03 194 GLY A O 1
ATOM 1513 N N . TYR A 1 195 ? 18.885 59.802 8.430 1.00 36.89 195 TYR A N 1
ATOM 1514 C CA . TYR A 1 195 ? 17.498 59.359 8.352 1.00 37.61 195 TYR A CA 1
ATOM 1515 C C . TYR A 1 195 ? 16.720 60.133 7.311 1.00 38.09 195 TYR A C 1
ATOM 1516 O O . TYR A 1 195 ? 16.883 61.347 7.164 1.00 37.59 195 TYR A O 1
ATOM 1525 N N . PHE A 1 196 ? 15.880 59.412 6.581 1.00 39.29 196 PHE A N 1
ATOM 1526 C CA . PHE A 1 196 ? 15.165 59.993 5.452 1.00 40.21 196 PHE A CA 1
ATOM 1527 C C . PHE A 1 196 ? 13.661 59.770 5.612 1.00 41.06 196 PHE A C 1
ATOM 1528 O O . PHE A 1 196 ? 13.226 58.739 6.130 1.00 40.99 196 PHE A O 1
ATOM 1536 N N . GLU A 1 197 ? 12.878 60.757 5.187 1.00 42.24 197 GLU A N 1
ATOM 1537 C CA . GLU A 1 197 ? 11.420 60.665 5.220 1.00 43.57 197 GLU A CA 1
ATOM 1538 C C . GLU A 1 197 ? 10.867 60.491 3.814 1.00 43.60 197 GLU A C 1
ATOM 1539 O O . GLU A 1 197 ? 11.327 61.155 2.888 1.00 43.42 197 GLU A O 1
ATOM 1545 N N . ASN A 1 198 ? 9.895 59.586 3.679 1.00 43.94 198 ASN A N 1
ATOM 1546 C CA . ASN A 1 198 ? 9.102 59.392 2.447 1.00 44.54 198 ASN A CA 1
ATOM 1547 C C . ASN A 1 198 ? 9.825 58.645 1.327 1.00 44.46 198 ASN A C 1
ATOM 1548 O O . ASN A 1 198 ? 9.520 58.826 0.138 1.00 44.66 198 ASN A O 1
ATOM 1553 N N . GLY A 1 199 ? 10.774 57.795 1.713 1.00 44.13 199 GLY A N 1
ATOM 1554 C CA . GLY A 1 199 ? 11.496 56.969 0.754 1.00 43.25 199 GLY A CA 1
ATOM 1555 C C . GLY A 1 199 ? 10.709 55.740 0.354 1.00 42.81 199 GLY A C 1
ATOM 1556 O O . GLY A 1 199 ? 9.775 55.322 1.051 1.00 42.11 199 GLY A O 1
ATOM 1557 N N . LYS A 1 200 ? 11.108 55.143 -0.763 1.00 42.48 200 LYS A N 1
ATOM 1558 C CA . LYS A 1 200 ? 10.406 53.990 -1.298 1.00 43.01 200 LYS A CA 1
ATOM 1559 C C . LYS A 1 200 ? 10.640 52.751 -0.450 1.00 43.06 200 LYS A C 1
ATOM 1560 O O . LYS A 1 200 ? 11.474 52.748 0.465 1.00 42.41 200 LYS A O 1
ATOM 1566 N N . ARG A 1 201 ? 9.898 51.698 -0.771 1.00 43.29 201 ARG A N 1
ATOM 1567 C CA . ARG A 1 201 ? 9.980 50.435 -0.060 1.00 43.76 201 ARG A CA 1
ATOM 1568 C C . ARG A 1 201 ? 10.193 49.267 -1.022 1.00 44.18 201 ARG A C 1
ATOM 1569 O O . ARG A 1 201 ? 9.937 49.378 -2.229 1.00 44.07 201 ARG A O 1
ATOM 1577 N N . LEU A 1 202 ? 10.677 48.152 -0.479 1.00 44.42 202 LEU A N 1
ATOM 1578 C CA . LEU A 1 202 ? 10.815 46.911 -1.236 1.00 44.83 202 LEU A CA 1
ATOM 1579 C C . LEU A 1 202 ? 9.438 46.380 -1.661 1.00 45.20 202 LEU A C 1
ATOM 1580 O O . LEU A 1 202 ? 8.435 46.648 -0.984 1.00 45.26 202 LEU A O 1
ATOM 1585 N N . PRO A 1 203 ? 9.389 45.623 -2.778 1.00 45.55 203 PRO A N 1
ATOM 1586 C CA . PRO A 1 203 ? 8.137 45.155 -3.383 1.00 45.84 203 PRO A CA 1
ATOM 1587 C C . PRO A 1 203 ? 7.424 44.077 -2.576 1.00 46.42 203 PRO A C 1
ATOM 1588 O O . PRO A 1 203 ? 7.843 43.752 -1.463 1.00 46.36 203 PRO A O 1
ATOM 1592 N N . ALA A 1 204 ? 6.354 43.532 -3.168 1.00 46.80 204 ALA A N 1
ATOM 1593 C CA . ALA A 1 204 ? 5.689 42.304 -2.712 1.00 46.66 204 ALA A CA 1
ATOM 1594 C C . ALA A 1 204 ? 5.196 42.451 -1.275 1.00 46.81 204 ALA A C 1
ATOM 1595 O O . ALA A 1 204 ? 4.709 43.533 -0.923 1.00 47.05 204 ALA A O 1
ATOM 1597 N N . PRO A 1 205 ? 5.301 41.380 -0.445 1.00 46.53 205 PRO A N 1
ATOM 1598 C CA . PRO A 1 205 ? 5.052 41.546 0.985 1.00 46.52 205 PRO A CA 1
ATOM 1599 C C . PRO A 1 205 ? 6.338 41.869 1.772 1.00 46.53 205 PRO A C 1
ATOM 1600 O O . PRO A 1 205 ? 6.390 41.662 2.984 1.00 46.84 205 PRO A O 1
ATOM 1604 N N . ARG A 1 206 ? 7.356 42.372 1.078 1.00 46.13 206 ARG A N 1
ATOM 1605 C CA . ARG A 1 206 ? 8.688 42.539 1.648 1.00 45.46 206 ARG A CA 1
ATOM 1606 C C . ARG A 1 206 ? 9.027 43.979 2.017 1.00 44.79 206 ARG A C 1
ATOM 1607 O O . ARG A 1 206 ? 10.207 44.315 2.169 1.00 44.47 206 ARG A O 1
ATOM 1615 N N . GLN A 1 207 ? 8.006 44.820 2.173 1.00 43.78 207 GLN A N 1
ATOM 1616 C CA . GLN A 1 207 ? 8.214 46.246 2.457 1.00 43.32 207 GLN A CA 1
ATOM 1617 C C . GLN A 1 207 ? 9.071 46.494 3.703 1.00 42.87 207 GLN A C 1
ATOM 1618 O O . GLN A 1 207 ? 9.762 47.507 3.787 1.00 42.54 207 GLN A O 1
ATOM 1624 N N . GLY A 1 208 ? 9.012 45.565 4.659 1.00 42.58 208 GLY A N 1
ATOM 1625 C CA . GLY A 1 208 ? 9.650 45.730 5.968 1.00 42.30 208 GLY A CA 1
ATOM 1626 C C . GLY A 1 208 ? 10.995 45.044 6.095 1.00 42.21 208 GLY A C 1
ATOM 1627 O O . GLY A 1 208 ? 11.630 45.098 7.162 1.00 42.60 208 GLY A O 1
ATOM 1628 N N . ASN A 1 209 ? 11.425 44.390 5.013 1.00 41.50 209 ASN A N 1
ATOM 1629 C CA . ASN A 1 209 ? 12.745 43.787 4.934 1.00 40.54 209 ASN A CA 1
ATOM 1630 C C . ASN A 1 209 ? 13.836 44.841 4.955 1.00 39.42 209 ASN A C 1
ATOM 1631 O O . ASN A 1 209 ? 13.630 45.978 4.513 1.00 40.12 209 ASN A O 1
ATOM 1636 N N . ILE A 1 210 ? 14.999 44.457 5.469 1.00 37.73 210 ILE A N 1
ATOM 1637 C CA . ILE A 1 210 ? 16.194 45.275 5.313 1.00 36.03 210 ILE A CA 1
ATOM 1638 C C . ILE A 1 210 ? 16.722 45.097 3.893 1.00 35.27 210 ILE A C 1
ATOM 1639 O O . ILE A 1 210 ? 16.643 43.997 3.314 1.00 35.01 210 ILE A O 1
ATOM 1644 N N . LEU A 1 211 ? 17.225 46.189 3.333 1.00 34.14 211 LEU A N 1
ATOM 1645 C CA . LEU A 1 211 ? 17.945 46.159 2.074 1.00 33.58 211 LEU A CA 1
ATOM 1646 C C . LEU A 1 211 ? 19.404 46.566 2.317 1.00 33.00 211 LEU A C 1
ATOM 1647 O O . LEU A 1 211 ? 19.669 47.587 2.955 1.00 32.83 211 LEU A O 1
ATOM 1652 N N . SER A 1 212 ? 20.336 45.754 1.825 1.00 32.48 212 SER A N 1
ATOM 1653 C CA . SER A 1 212 ? 21.760 46.094 1.844 1.00 32.33 212 SER A CA 1
ATOM 1654 C C . SER A 1 212 ? 22.293 46.014 0.427 1.00 32.06 212 SER A C 1
ATOM 1655 O O . SER A 1 212 ? 22.038 45.030 -0.286 1.00 32.17 212 SER A O 1
ATOM 1658 N N . ALA A 1 213 ? 23.038 47.038 0.028 1.00 31.42 213 ALA A N 1
ATOM 1659 C CA . ALA A 1 213 ? 23.473 47.174 -1.348 1.00 31.40 213 ALA A CA 1
ATOM 1660 C C . ALA A 1 213 ? 24.938 47.608 -1.497 1.00 31.35 213 ALA A C 1
ATOM 1661 O O . ALA A 1 213 ? 25.329 48.696 -1.071 1.00 31.59 213 ALA A O 1
ATOM 1663 N N . ALA A 1 214 ? 25.732 46.751 -2.122 1.00 31.20 214 ALA A N 1
ATOM 1664 C CA . ALA A 1 214 ? 27.125 47.039 -2.432 1.00 31.85 214 ALA A CA 1
ATOM 1665 C C . ALA A 1 214 ? 27.262 48.019 -3.601 1.00 32.43 214 ALA A C 1
ATOM 1666 O O . ALA A 1 214 ? 26.484 47.970 -4.562 1.00 32.58 214 ALA A O 1
ATOM 1668 N N . PHE A 1 215 ? 28.231 48.924 -3.498 1.00 32.06 215 PHE A N 1
ATOM 1669 C CA . PHE A 1 215 ? 28.618 49.801 -4.610 1.00 32.21 215 PHE A CA 1
ATOM 1670 C C . PHE A 1 215 ? 30.139 49.905 -4.646 1.00 32.32 215 PHE A C 1
ATOM 1671 O O . PHE A 1 215 ? 30.818 49.118 -3.978 1.00 32.21 215 PHE A O 1
ATOM 1679 N N . GLN A 1 216 ? 30.695 50.841 -5.418 1.00 32.45 216 GLN A N 1
ATOM 1680 C CA . GLN A 1 216 ? 32.141 50.788 -5.668 1.00 32.37 216 GLN A CA 1
ATOM 1681 C C . GLN A 1 216 ? 32.995 51.034 -4.426 1.00 32.01 216 GLN A C 1
ATOM 1682 O O . GLN A 1 216 ? 34.109 50.517 -4.329 1.00 32.22 216 GLN A O 1
ATOM 1688 N N . ASP A 1 217 ? 32.492 51.853 -3.505 1.00 31.70 217 ASP A N 1
ATOM 1689 C CA . ASP A 1 217 ? 33.278 52.276 -2.334 1.00 31.22 217 ASP A CA 1
ATOM 1690 C C . ASP A 1 217 ? 32.820 51.629 -1.012 1.00 30.85 217 ASP A C 1
ATOM 1691 O O . ASP A 1 217 ? 33.286 52.010 0.070 1.00 31.45 217 ASP A O 1
ATOM 1696 N N . GLY A 1 218 ? 31.930 50.649 -1.095 1.00 29.66 218 GLY A N 1
ATOM 1697 C CA . GLY A 1 218 ? 31.418 49.988 0.110 1.00 28.96 218 GLY A CA 1
ATOM 1698 C C . GLY A 1 218 ? 30.013 49.496 -0.071 1.00 28.67 218 GLY A C 1
ATOM 1699 O O . GLY A 1 218 ? 29.673 48.968 -1.128 1.00 28.32 218 GLY A O 1
ATOM 1700 N N . TRP A 1 219 ? 29.187 49.662 0.955 1.00 27.87 219 TRP A N 1
ATOM 1701 C CA . TRP A 1 219 ? 27.804 49.213 0.876 1.00 28.22 219 TRP A CA 1
ATOM 1702 C C . TRP A 1 219 ? 26.872 50.049 1.736 1.00 28.06 219 TRP A C 1
ATOM 1703 O O . TRP A 1 219 ? 27.308 50.711 2.674 1.00 28.43 219 TRP A O 1
ATOM 1714 N N . PHE A 1 220 ? 25.588 50.017 1.389 1.00 28.39 220 PHE A N 1
ATOM 1715 C CA . PHE A 1 220 ? 24.551 50.759 2.095 1.00 28.65 220 PHE A CA 1
ATOM 1716 C C . PHE A 1 220 ? 23.626 49.814 2.842 1.00 29.13 220 PHE A C 1
ATOM 1717 O O . PHE A 1 220 ? 23.347 48.707 2.370 1.00 29.58 220 PHE A O 1
ATOM 1725 N N . TRP A 1 221 ? 23.149 50.241 4.005 1.00 29.22 221 TRP A N 1
ATOM 1726 C CA . TRP A 1 221 ? 21.934 49.658 4.567 1.00 29.88 221 TRP A CA 1
ATOM 1727 C C . TRP A 1 221 ? 20.770 50.623 4.389 1.00 30.49 221 TRP A C 1
ATOM 1728 O O . TRP A 1 221 ? 20.970 51.840 4.276 1.00 30.77 221 TRP A O 1
ATOM 1739 N N . TYR A 1 222 ? 19.560 50.069 4.370 1.00 31.39 222 TYR A N 1
ATOM 1740 C CA . TYR A 1 222 ? 18.322 50.816 4.103 1.00 32.24 222 TYR A CA 1
ATOM 1741 C C . TYR A 1 222 ? 17.243 50.118 4.914 1.00 32.08 222 TYR A C 1
ATOM 1742 O O . TYR A 1 222 ? 16.734 49.078 4.512 1.00 32.50 222 TYR A O 1
ATOM 1751 N N . ILE A 1 223 ? 16.945 50.667 6.084 1.00 32.55 223 ILE A N 1
ATOM 1752 C CA . ILE A 1 223 ? 16.068 50.018 7.053 1.00 33.02 223 ILE A CA 1
ATOM 1753 C C . ILE A 1 223 ? 14.823 50.868 7.232 1.00 33.83 223 ILE A C 1
ATOM 1754 O O . ILE A 1 223 ? 14.929 52.027 7.649 1.00 34.27 223 ILE A O 1
ATOM 1759 N N . PRO A 1 224 ? 13.642 50.309 6.901 1.00 34.55 224 PRO A N 1
ATOM 1760 C CA . PRO A 1 224 ? 12.403 51.044 7.158 1.00 35.08 224 PRO A CA 1
ATOM 1761 C C . PRO A 1 224 ? 12.020 50.968 8.635 1.00 35.96 224 PRO A C 1
ATOM 1762 O O . PRO A 1 224 ? 11.923 49.869 9.209 1.00 35.24 224 PRO A O 1
ATOM 1766 N N . LEU A 1 225 ? 11.823 52.135 9.243 1.00 36.39 225 LEU A N 1
ATOM 1767 C CA . LEU A 1 225 ? 11.455 52.224 10.657 1.00 37.52 225 LEU A CA 1
ATOM 1768 C C . LEU A 1 225 ? 9.961 52.475 10.858 1.00 38.44 225 LEU A C 1
ATOM 1769 O O . LEU A 1 225 ? 9.374 52.053 11.855 1.00 38.63 225 LEU A O 1
ATOM 1774 N N . SER A 1 226 ? 9.361 53.174 9.902 1.00 39.46 226 SER A N 1
ATOM 1775 C CA . SER A 1 226 ? 7.913 53.316 9.813 1.00 40.12 226 SER A CA 1
ATOM 1776 C C . SER A 1 226 ? 7.531 53.450 8.340 1.00 40.99 226 SER A C 1
ATOM 1777 O O . SER A 1 226 ? 8.360 53.213 7.440 1.00 40.76 226 SER A O 1
ATOM 1780 N N . ASP A 1 227 ? 6.280 53.823 8.088 1.00 41.69 227 ASP A N 1
ATOM 1781 C CA . ASP A 1 227 ? 5.831 54.077 6.723 1.00 42.44 227 ASP A CA 1
ATOM 1782 C C . ASP A 1 227 ? 6.597 55.246 6.127 1.00 41.90 227 ASP A C 1
ATOM 1783 O O . ASP A 1 227 ? 6.895 55.250 4.932 1.00 42.28 227 ASP A O 1
ATOM 1788 N N . THR A 1 228 ? 6.930 56.222 6.972 1.00 41.02 228 THR A N 1
ATOM 1789 C CA . THR A 1 228 ? 7.645 57.424 6.531 1.00 40.82 228 THR A CA 1
ATOM 1790 C C . THR A 1 228 ? 9.159 57.418 6.784 1.00 39.64 228 THR A C 1
ATOM 1791 O O . THR A 1 228 ? 9.902 58.045 6.045 1.00 39.70 228 THR A O 1
ATOM 1795 N N . LEU A 1 229 ? 9.619 56.721 7.822 1.00 38.65 229 LEU A N 1
ATOM 1796 C CA . LEU A 1 229 ? 11.018 56.873 8.243 1.00 37.50 229 LEU A CA 1
ATOM 1797 C C . LEU A 1 229 ? 11.921 55.717 7.829 1.00 36.54 229 LEU A C 1
ATOM 1798 O O . LEU A 1 229 ? 11.569 54.543 8.006 1.00 36.23 229 LEU A O 1
ATOM 1803 N N . THR A 1 230 ? 13.075 56.073 7.253 1.00 35.93 230 THR A N 1
ATOM 1804 C CA . THR A 1 230 ? 14.110 55.109 6.870 1.00 35.34 230 THR A CA 1
ATOM 1805 C C . THR A 1 230 ? 15.506 55.486 7.390 1.00 34.73 230 THR A C 1
ATOM 1806 O O . THR A 1 230 ? 15.972 56.624 7.217 1.00 34.36 230 THR A O 1
ATOM 1810 N N . SER A 1 231 ? 16.155 54.511 8.029 1.00 33.85 231 SER A N 1
ATOM 1811 C CA . SER A 1 231 ? 17.568 54.606 8.422 1.00 33.17 231 SER A CA 1
ATOM 1812 C C . SER A 1 231 ? 18.434 54.232 7.234 1.00 32.38 231 SER A C 1
ATOM 1813 O O . SER A 1 231 ? 18.211 53.202 6.612 1.00 33.00 231 SER A O 1
ATOM 1816 N N . VAL A 1 232 ? 19.413 55.063 6.909 1.00 31.75 232 VAL A N 1
ATOM 1817 C CA . VAL A 1 232 ? 20.233 54.842 5.723 1.00 31.21 232 VAL A CA 1
ATOM 1818 C C . VAL A 1 232 ? 21.696 55.126 6.034 1.00 30.81 232 VAL A C 1
ATOM 1819 O O . VAL A 1 232 ? 22.057 56.235 6.461 1.00 30.48 232 VAL A O 1
ATOM 1823 N N . GLY A 1 233 ? 22.539 54.130 5.796 1.00 29.73 233 GLY A N 1
ATOM 1824 C CA . GLY A 1 233 ? 23.945 54.246 6.147 1.00 29.20 233 GLY A CA 1
ATOM 1825 C C . GLY A 1 233 ? 24.864 53.680 5.100 1.00 28.68 233 GLY A C 1
ATOM 1826 O O . GLY A 1 233 ? 24.565 52.636 4.508 1.00 28.61 233 GLY A O 1
ATOM 1827 N N . ALA A 1 234 ? 25.965 54.388 4.863 1.00 27.85 234 ALA A N 1
ATOM 1828 C CA . ALA A 1 234 ? 27.039 53.922 3.988 1.00 27.07 234 ALA A CA 1
ATOM 1829 C C . ALA A 1 234 ? 28.184 53.401 4.856 1.00 26.97 234 ALA A C 1
ATOM 1830 O O . ALA A 1 234 ? 28.627 54.081 5.798 1.00 25.73 234 ALA A O 1
ATOM 1832 N N . VAL A 1 235 ? 28.602 52.170 4.572 1.00 26.27 235 VAL A N 1
ATOM 1833 C CA . VAL A 1 235 ? 29.730 51.539 5.248 1.00 25.97 235 VAL A CA 1
ATOM 1834 C C . VAL A 1 235 ? 30.866 51.558 4.213 1.00 26.86 235 VAL A C 1
ATOM 1835 O O . VAL A 1 235 ? 30.794 50.867 3.190 1.00 26.07 235 VAL A O 1
ATOM 1839 N N . VAL A 1 236 ? 31.881 52.384 4.473 1.00 27.54 236 VAL A N 1
ATOM 1840 C CA . VAL A 1 236 ? 32.994 52.601 3.543 1.00 28.36 236 VAL A CA 1
ATOM 1841 C C . VAL A 1 236 ? 34.344 52.346 4.254 1.00 29.66 236 VAL A C 1
ATOM 1842 O O . VAL A 1 236 ? 34.361 51.959 5.420 1.00 28.66 236 VAL A O 1
ATOM 1846 N N . SER A 1 237 ? 35.462 52.528 3.550 1.00 31.03 237 SER A N 1
ATOM 1847 C CA . SER A 1 237 ? 36.780 52.315 4.136 1.00 32.66 237 SER A CA 1
ATOM 1848 C C . SER A 1 237 ? 37.115 53.372 5.184 1.00 33.97 237 SER A C 1
ATOM 1849 O O . SER A 1 237 ? 36.776 54.547 5.031 1.00 33.91 237 SER A O 1
ATOM 1852 N N . ARG A 1 238 ? 37.802 52.937 6.239 1.00 36.56 238 ARG A N 1
ATOM 1853 C CA . ARG A 1 238 ? 38.362 53.837 7.245 1.00 38.90 238 ARG A CA 1
ATOM 1854 C C . ARG A 1 238 ? 39.181 54.966 6.608 1.00 40.24 238 ARG A C 1
ATOM 1855 O O . ARG A 1 238 ? 39.166 56.096 7.089 1.00 40.36 238 ARG A O 1
ATOM 1863 N N . GLU A 1 239 ? 39.888 54.649 5.525 1.00 42.56 239 GLU A N 1
ATOM 1864 C CA . GLU A 1 239 ? 40.722 55.629 4.805 1.00 44.92 239 GLU A CA 1
ATOM 1865 C C . GLU A 1 239 ? 39.896 56.742 4.158 1.00 46.04 239 GLU A C 1
ATOM 1866 O O . GLU A 1 239 ? 40.315 57.902 4.130 1.00 46.01 239 GLU A O 1
ATOM 1872 N N . ALA A 1 240 ? 38.720 56.382 3.651 1.00 47.66 240 ALA A N 1
ATOM 1873 C CA . ALA A 1 240 ? 37.800 57.345 3.041 1.00 49.29 240 ALA A CA 1
ATOM 1874 C C . ALA A 1 240 ? 37.280 58.357 4.053 1.00 50.68 240 ALA A C 1
ATOM 1875 O O . ALA A 1 240 ? 37.068 59.518 3.712 1.00 50.82 240 ALA A O 1
ATOM 1877 N N . ALA A 1 241 ? 37.092 57.911 5.293 1.00 52.38 241 ALA A N 1
ATOM 1878 C CA . ALA A 1 241 ? 36.566 58.755 6.367 1.00 54.37 241 ALA A CA 1
ATOM 1879 C C . ALA A 1 241 ? 37.431 59.973 6.645 1.00 55.58 241 ALA A C 1
ATOM 1880 O O . ALA A 1 241 ? 36.915 61.054 6.928 1.00 55.64 241 ALA A O 1
ATOM 1882 N N . GLU A 1 242 ? 38.746 59.788 6.560 1.00 57.35 242 GLU A N 1
ATOM 1883 C CA . GLU A 1 242 ? 39.706 60.847 6.872 1.00 59.01 242 GLU A CA 1
ATOM 1884 C C . GLU A 1 242 ? 39.672 61.966 5.826 1.00 59.52 242 GLU A C 1
ATOM 1885 O O . GLU A 1 242 ? 40.548 62.838 5.802 1.00 59.78 242 GLU A O 1
ATOM 1891 N N . ALA A 1 243 ? 38.650 61.925 4.968 1.00 60.32 243 ALA A N 1
ATOM 1892 C CA . ALA A 1 243 ? 38.399 62.945 3.951 1.00 60.87 243 ALA A CA 1
ATOM 1893 C C . ALA A 1 243 ? 36.894 63.165 3.715 1.00 61.39 243 ALA A C 1
ATOM 1894 O O . ALA A 1 243 ? 36.494 63.819 2.745 1.00 61.71 243 ALA A O 1
ATOM 1896 N N . ILE A 1 244 ? 36.066 62.607 4.594 1.00 61.71 244 ILE A N 1
ATOM 1897 C CA . ILE A 1 244 ? 34.643 62.924 4.612 1.00 62.13 244 ILE A CA 1
ATOM 1898 C C . ILE A 1 244 ? 34.364 63.983 5.678 1.00 62.53 244 ILE A C 1
ATOM 1899 O O . ILE A 1 244 ? 33.252 64.496 5.775 1.00 62.48 244 ILE A O 1
ATOM 1904 N N . LYS A 1 245 ? 35.382 64.289 6.483 1.00 63.21 245 LYS A N 1
ATOM 1905 C CA . LYS A 1 245 ? 35.266 65.279 7.556 1.00 63.71 245 LYS A CA 1
ATOM 1906 C C . LYS A 1 245 ? 35.135 66.686 6.962 1.00 63.68 245 LYS A C 1
ATOM 1907 O O . LYS A 1 245 ? 35.632 66.950 5.858 1.00 63.86 245 LYS A O 1
ATOM 1913 N N . ASP A 1 246 ? 34.475 67.578 7.701 1.00 63.59 246 ASP A N 1
ATOM 1914 C CA . ASP A 1 246 ? 34.056 68.889 7.186 1.00 63.24 246 ASP A CA 1
ATOM 1915 C C . ASP A 1 246 ? 33.295 68.717 5.867 1.00 62.56 246 ASP A C 1
ATOM 1916 O O . ASP A 1 246 ? 33.716 69.196 4.805 1.00 62.62 246 ASP A O 1
ATOM 1921 N N . GLY A 1 247 ? 32.175 68.005 5.964 1.00 61.55 247 GLY A N 1
ATOM 1922 C CA . GLY A 1 247 ? 31.342 67.678 4.819 1.00 60.32 247 GLY A CA 1
ATOM 1923 C C . GLY A 1 247 ? 30.676 66.329 5.000 1.00 59.35 247 GLY A C 1
ATOM 1924 O O . GLY A 1 247 ? 30.707 65.493 4.099 1.00 59.06 247 GLY A O 1
ATOM 1925 N N . HIS A 1 248 ? 30.085 66.123 6.176 1.00 58.58 248 HIS A N 1
ATOM 1926 C CA . HIS A 1 248 ? 29.352 64.898 6.496 1.00 57.61 248 HIS A CA 1
ATOM 1927 C C . HIS A 1 248 ? 28.195 64.682 5.537 1.00 56.79 248 HIS A C 1
ATOM 1928 O O . HIS A 1 248 ? 28.107 63.627 4.900 1.00 56.91 248 HIS A O 1
ATOM 1935 N N . GLU A 1 249 ? 27.317 65.683 5.433 1.00 55.48 249 GLU A N 1
ATOM 1936 C CA . GLU A 1 249 ? 26.116 65.579 4.605 1.00 54.42 249 GLU A CA 1
ATOM 1937 C C . GLU A 1 249 ? 26.469 65.381 3.137 1.00 52.88 249 GLU A C 1
ATOM 1938 O O . GLU A 1 249 ? 25.876 64.538 2.464 1.00 52.49 249 GLU A O 1
ATOM 1944 N N . ALA A 1 250 ? 27.447 66.153 2.660 1.00 51.43 250 ALA A N 1
ATOM 1945 C CA . ALA A 1 250 ? 27.859 66.128 1.255 1.00 49.78 250 ALA A CA 1
ATOM 1946 C C . ALA A 1 250 ? 28.488 64.788 0.867 1.00 48.56 250 ALA A C 1
ATOM 1947 O O . ALA A 1 250 ? 28.317 64.324 -0.258 1.00 48.32 250 ALA A O 1
ATOM 1949 N N . ALA A 1 251 ? 29.210 64.179 1.808 1.00 47.04 251 ALA A N 1
ATOM 1950 C CA . ALA A 1 251 ? 29.813 62.861 1.614 1.00 45.25 251 ALA A CA 1
ATOM 1951 C C . ALA A 1 251 ? 28.763 61.773 1.436 1.00 43.69 251 ALA A C 1
ATOM 1952 O O . ALA A 1 251 ? 28.869 60.951 0.531 1.00 42.83 251 ALA A O 1
ATOM 1954 N N . LEU A 1 252 ? 27.751 61.769 2.301 1.00 42.79 252 LEU A N 1
ATOM 1955 C CA . LEU A 1 252 ? 26.715 60.744 2.235 1.00 41.90 252 LEU A CA 1
ATOM 1956 C C . LEU A 1 252 ? 25.846 60.930 0.992 1.00 41.72 252 LEU A C 1
ATOM 1957 O O . LEU A 1 252 ? 25.550 59.963 0.297 1.00 40.87 252 LEU A O 1
ATOM 1962 N N . LEU A 1 253 ? 25.464 62.178 0.717 1.00 41.40 253 LEU A N 1
ATOM 1963 C CA . LEU A 1 253 ? 24.636 62.501 -0.447 1.00 41.46 253 LEU A CA 1
ATOM 1964 C C . LEU A 1 253 ? 25.307 62.041 -1.736 1.00 41.37 253 LEU A C 1
ATOM 1965 O O . LEU A 1 253 ? 24.663 61.419 -2.580 1.00 40.84 253 LEU A O 1
ATOM 1970 N N . ARG A 1 254 ? 26.604 62.324 -1.858 1.00 41.30 254 ARG A N 1
ATOM 1971 C CA . ARG A 1 254 ? 27.396 61.843 -2.983 1.00 41.88 254 ARG A CA 1
ATOM 1972 C C . ARG A 1 254 ? 27.521 60.318 -3.043 1.00 41.29 254 ARG A C 1
ATOM 1973 O O . ARG A 1 254 ? 27.543 59.751 -4.133 1.00 41.60 254 ARG A O 1
ATOM 1981 N N . TYR A 1 255 ? 27.605 59.658 -1.888 1.00 40.61 255 TYR A N 1
ATOM 1982 C CA . TYR A 1 255 ? 27.618 58.196 -1.855 1.00 40.13 255 TYR A CA 1
ATOM 1983 C C . TYR A 1 255 ? 26.275 57.631 -2.306 1.00 39.97 255 TYR A C 1
ATOM 1984 O O . TYR A 1 255 ? 26.222 56.623 -3.016 1.00 39.21 255 TYR A O 1
ATOM 1993 N N . ILE A 1 256 ? 25.192 58.278 -1.882 1.00 40.30 256 ILE A N 1
ATOM 1994 C CA . ILE A 1 256 ? 23.846 57.857 -2.278 1.00 41.02 256 ILE A CA 1
ATOM 1995 C C . ILE A 1 256 ? 23.707 57.876 -3.802 1.00 41.61 256 ILE A C 1
ATOM 1996 O O . ILE A 1 256 ? 23.287 56.887 -4.399 1.00 41.69 256 ILE A O 1
ATOM 2001 N N . ASP A 1 257 ? 24.103 58.993 -4.417 1.00 42.44 257 ASP A N 1
ATOM 2002 C CA . ASP A 1 257 ? 24.074 59.146 -5.876 1.00 43.18 257 ASP A CA 1
ATOM 2003 C C . ASP A 1 257 ? 24.821 58.035 -6.613 1.00 43.01 257 ASP A C 1
ATOM 2004 O O . ASP A 1 257 ? 24.481 57.700 -7.746 1.00 43.38 257 ASP A O 1
ATOM 2009 N N . ARG A 1 258 ? 25.826 57.455 -5.963 1.00 42.71 258 ARG A N 1
ATOM 2010 C CA . ARG A 1 258 ? 26.695 56.461 -6.605 1.00 42.18 258 ARG A CA 1
ATOM 2011 C C . ARG A 1 258 ? 26.223 55.021 -6.409 1.00 41.58 258 ARG A C 1
ATOM 2012 O O . ARG A 1 258 ? 26.875 54.073 -6.849 1.00 41.56 258 ARG A O 1
ATOM 2020 N N . CYS A 1 259 ? 25.082 54.858 -5.755 1.00 41.30 259 CYS A N 1
ATOM 2021 C CA . CYS A 1 259 ? 24.499 53.533 -5.560 1.00 41.29 259 CYS A CA 1
ATOM 2022 C C . CYS A 1 259 ? 23.079 53.499 -6.139 1.00 41.43 259 CYS A C 1
ATOM 2023 O O . CYS A 1 259 ? 22.129 53.901 -5.468 1.00 41.69 259 CYS A O 1
ATOM 2026 N N . PRO A 1 260 ? 22.937 53.043 -7.399 1.00 41.75 260 PRO A N 1
ATOM 2027 C CA . PRO A 1 260 ? 21.651 53.035 -8.118 1.00 41.59 260 PRO A CA 1
ATOM 2028 C C . PRO A 1 260 ? 20.387 52.748 -7.289 1.00 41.72 260 PRO A C 1
ATOM 2029 O O . PRO A 1 260 ? 19.494 53.607 -7.236 1.00 41.97 260 PRO A O 1
ATOM 2033 N N . ILE A 1 261 ? 20.302 51.579 -6.649 1.00 41.21 261 ILE A N 1
ATOM 2034 C CA . ILE A 1 261 ? 19.099 51.243 -5.876 1.00 41.16 261 ILE A CA 1
ATOM 2035 C C . ILE A 1 261 ? 18.801 52.250 -4.758 1.00 40.90 261 ILE A C 1
ATOM 2036 O O . ILE A 1 261 ? 17.641 52.609 -4.539 1.00 40.75 261 ILE A O 1
ATOM 2041 N N . ILE A 1 262 ? 19.846 52.720 -4.079 1.00 40.42 262 ILE A N 1
ATOM 2042 C CA . ILE A 1 262 ? 19.676 53.691 -3.000 1.00 40.28 262 ILE A CA 1
ATOM 2043 C C . ILE A 1 262 ? 19.293 55.055 -3.570 1.00 40.71 262 ILE A C 1
ATOM 2044 O O . ILE A 1 262 ? 18.437 55.746 -3.007 1.00 40.51 262 ILE A O 1
ATOM 2049 N N . LYS A 1 263 ? 19.924 55.436 -4.681 1.00 41.17 263 LYS A N 1
ATOM 2050 C CA . LYS A 1 263 ? 19.568 56.680 -5.378 1.00 42.15 263 LYS A CA 1
ATOM 2051 C C . LYS A 1 263 ? 18.076 56.718 -5.723 1.00 42.36 263 LYS A C 1
ATOM 2052 O O . LYS A 1 263 ? 17.387 57.711 -5.452 1.00 42.26 263 LYS A O 1
ATOM 2058 N N . GLU A 1 264 ? 17.573 55.630 -6.294 1.00 42.61 264 GLU A N 1
ATOM 2059 C CA . GLU A 1 264 ? 16.163 55.582 -6.674 1.00 43.24 264 GLU A CA 1
ATOM 2060 C C . GLU A 1 264 ? 15.214 55.511 -5.468 1.00 43.08 264 GLU A C 1
ATOM 2061 O O . GLU A 1 264 ? 14.194 56.207 -5.435 1.00 43.25 264 GLU A O 1
ATOM 2067 N N . TYR A 1 265 ? 15.564 54.720 -4.455 1.00 42.40 265 TYR A N 1
ATOM 2068 C CA . TYR A 1 265 ? 14.700 54.610 -3.285 1.00 41.91 265 TYR A CA 1
ATOM 2069 C C . TYR A 1 265 ? 14.583 55.917 -2.514 1.00 41.99 265 TYR A C 1
ATOM 2070 O O . TYR A 1 265 ? 13.581 56.135 -1.825 1.00 41.70 265 TYR A O 1
ATOM 2079 N N . LEU A 1 266 ? 15.585 56.789 -2.639 1.00 41.78 266 LEU A N 1
ATOM 2080 C CA . LEU A 1 266 ? 15.577 58.065 -1.906 1.00 42.28 266 LEU A CA 1
ATOM 2081 C C . LEU A 1 266 ? 15.194 59.295 -2.737 1.00 42.79 266 LEU A C 1
ATOM 2082 O O . LEU A 1 266 ? 15.044 60.395 -2.187 1.00 42.79 266 LEU A O 1
ATOM 2087 N N . ALA A 1 267 ? 15.019 59.105 -4.043 1.00 43.05 267 ALA A N 1
ATOM 2088 C CA . ALA A 1 267 ? 14.559 60.179 -4.927 1.00 44.02 267 ALA A CA 1
ATOM 2089 C C . ALA A 1 267 ? 13.297 60.900 -4.415 1.00 44.11 267 ALA A C 1
ATOM 2090 O O . ALA A 1 267 ? 13.266 62.133 -4.415 1.00 44.46 267 ALA A O 1
ATOM 2092 N N . PRO A 1 268 ? 12.266 60.149 -3.967 1.00 44.38 268 PRO A N 1
ATOM 2093 C CA . PRO A 1 268 ? 11.086 60.820 -3.404 1.00 44.86 268 PRO A CA 1
ATOM 2094 C C . PRO A 1 268 ? 11.304 61.426 -2.018 1.00 45.31 268 PRO A C 1
ATOM 2095 O O . PRO A 1 268 ? 10.418 62.117 -1.506 1.00 44.96 268 PRO A O 1
ATOM 2099 N N . ALA A 1 269 ? 12.480 61.190 -1.437 1.00 46.01 269 ALA A N 1
ATOM 2100 C CA . ALA A 1 269 ? 12.682 61.418 -0.007 1.00 46.63 269 ALA A CA 1
ATOM 2101 C C . ALA A 1 269 ? 13.325 62.744 0.350 1.00 46.93 269 ALA A C 1
ATOM 2102 O O . ALA A 1 269 ? 14.081 63.332 -0.430 1.00 47.01 269 ALA A O 1
ATOM 2104 N N . THR A 1 270 ? 12.987 63.216 1.543 1.00 47.39 270 THR A N 1
ATOM 2105 C CA . THR A 1 270 ? 13.656 64.355 2.144 1.00 48.29 270 THR A CA 1
ATOM 2106 C C . THR A 1 270 ? 14.363 63.880 3.409 1.00 48.52 270 THR A C 1
ATOM 2107 O O . THR A 1 270 ? 13.837 63.052 4.159 1.00 48.50 270 THR A O 1
ATOM 2111 N N . ARG A 1 271 ? 15.567 64.385 3.630 1.00 48.94 271 ARG A N 1
ATOM 2112 C CA . ARG A 1 271 ? 16.291 64.012 4.823 1.00 49.65 271 ARG A CA 1
ATOM 2113 C C . ARG A 1 271 ? 15.726 64.754 6.024 1.00 49.88 271 ARG A C 1
ATOM 2114 O O . ARG A 1 271 ? 15.354 65.931 5.922 1.00 50.01 271 ARG A 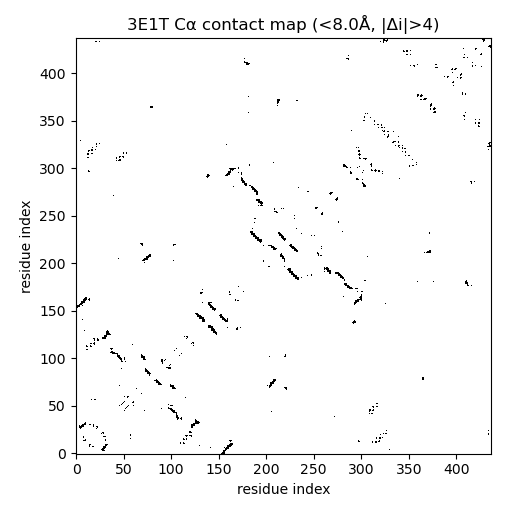O 1
ATOM 2122 N N . VAL A 1 272 ? 15.648 64.060 7.153 1.00 49.94 272 VAL A N 1
ATOM 2123 C CA . VAL A 1 272 ? 15.268 64.700 8.410 1.00 50.25 272 VAL A CA 1
ATOM 2124 C C . VAL A 1 272 ? 16.366 65.692 8.807 1.00 50.55 272 VAL A C 1
ATOM 2125 O O . VAL A 1 272 ? 17.555 65.362 8.759 1.00 50.60 272 VAL A O 1
ATOM 2129 N N . THR A 1 273 ? 15.959 66.908 9.167 1.00 50.97 273 THR A N 1
ATOM 2130 C CA . THR A 1 273 ? 16.890 67.986 9.501 1.00 51.55 273 THR A CA 1
ATOM 2131 C C . THR A 1 273 ? 16.805 68.405 10.967 1.00 51.54 273 THR A C 1
ATOM 2132 O O . THR A 1 273 ? 17.685 69.114 11.459 1.00 51.60 273 THR A O 1
ATOM 2136 N N . THR A 1 274 ? 15.755 67.967 11.661 1.00 51.52 274 THR A N 1
ATOM 2137 C CA . THR A 1 274 ? 15.562 68.316 13.078 1.00 51.47 274 THR A CA 1
ATOM 2138 C C . THR A 1 274 ? 15.356 67.084 13.963 1.00 51.19 274 THR A C 1
ATOM 2139 O O . THR A 1 274 ? 15.051 66.002 13.467 1.00 51.14 274 THR A O 1
ATOM 2143 N N . GLY A 1 275 ? 15.526 67.262 15.274 1.00 51.06 275 GLY A N 1
ATOM 2144 C CA . GLY A 1 275 ? 15.397 66.172 16.236 1.00 50.47 275 GLY A CA 1
ATOM 2145 C C . GLY A 1 275 ? 16.594 65.235 16.213 1.00 50.23 275 GLY A C 1
ATOM 2146 O O . GLY A 1 275 ? 17.641 65.566 15.650 1.00 50.13 275 GLY A O 1
ATOM 2147 N N . ASP A 1 276 ? 16.427 64.065 16.830 1.00 50.05 276 ASP A N 1
ATOM 2148 C CA . ASP A 1 276 ? 17.487 63.057 16.945 1.00 49.71 276 ASP A CA 1
ATOM 2149 C C . ASP A 1 276 ? 17.851 62.414 15.614 1.00 48.95 276 ASP A C 1
ATOM 2150 O O . ASP A 1 276 ? 18.969 61.931 15.453 1.00 49.15 276 ASP A O 1
ATOM 2155 N N . TYR A 1 277 ? 16.907 62.400 14.674 1.00 47.87 277 TYR A N 1
ATOM 2156 C CA . TYR A 1 277 ? 17.115 61.765 13.370 1.00 46.64 277 TYR A CA 1
ATOM 2157 C C . TYR A 1 277 ? 17.548 62.769 12.293 1.00 46.12 277 TYR A C 1
ATOM 2158 O O . TYR A 1 277 ? 17.677 62.419 11.119 1.00 45.40 277 TYR A O 1
ATOM 2167 N N . GLY A 1 278 ? 17.783 64.012 12.710 1.00 45.52 278 GLY A N 1
ATOM 2168 C CA . GLY A 1 278 ? 18.166 65.083 11.796 1.00 44.91 278 GLY A CA 1
ATOM 2169 C C . GLY A 1 278 ? 19.665 65.221 11.656 1.00 44.44 278 GLY A C 1
ATOM 2170 O O . GLY A 1 278 ? 20.160 66.018 10.862 1.00 44.17 278 GLY A O 1
ATOM 2171 N N . GLU A 1 279 ? 20.392 64.435 12.436 1.00 44.23 279 GLU A N 1
ATOM 2172 C CA . GLU A 1 279 ? 21.839 64.485 12.418 1.00 44.07 279 GLU A CA 1
ATOM 2173 C C . GLU A 1 279 ? 22.376 63.337 11.559 1.00 43.08 279 GLU A C 1
ATOM 2174 O O . GLU A 1 279 ? 21.709 62.314 11.384 1.00 42.73 279 GLU A O 1
ATOM 2180 N N . ILE A 1 280 ? 23.565 63.511 10.995 1.00 42.42 280 ILE A N 1
ATOM 2181 C CA . ILE A 1 280 ? 24.238 62.367 10.391 1.00 41.82 280 ILE A CA 1
ATOM 2182 C C . ILE A 1 280 ? 25.499 62.019 11.186 1.00 41.20 280 ILE A C 1
ATOM 2183 O O . ILE A 1 280 ? 26.377 62.867 11.389 1.00 41.20 280 ILE A O 1
ATOM 2188 N N . ARG A 1 281 ? 25.552 60.781 11.671 1.00 40.19 281 ARG A N 1
ATOM 2189 C CA . ARG A 1 281 ? 26.608 60.362 12.593 1.00 39.71 281 ARG A CA 1
ATOM 2190 C C . ARG A 1 281 ? 27.685 59.540 11.891 1.00 38.91 281 ARG A C 1
ATOM 2191 O O . ARG A 1 281 ? 27.460 59.019 10.799 1.00 38.68 281 ARG A O 1
ATOM 2199 N N . ILE A 1 282 ? 28.842 59.414 12.536 1.00 37.73 282 ILE A N 1
ATOM 2200 C CA . ILE A 1 282 ? 29.881 58.497 12.090 1.00 36.87 282 ILE A CA 1
ATOM 2201 C C . ILE A 1 282 ? 30.220 57.479 13.194 1.00 35.78 282 ILE A C 1
ATOM 2202 O O . ILE A 1 282 ? 30.232 57.819 14.387 1.00 34.92 282 ILE A O 1
ATOM 2207 N N . ARG A 1 283 ? 30.456 56.230 12.786 1.00 34.09 283 ARG A N 1
ATOM 2208 C CA . ARG A 1 283 ? 31.015 55.212 13.659 1.00 32.81 283 ARG A CA 1
ATOM 2209 C C . ARG A 1 283 ? 32.237 54.584 12.988 1.00 33.05 283 ARG A C 1
ATOM 2210 O O . ARG A 1 283 ? 32.197 54.200 11.826 1.00 32.33 283 ARG A O 1
ATOM 2218 N N . LYS A 1 284 ? 33.312 54.473 13.749 1.00 32.57 284 LYS A N 1
ATOM 2219 C CA . LYS A 1 284 ? 34.606 54.088 13.236 1.00 33.14 284 LYS A CA 1
ATOM 2220 C C . LYS A 1 284 ? 35.208 53.115 14.234 1.00 32.33 284 LYS A C 1
ATOM 2221 O O . LYS A 1 284 ? 34.796 53.094 15.396 1.00 32.95 284 LYS A O 1
ATOM 2227 N N . ASP A 1 285 ? 36.164 52.301 13.793 1.00 31.31 285 ASP A N 1
ATOM 2228 C CA . ASP A 1 285 ? 36.885 51.403 14.693 1.00 30.38 285 ASP A CA 1
ATOM 2229 C C . ASP A 1 285 ? 35.902 50.625 15.573 1.00 29.15 285 ASP A C 1
ATOM 2230 O O . ASP A 1 285 ? 36.119 50.484 16.778 1.00 28.60 285 ASP A O 1
ATOM 2235 N N . TYR A 1 286 ? 34.820 50.128 14.962 1.00 27.55 286 TYR A N 1
ATOM 2236 C CA . TYR A 1 286 ? 33.794 49.388 15.682 1.00 26.25 286 TYR A CA 1
ATOM 2237 C C . TYR A 1 286 ? 34.017 47.882 15.731 1.00 25.31 286 TYR A C 1
ATOM 2238 O O . TYR A 1 286 ? 33.321 47.192 16.485 1.00 24.61 286 TYR A O 1
ATOM 2247 N N . SER A 1 287 ? 34.957 47.356 14.947 1.00 23.30 287 SER A N 1
ATOM 2248 C CA . SER A 1 287 ? 35.157 45.892 14.918 1.00 22.87 287 SER A CA 1
ATOM 2249 C C . SER A 1 287 ? 36.325 45.459 15.803 1.00 22.52 287 SER A C 1
ATOM 2250 O O . SER A 1 287 ? 37.450 45.858 15.565 1.00 22.22 287 SER A O 1
ATOM 2253 N N . TYR A 1 288 ? 36.048 44.646 16.816 1.00 22.24 288 TYR A N 1
ATOM 2254 C CA . TYR A 1 288 ? 37.063 44.303 17.829 1.00 23.22 288 TYR A CA 1
ATOM 2255 C C . TYR A 1 288 ? 36.592 43.147 18.684 1.00 23.51 288 TYR A C 1
ATOM 2256 O O . TYR A 1 288 ? 35.414 42.800 18.678 1.00 22.70 288 TYR A O 1
ATOM 2265 N N . CYS A 1 289 ? 37.526 42.566 19.422 1.00 24.88 289 CYS A N 1
ATOM 2266 C CA . CYS A 1 289 ? 37.217 41.549 20.409 1.00 26.26 289 CYS A CA 1
ATOM 2267 C C . CYS A 1 289 ? 38.168 41.778 21.576 1.00 27.52 289 CYS A C 1
ATOM 2268 O O . CYS A 1 289 ? 39.291 42.239 21.392 1.00 28.23 289 CYS A O 1
ATOM 2271 N N . ASN A 1 290 ? 37.706 41.469 22.783 1.00 28.39 290 ASN A N 1
ATOM 2272 C CA . ASN A 1 290 ? 38.548 41.565 23.965 1.00 28.15 290 ASN A CA 1
ATOM 2273 C C . ASN A 1 290 ? 39.305 40.274 24.246 1.00 27.78 290 ASN A C 1
ATOM 2274 O O . ASN A 1 290 ? 38.820 39.185 23.933 1.00 27.75 290 ASN A O 1
ATOM 2279 N N . THR A 1 291 ? 40.502 40.391 24.829 1.00 27.25 291 THR A N 1
ATOM 2280 C CA . THR A 1 291 ? 41.313 39.212 25.190 1.00 27.42 291 THR A CA 1
ATOM 2281 C C . THR A 1 291 ? 40.679 38.362 26.283 1.00 27.36 291 THR A C 1
ATOM 2282 O O . THR A 1 291 ? 41.040 37.191 26.461 1.00 27.98 291 THR A O 1
ATOM 2286 N N . SER A 1 292 ? 39.729 38.949 27.006 1.00 27.56 292 SER A N 1
ATOM 2287 C CA . SER A 1 292 ? 38.997 38.243 28.056 1.00 27.48 292 SER A CA 1
ATOM 2288 C C . SER A 1 292 ? 37.636 38.886 28.236 1.00 26.86 292 SER A C 1
ATOM 2289 O O . SER A 1 292 ? 37.509 40.103 28.081 1.00 26.30 292 SER A O 1
ATOM 2292 N N . PHE A 1 293 ? 36.632 38.068 28.545 1.00 26.81 293 PHE A N 1
ATOM 2293 C CA . PHE A 1 293 ? 35.263 38.560 28.800 1.00 27.51 293 PHE A CA 1
ATOM 2294 C C . PHE A 1 293 ? 34.880 38.555 30.286 1.00 28.38 293 PHE A C 1
ATOM 2295 O O . PHE A 1 293 ? 33.808 39.044 30.650 1.00 27.20 293 PHE A O 1
ATOM 2303 N N . TRP A 1 294 ? 35.749 38.006 31.137 1.00 30.25 294 TRP A N 1
ATOM 2304 C CA . TRP A 1 294 ? 35.539 38.062 32.594 1.00 32.81 294 TRP A CA 1
ATOM 2305 C C . TRP A 1 294 ? 36.867 37.979 33.364 1.00 34.19 294 TRP A C 1
ATOM 2306 O O . TRP A 1 294 ? 37.890 37.542 32.822 1.00 34.04 294 TRP A O 1
ATOM 2317 N N . LYS A 1 295 ? 36.870 38.396 34.623 1.00 35.54 295 LYS A N 1
ATOM 2318 C CA . LYS A 1 295 ? 38.082 38.176 35.432 1.00 37.73 295 LYS A CA 1
ATOM 2319 C C . LYS A 1 295 ? 37.814 37.507 36.784 1.00 38.66 295 LYS A C 1
ATOM 2320 O O . LYS A 1 295 ? 38.047 36.300 36.938 1.00 40.34 295 LYS A O 1
ATOM 2326 N N . ASN A 1 296 ? 37.334 38.274 37.751 1.00 38.62 296 ASN A N 1
ATOM 2327 C CA . ASN A 1 296 ? 36.919 37.751 39.051 1.00 38.53 296 ASN A CA 1
ATOM 2328 C C . ASN A 1 296 ? 35.946 38.779 39.569 1.00 37.34 296 ASN A C 1
ATOM 2329 O O . ASN A 1 296 ? 36.345 39.891 39.924 1.00 36.83 296 ASN A O 1
ATOM 2334 N N . GLY A 1 297 ? 34.665 38.425 39.534 1.00 36.57 297 GLY A N 1
ATOM 2335 C CA . GLY A 1 297 ? 33.591 39.333 39.906 1.00 35.62 297 GLY A CA 1
ATOM 2336 C C . GLY A 1 297 ? 33.163 40.325 38.835 1.00 35.10 297 GLY A C 1
ATOM 2337 O O . GLY A 1 297 ? 32.264 41.123 39.069 1.00 35.33 297 GLY A O 1
ATOM 2338 N N . MET A 1 298 ? 33.804 40.303 37.668 1.00 34.04 298 MET A N 1
ATOM 2339 C CA . MET A 1 298 ? 33.434 41.221 36.586 1.00 33.46 298 MET A CA 1
ATOM 2340 C C . MET A 1 298 ? 33.280 40.472 35.273 1.00 32.43 298 MET A C 1
ATOM 2341 O O . MET A 1 298 ? 33.951 39.463 35.050 1.00 32.46 298 MET A O 1
ATOM 2346 N N . ALA A 1 299 ? 32.381 40.961 34.421 1.00 31.30 299 ALA A N 1
ATOM 2347 C CA . ALA A 1 299 ? 32.191 40.422 33.068 1.00 29.77 299 ALA A CA 1
ATOM 2348 C C . ALA A 1 299 ? 31.882 41.540 32.075 1.00 28.82 299 ALA A C 1
ATOM 2349 O O . ALA A 1 299 ? 31.457 42.628 32.474 1.00 28.59 299 ALA A O 1
ATOM 2351 N N . LEU A 1 300 ? 32.096 41.270 30.783 1.00 27.58 300 LEU A N 1
ATOM 2352 C CA . LEU A 1 300 ? 31.750 42.222 29.724 1.00 26.46 300 LEU A CA 1
ATOM 2353 C C . LEU A 1 300 ? 30.679 41.589 28.848 1.00 26.28 300 LEU A C 1
ATOM 2354 O O . LEU A 1 300 ? 30.769 40.410 28.471 1.00 25.15 300 LEU A O 1
ATOM 2359 N N . VAL A 1 301 ? 29.653 42.364 28.535 1.00 26.14 301 VAL A N 1
ATOM 2360 C CA . VAL A 1 301 ? 28.601 41.869 27.632 1.00 26.88 301 VAL A CA 1
ATOM 2361 C C . VAL A 1 301 ? 28.378 42.873 26.521 1.00 26.39 301 VAL A C 1
ATOM 2362 O O . VAL A 1 301 ? 28.629 44.074 26.696 1.00 25.98 301 VAL A O 1
ATOM 2366 N N . GLY A 1 302 ? 27.916 42.379 25.375 1.00 25.83 302 GLY A N 1
ATOM 2367 C CA . GLY A 1 302 ? 27.551 43.238 24.266 1.00 25.58 302 GLY A CA 1
ATOM 2368 C C . GLY A 1 302 ? 28.744 43.937 23.656 1.00 25.45 302 GLY A C 1
ATOM 2369 O O . GLY A 1 302 ? 29.830 43.374 23.615 1.00 24.89 302 GLY A O 1
ATOM 2370 N N . ASP A 1 303 ? 28.545 45.181 23.217 1.00 24.91 303 ASP A N 1
ATOM 2371 C CA . ASP A 1 303 ? 29.583 45.909 22.505 1.00 25.02 303 ASP A CA 1
ATOM 2372 C C . ASP A 1 303 ? 30.793 46.204 23.387 1.00 25.74 303 ASP A C 1
ATOM 2373 O O . ASP A 1 303 ? 31.885 46.480 22.877 1.00 25.61 303 ASP A O 1
ATOM 2378 N N . ALA A 1 304 ? 30.605 46.177 24.702 1.00 26.01 304 ALA A N 1
ATOM 2379 C CA . ALA A 1 304 ? 31.740 46.342 25.624 1.00 25.77 304 ALA A CA 1
ATOM 2380 C C . ALA A 1 304 ? 32.752 45.230 25.419 1.00 25.44 304 ALA A C 1
ATOM 2381 O O . ALA A 1 304 ? 33.950 45.462 25.530 1.00 26.50 304 ALA A O 1
ATOM 2383 N N . ALA A 1 305 ? 32.269 44.018 25.137 1.00 25.00 305 ALA A N 1
ATOM 2384 C CA . ALA A 1 305 ? 33.119 42.855 24.913 1.00 24.18 305 ALA A CA 1
ATOM 2385 C C . ALA A 1 305 ? 33.656 42.741 23.471 1.00 24.92 305 ALA A C 1
ATOM 2386 O O . ALA A 1 305 ? 34.863 42.592 23.251 1.00 24.30 305 ALA A O 1
ATOM 2388 N N . CYS A 1 306 ? 32.754 42.770 22.494 1.00 24.91 306 CYS A N 1
ATOM 2389 C CA . CYS A 1 306 ? 33.142 42.511 21.111 1.00 25.56 306 CYS A CA 1
ATOM 2390 C C . CYS A 1 306 ? 32.057 42.947 20.152 1.00 25.95 306 CYS A C 1
ATOM 2391 O O . CYS A 1 306 ? 30.896 43.094 20.540 1.00 26.02 306 CYS A O 1
ATOM 2394 N N . PHE A 1 307 ? 32.453 43.177 18.901 1.00 25.79 307 PHE A N 1
ATOM 2395 C CA . PHE A 1 307 ? 31.514 43.483 17.819 1.00 25.61 307 PHE A CA 1
ATOM 2396 C C . PHE A 1 307 ? 32.151 43.099 16.467 1.00 24.81 307 PHE A C 1
ATOM 2397 O O . PHE A 1 307 ? 33.356 43.267 16.282 1.00 23.26 307 PHE A O 1
ATOM 2405 N N . VAL A 1 308 ? 31.346 42.567 15.546 1.00 23.75 308 VAL A N 1
ATOM 2406 C CA . VAL A 1 308 ? 31.846 42.225 14.197 1.00 23.51 308 VAL A CA 1
ATOM 2407 C C . VAL A 1 308 ? 31.680 43.368 13.172 1.00 23.04 308 VAL A C 1
ATOM 2408 O O . VAL A 1 308 ? 32.638 44.077 12.888 1.00 23.41 308 VAL A O 1
ATOM 2412 N N . ASP A 1 309 ? 30.475 43.532 12.621 1.00 23.22 309 ASP A N 1
ATOM 2413 C CA . ASP A 1 309 ? 30.218 44.445 11.500 1.00 24.47 309 ASP A CA 1
ATOM 2414 C C . ASP A 1 309 ? 28.707 44.442 11.275 1.00 24.49 309 ASP A C 1
ATOM 2415 O O . ASP A 1 309 ? 28.059 43.453 11.576 1.00 25.81 309 ASP A O 1
ATOM 2420 N N . PRO A 1 310 ? 28.136 45.549 10.777 1.00 24.89 310 PRO A N 1
ATOM 2421 C CA . PRO A 1 310 ? 26.675 45.639 10.652 1.00 25.74 310 PRO A CA 1
ATOM 2422 C C . PRO A 1 310 ? 25.973 44.733 9.628 1.00 26.54 310 PRO A C 1
ATOM 2423 O O . PRO A 1 310 ? 24.743 44.651 9.669 1.00 26.48 310 PRO A O 1
ATOM 2427 N N . VAL A 1 311 ? 26.695 44.081 8.714 1.00 27.12 311 VAL A N 1
ATOM 2428 C CA . VAL A 1 311 ? 25.984 43.271 7.722 1.00 27.80 311 VAL A CA 1
ATOM 2429 C C . VAL A 1 311 ? 25.468 42.004 8.394 1.00 28.38 311 VAL A C 1
ATOM 2430 O O . VAL A 1 311 ? 26.179 41.396 9.200 1.00 28.91 311 VAL A O 1
ATOM 2434 N N . PHE A 1 312 ? 24.229 41.638 8.061 1.00 28.21 312 PHE A N 1
ATOM 2435 C CA . PHE A 1 312 ? 23.461 40.585 8.736 1.00 28.65 312 PHE A CA 1
ATOM 2436 C C . PHE A 1 312 ? 23.014 40.870 10.187 1.00 28.68 312 PHE A C 1
ATOM 2437 O O . PHE A 1 312 ? 22.464 39.997 10.851 1.00 28.97 312 PHE A O 1
ATOM 2445 N N . SER A 1 313 ? 23.220 42.106 10.654 1.00 28.66 313 SER A N 1
ATOM 2446 C CA . SER A 1 313 ? 22.521 42.622 11.839 1.00 28.23 313 SER A CA 1
ATOM 2447 C C . SER A 1 313 ? 22.615 41.732 13.077 1.00 28.25 313 SER A C 1
ATOM 2448 O O . SER A 1 313 ? 21.589 41.293 13.607 1.00 28.22 313 SER A O 1
ATOM 2451 N N . SER A 1 314 ? 23.829 41.455 13.535 1.00 27.17 314 SER A N 1
ATOM 2452 C CA . SER A 1 314 ? 23.999 40.537 14.657 1.00 27.34 314 SER A CA 1
ATOM 2453 C C . SER A 1 314 ? 24.259 41.189 16.010 1.00 26.80 314 SER A C 1
ATOM 2454 O O . SER A 1 314 ? 24.329 40.484 17.006 1.00 27.27 314 SER A O 1
ATOM 2457 N N . GLY A 1 315 ? 24.400 42.516 16.036 1.00 26.53 315 GLY A N 1
ATOM 2458 C CA . GLY A 1 315 ? 24.844 43.237 17.230 1.00 26.20 315 GLY A CA 1
ATOM 2459 C C . GLY A 1 315 ? 23.932 43.054 18.433 1.00 26.18 315 GLY A C 1
ATOM 2460 O O . GLY A 1 315 ? 24.385 42.643 19.513 1.00 25.52 315 GLY A O 1
ATOM 2461 N N . VAL A 1 316 ? 22.646 43.349 18.260 1.00 26.08 316 VAL A N 1
ATOM 2462 C CA . VAL A 1 316 ? 21.712 43.248 19.392 1.00 26.03 316 VAL A CA 1
ATOM 2463 C C . VAL A 1 316 ? 21.515 41.802 19.824 1.00 25.90 316 VAL A C 1
ATOM 2464 O O . VAL A 1 316 ? 21.338 41.526 21.011 1.00 26.53 316 VAL A O 1
ATOM 2468 N N . HIS A 1 317 ? 21.576 40.871 18.875 1.00 25.44 317 HIS A N 1
ATOM 2469 C CA . HIS A 1 317 ? 21.508 39.456 19.206 1.00 25.33 317 HIS A CA 1
ATOM 2470 C C . HIS A 1 317 ? 22.679 39.045 20.103 1.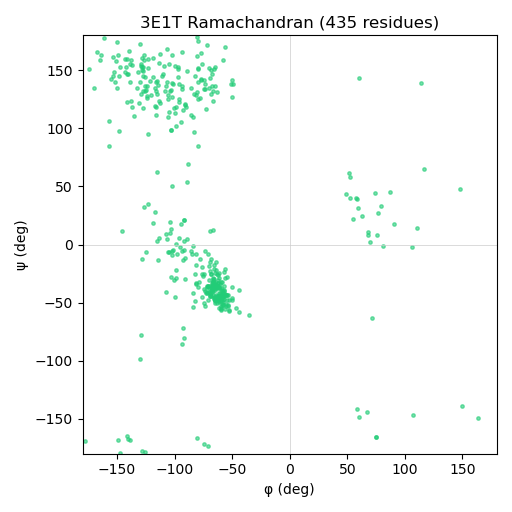00 25.39 317 HIS A C 1
ATOM 2471 O O . HIS A 1 317 ? 22.487 38.346 21.101 1.00 25.59 317 HIS A O 1
ATOM 2478 N N . LEU A 1 318 ? 23.889 39.461 19.727 1.00 24.99 318 LEU A N 1
ATOM 2479 C CA . LEU A 1 318 ? 25.095 39.125 20.473 1.00 25.56 318 LEU A CA 1
ATOM 2480 C C . LEU A 1 318 ? 25.036 39.703 21.886 1.00 25.47 318 LEU A C 1
ATOM 2481 O O . LEU A 1 318 ? 25.367 39.026 22.851 1.00 25.59 318 LEU A O 1
ATOM 2486 N N . ALA A 1 319 ? 24.617 40.959 21.980 1.00 25.56 319 ALA A N 1
ATOM 2487 C CA . ALA A 1 319 ? 24.454 41.634 23.270 1.00 26.75 319 ALA A CA 1
ATOM 2488 C C . ALA A 1 319 ? 23.457 40.907 24.184 1.00 27.24 319 ALA A C 1
ATOM 2489 O O . ALA A 1 319 ? 23.729 40.704 25.373 1.00 27.07 319 ALA A O 1
ATOM 2491 N N . THR A 1 320 ? 22.320 40.500 23.618 1.00 27.59 320 THR A N 1
ATOM 2492 C CA . THR A 1 320 ? 21.249 39.873 24.393 1.00 28.02 320 THR A CA 1
ATOM 2493 C C . THR A 1 320 ? 21.555 38.414 24.690 1.00 28.21 320 THR A C 1
ATOM 2494 O O . THR A 1 320 ? 21.163 37.899 25.736 1.00 28.67 320 THR A O 1
ATOM 2498 N N . TYR A 1 321 ? 22.257 37.742 23.780 1.00 27.85 321 TYR A N 1
ATOM 2499 C CA . TYR A 1 321 ? 22.681 36.366 24.029 1.00 27.99 321 TYR A CA 1
ATOM 2500 C C . TYR A 1 321 ? 23.752 36.329 25.111 1.00 27.90 321 TYR A C 1
ATOM 2501 O O . TYR A 1 321 ? 23.697 35.473 25.985 1.00 27.51 321 TYR A O 1
ATOM 2510 N N . SER A 1 322 ? 24.725 37.235 25.038 1.00 27.56 322 SER A N 1
ATOM 2511 C CA . SER A 1 322 ? 25.763 37.312 26.085 1.00 27.81 322 SER A CA 1
ATOM 2512 C C . SER A 1 322 ? 25.173 37.711 27.448 1.00 28.18 322 SER A C 1
ATOM 2513 O O . SER A 1 322 ? 25.638 37.231 28.476 1.00 28.62 322 SER A O 1
ATOM 2516 N N . ALA A 1 323 ? 24.155 38.569 27.437 1.00 29.08 323 ALA A N 1
ATOM 2517 C CA . ALA A 1 323 ? 23.375 38.910 28.652 1.00 29.43 323 ALA A CA 1
ATOM 2518 C C . ALA A 1 323 ? 22.742 37.683 29.310 1.00 30.02 323 ALA A C 1
ATOM 2519 O O . ALA A 1 323 ? 22.937 37.459 30.498 1.00 30.47 323 ALA A O 1
ATOM 2521 N N . LEU A 1 324 ? 22.016 36.877 28.536 1.00 30.74 324 LEU A N 1
ATOM 2522 C CA . LEU A 1 324 ? 21.508 35.574 28.998 1.00 31.25 324 LEU A CA 1
ATOM 2523 C C . LEU A 1 324 ? 22.566 34.637 29.571 1.00 31.51 324 LEU A C 1
ATOM 2524 O O . LEU A 1 324 ? 22.322 33.954 30.570 1.00 31.71 324 LEU A O 1
ATOM 2529 N N . LEU A 1 325 ? 23.714 34.556 28.903 1.00 31.31 325 LEU A N 1
ATOM 2530 C CA . LEU A 1 325 ? 24.805 33.693 29.329 1.00 31.09 325 LEU A CA 1
ATOM 2531 C C . LEU A 1 325 ? 25.409 34.175 30.645 1.00 30.94 325 LEU A C 1
ATOM 2532 O O . LEU A 1 325 ? 25.788 33.372 31.503 1.00 31.30 325 LEU A O 1
ATOM 2537 N N . VAL A 1 326 ? 25.531 35.486 30.787 1.00 30.89 326 VAL A N 1
ATOM 2538 C CA . VAL A 1 326 ? 26.078 36.043 32.023 1.00 31.09 326 VAL A CA 1
ATOM 2539 C C . VAL A 1 326 ? 25.032 35.887 33.126 1.00 31.14 326 VAL A C 1
ATOM 2540 O O . VAL A 1 326 ? 25.366 35.479 34.235 1.00 31.40 326 VAL A O 1
ATOM 2544 N N . ALA A 1 327 ? 23.771 36.152 32.791 1.00 31.45 327 ALA A N 1
ATOM 2545 C CA . ALA A 1 327 ? 22.652 35.982 33.738 1.00 32.24 327 ALA A CA 1
ATOM 2546 C C . ALA A 1 327 ? 22.626 34.581 34.313 1.00 32.98 327 ALA A C 1
ATOM 2547 O O . ALA A 1 327 ? 22.427 34.424 35.512 1.00 33.35 327 ALA A O 1
ATOM 2549 N N . ARG A 1 328 ? 22.839 33.571 33.463 1.00 33.77 328 ARG A N 1
ATOM 2550 C CA . ARG A 1 328 ? 22.902 32.173 33.895 1.00 34.63 328 ARG A CA 1
ATOM 2551 C C . ARG A 1 328 ? 24.079 31.869 34.796 1.00 35.54 328 ARG A C 1
ATOM 2552 O O . ARG A 1 328 ? 23.957 31.065 35.733 1.00 35.78 328 ARG A O 1
ATOM 2560 N N . ALA A 1 329 ? 25.224 32.482 34.512 1.00 36.08 329 ALA A N 1
ATOM 2561 C CA . ALA A 1 329 ? 26.387 32.306 35.379 1.00 36.78 329 ALA A CA 1
ATOM 2562 C C . ALA A 1 329 ? 26.081 32.900 36.753 1.00 37.24 329 ALA A C 1
ATOM 2563 O O . ALA A 1 329 ? 26.296 32.240 37.777 1.00 37.34 329 ALA A O 1
ATOM 2565 N N . ILE A 1 330 ? 25.540 34.119 36.755 1.00 37.45 330 ILE A N 1
ATOM 2566 C CA . ILE A 1 330 ? 25.207 34.837 37.982 1.00 38.43 330 ILE A CA 1
ATOM 2567 C C . ILE A 1 330 ? 24.085 34.158 38.795 1.00 39.34 330 ILE A C 1
ATOM 2568 O O . ILE A 1 330 ? 24.214 34.021 40.010 1.00 39.52 330 ILE A O 1
ATOM 2573 N N . ASN A 1 331 ? 23.011 33.736 38.125 1.00 39.92 331 ASN A N 1
ATOM 2574 C CA . ASN A 1 331 ? 21.891 33.041 38.784 1.00 41.16 331 ASN A CA 1
ATOM 2575 C C . ASN A 1 331 ? 22.286 31.676 39.341 1.00 42.06 331 ASN A C 1
ATOM 2576 O O . ASN A 1 331 ? 21.718 31.224 40.338 1.00 42.40 331 ASN A O 1
ATOM 2581 N N . THR A 1 332 ? 23.266 31.032 38.710 1.00 43.00 332 THR A N 1
ATOM 2582 C CA . THR A 1 332 ? 23.744 29.718 39.144 1.00 44.15 332 THR A CA 1
ATOM 2583 C C . THR A 1 332 ? 24.741 29.808 40.308 1.00 45.25 332 THR A C 1
ATOM 2584 O O . THR A 1 332 ? 24.779 28.934 41.171 1.00 45.43 332 THR A O 1
ATOM 2588 N N . CYS A 1 333 ? 25.541 30.869 40.325 1.00 46.53 333 CYS A N 1
ATOM 2589 C CA . CYS A 1 333 ? 26.515 31.098 41.392 1.00 47.46 333 CYS A CA 1
ATOM 2590 C C . CYS A 1 333 ? 25.866 31.681 42.652 1.00 48.03 333 CYS A C 1
ATOM 2591 O O . CYS A 1 333 ? 26.259 31.347 43.769 1.00 48.10 333 CYS A O 1
ATOM 2594 N N . LEU A 1 334 ? 24.874 32.547 42.466 1.00 49.05 334 LEU A N 1
ATOM 2595 C CA . LEU A 1 334 ? 24.131 33.117 43.586 1.00 49.87 334 LEU A CA 1
ATOM 2596 C C . LEU A 1 334 ? 23.227 32.085 44.264 1.00 50.87 334 LEU A C 1
ATOM 2597 O O . LEU A 1 334 ? 22.645 32.358 45.319 1.00 51.18 334 LEU A O 1
ATOM 2602 N N . ALA A 1 335 ? 23.118 30.909 43.648 1.00 51.58 335 ALA A N 1
ATOM 2603 C CA . ALA A 1 335 ? 22.381 29.784 44.203 1.00 52.51 335 ALA A CA 1
ATOM 2604 C C . ALA A 1 335 ? 23.337 28.725 44.770 1.00 53.16 335 ALA A C 1
ATOM 2605 O O . ALA A 1 335 ? 22.918 27.617 45.115 1.00 53.39 335 ALA A O 1
ATOM 2607 N N . GLY A 1 336 ? 24.620 29.075 44.856 1.00 53.80 336 GLY A N 1
ATOM 2608 C CA . GLY A 1 336 ? 25.635 28.222 45.479 1.00 54.44 336 GLY A CA 1
ATOM 2609 C C . GLY A 1 336 ? 25.961 26.932 44.748 1.00 55.03 336 GLY A C 1
ATOM 2610 O O . GLY A 1 336 ? 26.650 26.064 45.290 1.00 55.04 336 GLY A O 1
ATOM 2611 N N . GLU A 1 337 ? 25.470 26.800 43.519 1.00 55.43 337 GLU A N 1
ATOM 2612 C CA . GLU A 1 337 ? 25.780 25.636 42.697 1.00 56.23 337 GLU A CA 1
ATOM 2613 C C . GLU A 1 337 ? 26.919 25.929 41.729 1.00 56.04 337 GLU A C 1
ATOM 2614 O O . GLU A 1 337 ? 27.136 27.080 41.336 1.00 56.51 337 GLU A O 1
ATOM 2620 N N . MET A 1 338 ? 27.645 24.873 41.364 1.00 55.75 338 MET A N 1
ATOM 2621 C CA . MET A 1 338 ? 28.835 24.947 40.500 1.00 55.25 338 MET A CA 1
ATOM 2622 C C . MET A 1 338 ? 29.931 25.827 41.112 1.00 54.34 338 MET A C 1
ATOM 2623 O O . MET A 1 338 ? 30.079 25.876 42.334 1.00 54.59 338 MET A O 1
ATOM 2628 N N . SER A 1 339 ? 30.708 26.493 40.264 1.00 53.09 339 SER A N 1
ATOM 2629 C CA . SER A 1 339 ? 31.714 27.456 40.711 1.00 51.99 339 SER A CA 1
ATOM 2630 C C . SER A 1 339 ? 31.727 28.640 39.756 1.00 51.35 339 SER A C 1
ATOM 2631 O O . SER A 1 339 ? 31.260 28.529 38.614 1.00 50.90 339 SER A O 1
ATOM 2634 N N . GLU A 1 340 ? 32.258 29.769 40.219 1.00 50.38 340 GLU A N 1
ATOM 2635 C CA . GLU A 1 340 ? 32.394 30.943 39.362 1.00 49.73 340 GLU A CA 1
ATOM 2636 C C . GLU A 1 340 ? 33.202 30.634 38.094 1.00 49.19 340 GLU A C 1
ATOM 2637 O O . GLU A 1 340 ? 32.809 31.031 36.993 1.00 49.07 340 GLU A O 1
ATOM 2643 N N . GLN A 1 341 ? 34.292 29.887 38.244 1.00 48.47 341 GLN A N 1
ATOM 2644 C CA . GLN A 1 341 ? 35.124 29.537 37.101 1.00 48.40 341 GLN A CA 1
ATOM 2645 C C . GLN A 1 341 ? 34.377 28.713 36.053 1.00 47.84 341 GLN A C 1
ATOM 2646 O O . GLN A 1 341 ? 34.433 29.044 34.873 1.00 47.61 341 GLN A O 1
ATOM 2652 N N . ARG A 1 342 ? 33.679 27.655 36.477 1.00 46.87 342 ARG A N 1
ATOM 2653 C CA . ARG A 1 342 ? 32.934 26.808 35.540 1.00 46.56 342 ARG A CA 1
ATOM 2654 C C . ARG A 1 342 ? 31.868 27.597 34.785 1.00 45.66 342 ARG A C 1
ATOM 2655 O O . ARG A 1 342 ? 31.726 27.443 33.571 1.00 45.65 342 ARG A O 1
ATOM 2663 N N . CYS A 1 343 ? 31.146 28.455 35.499 1.00 44.56 343 CYS A N 1
ATOM 2664 C CA . CYS A 1 343 ? 30.043 29.205 34.906 1.00 43.62 343 CYS A CA 1
ATOM 2665 C C . CYS A 1 343 ? 30.479 30.353 33.976 1.00 42.45 343 CYS A C 1
ATOM 2666 O O . CYS A 1 343 ? 29.866 30.570 32.925 1.00 41.62 343 CYS A O 1
ATOM 2669 N N . PHE A 1 344 ? 31.529 31.077 34.357 1.00 41.07 344 PHE A N 1
ATOM 2670 C CA . PHE A 1 344 ? 31.998 32.187 33.534 1.00 39.84 344 PHE A CA 1
ATOM 2671 C C . PHE A 1 344 ? 32.904 31.717 32.386 1.00 39.57 344 PHE A C 1
ATOM 2672 O O . PHE A 1 344 ? 32.980 32.371 31.345 1.00 39.28 344 PHE A O 1
ATOM 2680 N N . GLU A 1 345 ? 33.556 30.571 32.562 1.00 38.87 345 GLU A N 1
ATOM 2681 C CA . GLU A 1 345 ? 34.269 29.927 31.464 1.00 39.11 345 GLU A CA 1
ATOM 2682 C C . GLU A 1 345 ? 33.290 29.449 30.394 1.00 37.99 345 GLU A C 1
ATOM 2683 O O . GLU A 1 345 ? 33.577 29.546 29.203 1.00 37.65 345 GLU A O 1
ATOM 2689 N N . GLU A 1 346 ? 32.131 28.956 30.826 1.00 36.75 346 GLU A N 1
ATOM 2690 C CA . GLU A 1 346 ? 31.071 28.538 29.910 1.00 35.75 346 GLU A CA 1
ATOM 2691 C C . GLU A 1 346 ? 30.481 29.716 29.142 1.00 34.31 346 GLU A C 1
ATOM 2692 O O . GLU A 1 346 ? 30.224 29.624 27.942 1.00 33.89 346 GLU A O 1
ATOM 2698 N N . PHE A 1 347 ? 30.245 30.812 29.857 1.00 32.18 347 PHE A N 1
ATOM 2699 C CA . PHE A 1 347 ? 29.817 32.053 29.267 1.00 30.26 347 PHE A CA 1
ATOM 2700 C C . PHE A 1 347 ? 30.749 32.510 28.116 1.00 29.88 347 PHE A C 1
ATOM 2701 O O . PHE A 1 347 ? 30.283 32.730 27.005 1.00 29.07 347 PHE A O 1
ATOM 2709 N N . GLU A 1 348 ? 32.045 32.656 28.398 1.00 29.50 348 GLU A N 1
ATOM 2710 C CA . GLU A 1 348 ? 33.020 33.079 27.390 1.00 29.85 348 GLU A CA 1
ATOM 2711 C C . GLU A 1 348 ? 33.106 32.105 26.203 1.00 29.75 348 GLU A C 1
ATOM 2712 O O . GLU A 1 348 ? 33.152 32.529 25.041 1.00 29.94 348 GLU A O 1
ATOM 2718 N N . ARG A 1 349 ? 33.085 30.807 26.497 1.00 29.52 349 ARG A N 1
ATOM 2719 C CA . ARG A 1 349 ? 33.161 29.781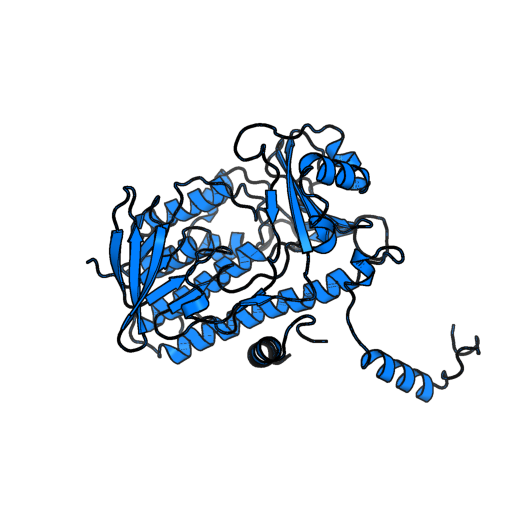 25.469 1.00 30.58 349 ARG A CA 1
ATOM 2720 C C . ARG A 1 349 ? 31.991 29.901 24.487 1.00 29.58 349 ARG A C 1
ATOM 2721 O O . ARG A 1 349 ? 32.201 29.984 23.291 1.00 29.91 349 ARG A O 1
ATOM 2729 N N . ARG A 1 350 ? 30.770 29.937 25.014 1.00 29.27 350 ARG A N 1
ATOM 2730 C CA . ARG A 1 350 ? 29.549 30.096 24.228 1.00 28.91 350 ARG A CA 1
ATOM 2731 C C . ARG A 1 350 ? 29.500 31.411 23.440 1.00 28.37 350 ARG A C 1
ATOM 2732 O O . ARG A 1 350 ? 29.086 31.433 22.279 1.00 27.24 350 ARG A O 1
ATOM 2740 N N . TYR A 1 351 ? 29.896 32.501 24.094 1.00 26.93 351 TYR A N 1
ATOM 2741 C CA . TYR A 1 351 ? 29.890 33.836 23.495 1.00 26.41 351 TYR A CA 1
ATOM 2742 C C . TYR A 1 351 ? 30.880 33.916 22.316 1.00 26.20 351 TYR A C 1
ATOM 2743 O O . TYR A 1 351 ? 30.537 34.428 21.245 1.00 27.02 351 TYR A O 1
ATOM 2752 N N . ARG A 1 352 ? 32.097 33.430 22.528 1.00 25.79 352 ARG A N 1
ATOM 2753 C CA . ARG A 1 352 ? 33.128 33.403 21.491 1.00 26.04 352 ARG A CA 1
ATOM 2754 C C . ARG A 1 352 ? 32.692 32.513 20.313 1.00 26.62 352 ARG A C 1
ATOM 2755 O O . ARG A 1 352 ? 33.027 32.792 19.162 1.00 26.79 352 ARG A O 1
ATOM 2763 N N . ARG A 1 353 ? 31.944 31.452 20.610 1.00 26.90 353 ARG A N 1
ATOM 2764 C CA . ARG A 1 353 ? 31.435 30.561 19.569 1.00 27.69 353 ARG A CA 1
ATOM 2765 C C . ARG A 1 353 ? 30.461 31.289 18.654 1.00 27.99 353 ARG A C 1
ATOM 2766 O O . ARG A 1 353 ? 30.579 31.183 17.432 1.00 27.68 353 ARG A O 1
ATOM 2774 N N . GLU A 1 354 ? 29.521 32.036 19.240 1.00 27.28 354 GLU A N 1
ATOM 2775 C CA . GLU A 1 354 ? 28.527 32.754 18.454 1.00 27.61 354 GLU A CA 1
ATOM 2776 C C . GLU A 1 354 ? 29.141 33.960 17.714 1.00 27.32 354 GLU A C 1
ATOM 2777 O O . GLU A 1 354 ? 28.813 34.208 16.548 1.00 26.85 354 GLU A O 1
ATOM 2783 N N . TYR A 1 355 ? 30.016 34.696 18.400 1.00 26.86 355 TYR A N 1
ATOM 2784 C CA . TYR A 1 355 ? 30.776 35.796 17.793 1.00 27.51 355 TYR A CA 1
ATOM 2785 C C . TYR A 1 355 ? 31.643 35.290 16.628 1.00 27.85 355 TYR A C 1
ATOM 2786 O O . TYR A 1 355 ? 31.678 35.919 15.561 1.00 28.34 355 TYR A O 1
ATOM 2795 N N . GLY A 1 356 ? 32.331 34.170 16.855 1.00 27.84 356 GLY A N 1
ATOM 2796 C CA . GLY A 1 356 ? 33.170 33.500 15.853 1.00 28.40 356 GLY A CA 1
ATOM 2797 C C . GLY A 1 356 ? 32.420 33.022 14.619 1.00 29.12 356 GLY A C 1
ATOM 2798 O O . GLY A 1 356 ? 32.909 33.155 13.484 1.00 29.58 356 GLY A O 1
ATOM 2799 N N . ASN A 1 357 ? 31.241 32.455 14.840 1.00 28.75 357 ASN A N 1
ATOM 2800 C CA . ASN A 1 357 ? 30.350 32.040 13.759 1.00 28.31 357 ASN A CA 1
ATOM 2801 C C . ASN A 1 357 ? 29.991 33.197 12.824 1.00 28.07 357 ASN A C 1
ATOM 2802 O O . ASN A 1 357 ? 30.039 33.054 11.603 1.00 28.06 357 ASN A O 1
ATOM 2807 N N . PHE A 1 358 ? 29.628 34.335 13.398 1.00 27.22 358 PHE A N 1
ATOM 2808 C CA . PHE A 1 358 ? 29.332 35.522 12.600 1.00 27.31 358 PHE A CA 1
ATOM 2809 C C . PHE A 1 358 ? 30.578 36.112 11.947 1.00 27.03 358 PHE A C 1
ATOM 2810 O O . PHE A 1 358 ? 30.529 36.521 10.779 1.00 27.32 358 PHE A O 1
ATOM 2818 N N . TYR A 1 359 ? 31.679 36.183 12.695 1.00 26.28 359 TYR A N 1
ATOM 2819 C CA . TYR A 1 359 ? 32.934 36.702 12.166 1.00 26.08 359 TYR A CA 1
ATOM 2820 C C . TYR A 1 359 ? 33.343 35.937 10.908 1.00 26.39 359 TYR A C 1
ATOM 2821 O O . TYR A 1 359 ? 33.604 36.529 9.866 1.00 26.42 359 TYR A O 1
ATOM 2830 N N . GLN A 1 360 ? 33.390 34.619 11.035 1.00 26.68 360 GLN A N 1
ATOM 2831 C CA . GLN A 1 360 ? 33.802 33.732 9.968 1.00 27.87 360 GLN A CA 1
ATOM 2832 C C . GLN A 1 360 ? 32.915 33.877 8.756 1.00 27.84 360 GLN A C 1
ATOM 2833 O O . GLN A 1 360 ? 33.410 33.982 7.636 1.00 28.23 360 GLN A O 1
ATOM 2839 N N . PHE A 1 361 ? 31.607 33.888 8.980 1.00 27.67 361 PHE A N 1
ATOM 2840 C CA . PHE A 1 361 ? 30.671 33.981 7.879 1.00 27.77 361 PHE A CA 1
ATOM 2841 C C . PHE A 1 361 ? 30.730 35.335 7.180 1.00 27.70 361 PHE A C 1
ATOM 2842 O O . PHE A 1 361 ? 30.562 35.404 5.955 1.00 27.27 361 PHE A O 1
ATOM 2850 N N . LEU A 1 362 ? 30.942 36.410 7.947 1.00 26.26 362 LEU A N 1
ATOM 2851 C CA . LEU A 1 362 ? 30.973 37.750 7.360 1.00 26.53 362 LEU A CA 1
ATOM 2852 C C . LEU A 1 362 ? 32.221 37.998 6.519 1.00 26.30 362 LEU A C 1
ATOM 2853 O O . LEU A 1 362 ? 32.140 38.729 5.539 1.00 27.31 362 LEU A O 1
ATOM 2858 N N . VAL A 1 363 ? 33.368 37.442 6.929 1.00 26.09 363 VAL A N 1
ATOM 2859 C CA . VAL A 1 363 ? 34.602 37.484 6.122 1.00 25.58 363 VAL A CA 1
ATOM 2860 C C . VAL A 1 363 ? 34.289 36.833 4.760 1.00 26.55 363 VAL A C 1
ATOM 2861 O O . VAL A 1 363 ? 34.517 37.445 3.714 1.00 27.09 363 VAL A O 1
ATOM 2865 N N . ALA A 1 364 ? 33.733 35.618 4.771 1.00 27.32 364 ALA A N 1
ATOM 2866 C CA . ALA A 1 364 ? 33.364 34.944 3.512 1.00 28.03 364 ALA A CA 1
ATOM 2867 C C . ALA A 1 364 ? 32.300 35.715 2.705 1.00 28.59 364 ALA A C 1
ATOM 2868 O O . ALA A 1 364 ? 32.363 35.744 1.471 1.00 28.63 364 ALA A O 1
ATOM 2870 N N . PHE A 1 365 ? 31.351 36.360 3.397 1.00 28.46 365 PHE A N 1
ATOM 2871 C CA . PHE A 1 365 ? 30.308 37.147 2.735 1.00 28.08 365 PHE A CA 1
ATOM 2872 C C . PHE A 1 365 ? 30.857 38.403 2.055 1.00 28.35 365 PHE A C 1
ATOM 2873 O O . PHE A 1 365 ? 30.466 38.719 0.923 1.00 28.12 365 PHE A O 1
ATOM 2881 N N . TYR A 1 366 ? 31.736 39.129 2.748 1.00 27.67 366 TYR A N 1
ATOM 2882 C CA . TYR A 1 366 ? 32.472 40.233 2.130 1.00 27.75 366 TYR A CA 1
ATOM 2883 C C . TYR A 1 366 ? 33.291 39.763 0.907 1.00 29.46 366 TYR A C 1
ATOM 2884 O O . TYR A 1 366 ? 33.306 40.431 -0.125 1.00 28.89 366 TYR A O 1
ATOM 2893 N N . ASP A 1 367 ? 33.962 38.620 1.053 1.00 30.85 367 ASP A N 1
ATOM 2894 C CA . ASP A 1 367 ? 34.752 37.985 -0.016 1.00 33.23 367 ASP A CA 1
ATOM 2895 C C . ASP A 1 367 ? 33.929 37.656 -1.266 1.00 34.64 367 ASP A C 1
ATOM 2896 O O . ASP A 1 367 ? 34.451 37.712 -2.364 1.00 34.76 367 ASP A O 1
ATOM 2901 N N . MET A 1 368 ? 32.653 37.333 -1.104 1.00 36.40 368 MET A N 1
ATOM 2902 C CA . MET A 1 368 ? 31.839 36.903 -2.240 1.00 38.83 368 MET A CA 1
ATOM 2903 C C . MET A 1 368 ? 31.391 38.036 -3.166 1.00 38.48 368 MET A C 1
ATOM 2904 O O . MET A 1 368 ? 31.022 37.775 -4.311 1.00 38.48 368 MET A O 1
ATOM 2909 N N . ASN A 1 369 ? 31.413 39.285 -2.695 1.00 38.35 369 ASN A N 1
ATOM 2910 C CA . ASN A 1 369 ? 31.100 40.389 -3.599 1.00 38.68 369 ASN A CA 1
ATOM 2911 C C . ASN A 1 369 ? 32.166 40.558 -4.692 1.00 39.50 369 ASN A C 1
ATOM 2912 O O . ASN A 1 369 ? 33.352 40.724 -4.408 1.00 39.79 369 ASN A O 1
ATOM 2917 N N . GLN A 1 370 ? 31.716 40.503 -5.944 1.00 40.39 370 GLN A N 1
ATOM 2918 C CA . GLN A 1 370 ? 32.563 40.729 -7.119 1.00 40.33 370 GLN A CA 1
ATOM 2919 C C . GLN A 1 370 ? 32.497 42.195 -7.525 1.00 39.68 370 GLN A C 1
ATOM 2920 O O . GLN A 1 370 ? 31.430 42.696 -7.903 1.00 39.96 370 GLN A O 1
ATOM 2926 N N . ASP A 1 371 ? 33.629 42.883 -7.430 1.00 38.77 371 ASP A N 1
ATOM 2927 C CA . ASP A 1 371 ? 33.745 44.254 -7.917 1.00 38.00 371 ASP A CA 1
ATOM 2928 C C . ASP A 1 371 ? 35.219 44.524 -8.186 1.00 37.38 371 ASP A C 1
ATOM 2929 O O . ASP A 1 371 ? 35.947 45.067 -7.337 1.00 37.05 371 ASP A O 1
ATOM 2934 N N . THR A 1 372 ? 35.651 44.138 -9.383 1.00 36.51 372 THR A N 1
ATOM 2935 C CA . THR A 1 372 ? 37.073 44.045 -9.698 1.00 36.05 372 THR A CA 1
ATOM 2936 C C . THR A 1 372 ? 37.790 45.377 -9.798 1.00 35.54 372 THR A C 1
ATOM 2937 O O . THR A 1 372 ? 39.015 45.418 -9.695 1.00 35.84 372 THR A O 1
ATOM 2941 N N . ASP A 1 373 ? 37.048 46.464 -9.978 1.00 35.03 373 ASP A N 1
ATOM 2942 C CA . ASP A 1 373 ? 37.671 47.789 -9.990 1.00 34.94 373 ASP A CA 1
ATOM 2943 C C . ASP A 1 373 ? 37.474 48.587 -8.691 1.00 34.19 373 ASP A C 1
ATOM 2944 O O . ASP A 1 373 ? 37.760 49.785 -8.635 1.00 33.63 373 ASP A O 1
ATOM 2949 N N . SER A 1 374 ? 37.014 47.897 -7.642 1.00 33.39 374 SER A N 1
ATOM 2950 C CA . SER A 1 374 ? 36.808 48.511 -6.337 1.00 32.57 374 SER A CA 1
ATOM 2951 C C . SER A 1 374 ? 38.002 48.275 -5.427 1.00 32.09 374 SER A C 1
ATOM 2952 O O . SER A 1 374 ? 38.372 47.134 -5.175 1.00 31.97 374 SER A O 1
ATOM 2955 N N . TYR A 1 375 ? 38.592 49.356 -4.929 1.00 32.07 375 TYR A N 1
ATOM 2956 C CA . TYR A 1 375 ? 39.637 49.228 -3.923 1.00 32.56 375 TYR A CA 1
ATOM 2957 C C . TYR A 1 375 ? 39.071 48.609 -2.634 1.00 31.24 375 TYR A C 1
ATOM 2958 O O . TYR A 1 375 ? 39.687 47.711 -2.078 1.00 31.75 375 TYR A O 1
ATOM 2967 N N . PHE A 1 376 ? 37.889 49.060 -2.216 1.00 29.88 376 PHE A N 1
ATOM 2968 C CA . PHE A 1 376 ? 37.227 48.582 -0.990 1.00 29.07 376 PHE A CA 1
ATOM 2969 C C . PHE A 1 376 ? 37.029 47.061 -1.016 1.00 29.04 376 PHE A C 1
ATOM 2970 O O . PHE A 1 376 ? 37.482 46.359 -0.113 1.00 28.79 376 PHE A O 1
ATOM 2978 N N . TRP A 1 377 ? 36.376 46.547 -2.056 1.00 28.98 377 TRP A N 1
ATOM 2979 C CA . TRP A 1 377 ? 36.128 45.104 -2.148 1.00 29.44 377 TRP A CA 1
ATOM 2980 C C . TRP A 1 377 ? 37.379 44.267 -2.402 1.00 30.04 377 TRP A C 1
ATOM 2981 O O . TRP A 1 377 ? 37.522 43.177 -1.835 1.00 30.32 377 TRP A O 1
ATOM 2992 N N . SER A 1 378 ? 38.304 44.774 -3.218 1.00 30.66 378 SER A N 1
ATOM 2993 C CA . SER A 1 378 ? 39.546 44.028 -3.486 1.00 31.89 378 SER A CA 1
ATOM 2994 C C . SER A 1 378 ? 40.389 43.808 -2.219 1.00 31.69 378 SER A C 1
ATOM 2995 O O . SER A 1 378 ? 41.084 42.806 -2.103 1.00 31.63 378 SER A O 1
ATOM 2998 N N . ALA A 1 379 ? 40.311 44.743 -1.276 1.00 31.72 379 ALA A N 1
ATOM 2999 C CA . ALA A 1 379 ? 41.028 44.622 -0.002 1.00 31.88 379 ALA A CA 1
ATOM 3000 C C . ALA A 1 379 ? 40.265 43.814 1.062 1.00 31.86 379 ALA A C 1
ATOM 3001 O O . ALA A 1 379 ? 40.787 43.579 2.159 1.00 32.92 379 ALA A O 1
ATOM 3003 N N . ARG A 1 380 ? 39.031 43.427 0.759 1.00 31.20 380 ARG A N 1
ATOM 3004 C CA . ARG A 1 380 ? 38.226 42.621 1.675 1.00 31.04 380 ARG A CA 1
ATOM 3005 C C . ARG A 1 380 ? 37.931 41.240 1.093 1.00 31.81 380 ARG A C 1
ATOM 3006 O O . ARG A 1 380 ? 36.777 40.854 0.859 1.00 30.99 380 ARG A O 1
ATOM 3014 N N . LYS A 1 381 ? 39.020 40.501 0.881 1.00 33.11 381 LYS A N 1
ATOM 3015 C CA . LYS A 1 381 ? 38.984 39.160 0.306 1.00 34.48 381 LYS A CA 1
ATOM 3016 C C . LYS A 1 381 ? 39.652 38.166 1.242 1.00 35.16 381 LYS A C 1
ATOM 3017 O O . LYS A 1 381 ? 40.532 38.531 2.017 1.00 34.61 381 LYS A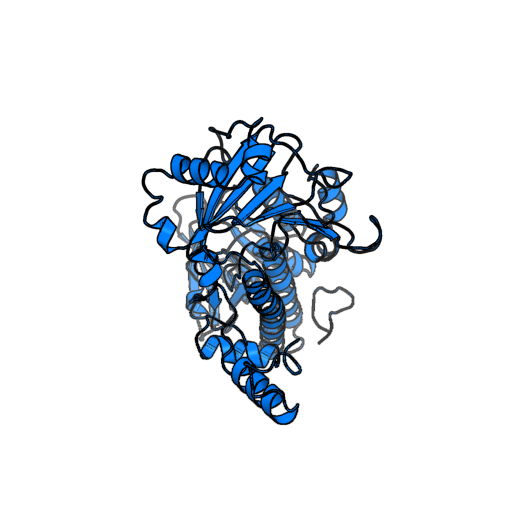 O 1
ATOM 3023 N N . ILE A 1 382 ? 39.217 36.913 1.176 1.00 37.04 382 ILE A N 1
ATOM 3024 C CA . ILE A 1 382 ? 39.824 35.850 1.973 1.00 39.39 382 ILE A CA 1
ATOM 3025 C C . ILE A 1 382 ? 41.273 35.669 1.547 1.00 41.83 382 ILE A C 1
ATOM 3026 O O . ILE A 1 382 ? 41.570 35.612 0.359 1.00 41.91 382 ILE A O 1
ATOM 3031 N N . ILE A 1 383 ? 42.171 35.632 2.525 1.00 44.81 383 ILE A N 1
ATOM 3032 C CA . ILE A 1 383 ? 43.592 35.461 2.258 1.00 48.09 383 ILE A CA 1
ATOM 3033 C C . ILE A 1 383 ? 43.911 33.980 2.366 1.00 50.09 383 ILE A C 1
ATOM 3034 O O . ILE A 1 383 ? 43.952 33.406 3.461 1.00 50.39 383 ILE A O 1
ATOM 3039 N N . ASN A 1 384 ? 44.108 33.377 1.196 1.00 52.62 384 ASN A N 1
ATOM 3040 C CA . ASN A 1 384 ? 44.249 31.931 1.057 1.00 55.05 384 ASN A CA 1
ATOM 3041 C C . ASN A 1 384 ? 45.703 31.426 1.081 1.00 56.30 384 ASN A C 1
ATOM 3042 O O . ASN A 1 384 ? 46.208 31.050 2.149 1.00 56.78 384 ASN A O 1
ATOM 3047 N N . THR A 1 385 ? 46.368 31.439 -0.077 1.00 57.41 385 THR A N 1
ATOM 3048 C CA . THR A 1 385 ? 47.706 30.846 -0.255 1.00 58.65 385 THR A CA 1
ATOM 3049 C C . THR A 1 385 ? 47.643 29.315 -0.217 1.00 59.33 385 THR A C 1
ATOM 3050 O O . THR A 1 385 ? 47.946 28.653 -1.214 1.00 59.42 385 THR A O 1
ATOM 3054 N N . GLU A 1 386 ? 47.235 28.769 0.929 1.00 60.08 386 GLU A N 1
ATOM 3055 C CA . GLU A 1 386 ? 47.219 27.324 1.156 1.00 60.92 386 GLU A CA 1
ATOM 3056 C C . GLU A 1 386 ? 46.202 26.606 0.267 1.00 61.23 386 GLU A C 1
ATOM 3057 O O . GLU A 1 386 ? 46.422 25.457 -0.127 1.00 61.58 386 GLU A O 1
ATOM 3063 N N . GLU A 1 387 ? 45.095 27.277 -0.047 1.00 61.35 387 GLU A N 1
ATOM 3064 C CA . GLU A 1 387 ? 44.129 26.722 -0.992 1.00 61.64 387 GLU A CA 1
ATOM 3065 C C . GLU A 1 387 ? 44.701 26.733 -2.412 1.00 61.27 387 GLU A C 1
ATOM 3066 O O . GLU A 1 387 ? 44.461 25.810 -3.189 1.00 61.36 387 GLU A O 1
ATOM 3072 N N . ARG A 1 388 ? 45.468 27.771 -2.730 1.00 60.89 388 ARG A N 1
ATOM 3073 C CA . ARG A 1 388 ? 46.090 27.912 -4.043 1.00 60.81 388 ARG A CA 1
ATOM 3074 C C . ARG A 1 388 ? 47.190 26.877 -4.263 1.00 60.04 388 ARG A C 1
ATOM 3075 O O . ARG A 1 388 ? 47.380 26.394 -5.384 1.00 60.26 388 ARG A O 1
ATOM 3083 N N . ALA A 1 389 ? 47.914 26.549 -3.193 1.00 59.09 389 ALA A N 1
ATOM 3084 C CA . ALA A 1 389 ? 48.881 25.457 -3.210 1.00 58.11 389 ALA A CA 1
ATOM 3085 C C . ALA A 1 389 ? 48.154 24.134 -3.451 1.00 57.26 389 ALA A C 1
ATOM 3086 O O . ALA A 1 389 ? 48.572 23.336 -4.286 1.00 57.17 389 ALA A O 1
ATOM 3088 N N . ASN A 1 390 ? 47.060 23.922 -2.721 1.00 56.28 390 ASN A N 1
ATOM 3089 C CA . ASN A 1 390 ? 46.200 22.747 -2.894 1.00 55.24 390 ASN A CA 1
ATOM 3090 C C . ASN A 1 390 ? 45.635 22.595 -4.309 1.00 54.24 390 ASN A C 1
ATOM 3091 O O . ASN A 1 390 ? 45.590 21.487 -4.842 1.00 53.97 390 ASN A O 1
ATOM 3096 N N . GLU A 1 391 ? 45.203 23.707 -4.904 1.00 52.93 391 GLU A N 1
ATOM 3097 C CA . GLU A 1 391 ? 44.617 23.702 -6.250 1.00 52.02 391 GLU A CA 1
ATOM 3098 C C . GLU A 1 391 ? 45.653 23.339 -7.310 1.00 50.62 391 GLU A C 1
ATOM 3099 O O . GLU A 1 391 ? 45.334 22.648 -8.279 1.00 50.29 391 GLU A O 1
ATOM 3105 N N . ALA A 1 392 ? 46.879 23.830 -7.127 1.00 49.08 392 ALA A N 1
ATOM 3106 C CA . ALA A 1 392 ? 47.987 23.527 -8.029 1.00 47.91 392 ALA A CA 1
ATOM 3107 C C . ALA A 1 392 ? 48.371 22.044 -7.929 1.00 47.06 392 ALA A C 1
ATOM 3108 O O . ALA A 1 392 ? 48.646 21.395 -8.938 1.00 46.92 392 ALA A O 1
ATOM 3110 N N . PHE A 1 393 ? 48.372 21.516 -6.709 1.00 45.72 393 PHE A N 1
ATOM 3111 C CA . PHE A 1 393 ? 48.626 20.102 -6.481 1.00 44.55 393 PHE A CA 1
ATOM 3112 C C . PHE A 1 393 ? 47.604 19.272 -7.240 1.00 43.86 393 PHE A C 1
ATOM 3113 O O . PHE A 1 393 ? 47.957 18.330 -7.942 1.00 43.53 393 PHE A O 1
ATOM 3121 N N . VAL A 1 394 ? 46.339 19.653 -7.103 1.00 42.98 394 VAL A N 1
ATOM 3122 C CA . VAL A 1 394 ? 45.230 18.893 -7.646 1.00 42.24 394 VAL A CA 1
ATOM 3123 C C . VAL A 1 394 ? 45.178 18.996 -9.176 1.00 41.53 394 VAL A C 1
ATOM 3124 O O . VAL A 1 394 ? 44.831 18.030 -9.860 1.00 41.04 394 VAL A O 1
ATOM 3128 N N . ARG A 1 395 ? 45.528 20.161 -9.710 1.00 40.83 395 ARG A N 1
ATOM 3129 C CA . ARG A 1 395 ? 45.660 20.301 -11.159 1.00 40.22 395 ARG A CA 1
ATOM 3130 C C . ARG A 1 395 ? 46.724 19.341 -11.703 1.00 39.23 395 ARG A C 1
ATOM 3131 O O . ARG A 1 395 ? 46.475 18.622 -12.663 1.00 39.13 395 ARG A O 1
ATOM 3139 N N . LEU A 1 396 ? 47.890 19.324 -11.065 1.00 38.12 396 LEU A N 1
ATOM 3140 C CA . LEU A 1 396 ? 48.985 18.442 -11.460 1.00 37.44 396 LEU A CA 1
ATOM 3141 C C . LEU A 1 396 ? 48.564 16.982 -11.534 1.00 36.59 396 LEU A C 1
ATOM 3142 O O . LEU A 1 396 ? 48.768 16.333 -12.557 1.00 36.66 396 LEU A O 1
ATOM 3147 N N . ILE A 1 397 ? 47.952 16.474 -10.464 1.00 35.34 397 ILE A N 1
ATOM 3148 C CA . ILE A 1 397 ? 47.644 15.041 -10.375 1.00 34.46 397 ILE A CA 1
ATOM 3149 C C . ILE A 1 397 ? 46.334 14.613 -11.067 1.00 34.05 397 ILE A C 1
ATOM 3150 O O . ILE A 1 397 ? 45.981 13.427 -11.063 1.00 33.45 397 ILE A O 1
ATOM 3155 N N . ALA A 1 398 ? 45.631 15.589 -11.640 1.00 33.86 398 ALA A N 1
ATOM 3156 C CA . ALA A 1 398 ? 44.505 15.346 -12.547 1.00 34.70 398 ALA A CA 1
ATOM 3157 C C . ALA A 1 398 ? 44.926 15.323 -14.030 1.00 34.93 398 ALA A C 1
ATOM 3158 O O . ALA A 1 398 ? 44.111 15.039 -14.915 1.00 34.84 398 ALA A O 1
ATOM 3160 N N . GLY A 1 399 ? 46.191 15.633 -14.292 1.00 35.76 399 GLY A N 1
ATOM 3161 C CA . GLY A 1 399 ? 46.717 15.665 -15.647 1.00 37.02 399 GLY A CA 1
ATOM 3162 C C . GLY A 1 399 ? 46.586 17.033 -16.290 1.00 38.07 399 GLY A C 1
ATOM 3163 O O . GLY A 1 399 ? 46.708 17.162 -17.510 1.00 38.12 399 GLY A O 1
ATOM 3164 N N . ARG A 1 400 ? 46.382 18.058 -15.465 1.00 38.80 400 ARG A N 1
ATOM 3165 C CA . ARG A 1 400 ? 45.941 19.375 -15.949 1.00 40.29 400 ARG A CA 1
ATOM 3166 C C . ARG A 1 400 ? 46.917 20.508 -15.652 1.00 40.97 400 ARG A C 1
ATOM 3167 O O . ARG A 1 400 ? 46.536 21.691 -15.697 1.00 41.37 400 ARG A O 1
ATOM 3175 N N . SER A 1 401 ? 48.172 20.163 -15.361 1.00 41.69 401 SER A N 1
ATOM 3176 C CA . SER A 1 401 ? 49.193 21.175 -15.096 1.00 43.05 401 SER A CA 1
ATOM 3177 C C . SER A 1 401 ? 49.458 22.109 -16.281 1.00 43.51 401 SER A C 1
ATOM 3178 O O . SER A 1 401 ? 49.902 23.241 -16.087 1.00 43.63 401 SER A O 1
ATOM 3181 N N . ASN A 1 402 ? 49.169 21.658 -17.498 1.00 44.18 402 ASN A N 1
ATOM 3182 C CA . ASN A 1 402 ? 49.350 22.529 -18.663 1.00 45.14 402 ASN A CA 1
ATOM 3183 C C . ASN A 1 402 ? 48.154 23.451 -18.880 1.00 45.48 402 ASN A C 1
ATOM 3184 O O . ASN A 1 402 ? 47.168 23.057 -19.497 1.00 45.38 402 ASN A O 1
ATOM 3189 N N . LEU A 1 403 ? 48.271 24.680 -18.382 1.00 46.68 403 LEU A N 1
ATOM 3190 C CA . LEU A 1 403 ? 47.206 25.685 -18.478 1.00 47.78 403 LEU A CA 1
ATOM 3191 C C . LEU A 1 403 ? 46.975 26.198 -19.900 1.00 48.49 403 LEU A C 1
ATOM 3192 O O . LEU A 1 403 ? 45.953 26.835 -20.181 1.00 48.72 403 LEU A O 1
ATOM 3197 N N . A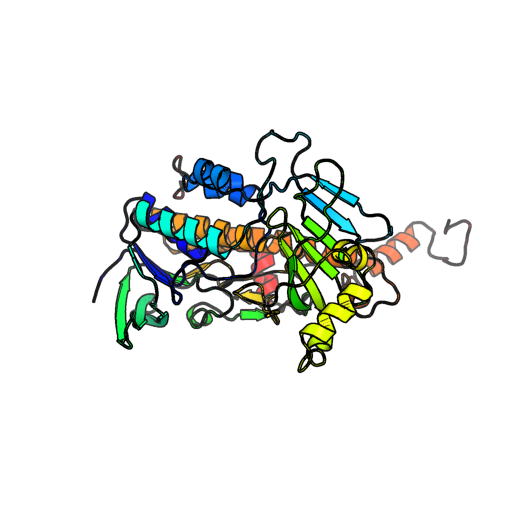SP A 1 404 ? 47.928 25.926 -20.788 1.00 49.18 404 ASP A N 1
ATOM 3198 C CA . ASP A 1 404 ? 47.806 26.300 -22.199 1.00 49.91 404 ASP A CA 1
ATOM 3199 C C . ASP A 1 404 ? 47.129 25.202 -23.028 1.00 49.79 404 ASP A C 1
ATOM 3200 O O . ASP A 1 404 ? 47.038 25.321 -24.250 1.00 49.94 404 ASP A O 1
ATOM 3205 N N . GLU A 1 405 ? 46.668 24.141 -22.366 1.00 49.64 405 GLU A N 1
ATOM 3206 C CA . GLU A 1 405 ? 46.017 23.018 -23.049 1.00 49.49 405 GLU A CA 1
ATOM 3207 C C . GLU A 1 405 ? 44.486 23.032 -22.891 1.00 49.72 405 GLU A C 1
ATOM 3208 O O . GLU A 1 405 ? 43.955 22.569 -21.871 1.00 49.50 405 GLU A O 1
ATOM 3214 N N . PRO A 1 406 ? 43.773 23.538 -23.918 1.00 49.83 406 PRO A N 1
ATOM 3215 C CA . PRO A 1 406 ? 42.310 23.705 -23.880 1.00 49.66 406 PRO A CA 1
ATOM 3216 C C . PRO A 1 406 ? 41.546 22.400 -23.700 1.00 49.57 406 PRO A C 1
ATOM 3217 O O . PRO A 1 406 ? 40.456 22.412 -23.132 1.00 49.60 406 PRO A O 1
ATOM 3221 N N . VAL A 1 407 ? 42.112 21.290 -24.178 1.00 49.30 407 VAL A N 1
ATOM 3222 C CA . VAL A 1 407 ? 41.530 19.955 -23.974 1.00 49.25 407 VAL A CA 1
ATOM 3223 C C . VAL A 1 407 ? 41.491 19.585 -22.483 1.00 49.22 407 VAL A C 1
ATOM 3224 O O . VAL A 1 407 ? 40.658 18.787 -22.061 1.00 48.57 407 VAL A O 1
ATOM 3228 N N . PHE A 1 408 ? 42.391 20.179 -21.699 1.00 49.76 408 PHE A N 1
ATOM 3229 C CA . PHE A 1 408 ? 42.472 19.914 -20.256 1.00 50.49 408 PHE A CA 1
ATOM 3230 C C . PHE A 1 408 ? 41.917 21.061 -19.400 1.00 51.32 408 PHE A C 1
ATOM 3231 O O . PHE A 1 408 ? 41.836 20.928 -18.174 1.00 51.38 408 PHE A O 1
ATOM 3239 N N . GLN A 1 409 ? 41.563 22.181 -20.033 1.00 52.28 409 GLN A N 1
ATOM 3240 C CA . GLN A 1 409 ? 41.172 23.397 -19.302 1.00 53.57 409 GLN A CA 1
ATOM 3241 C C . GLN A 1 409 ? 39.808 23.992 -19.695 1.00 54.17 409 GLN A C 1
ATOM 3242 O O . GLN A 1 409 ? 39.622 25.211 -19.630 1.00 54.42 409 GLN A O 1
ATOM 3248 N N . SER A 1 410 ? 38.860 23.146 -20.090 1.00 54.99 410 SER A N 1
ATOM 3249 C CA . SER A 1 410 ? 37.540 23.625 -20.507 1.00 55.83 410 SER A CA 1
ATOM 3250 C C . SER A 1 410 ? 36.490 23.430 -19.415 1.00 56.25 410 SER A C 1
ATOM 3251 O O . SER A 1 410 ? 36.236 24.337 -18.615 1.00 56.75 410 SER A O 1
ATOM 3254 N N . ASN A 1 460 ? 41.045 31.885 6.000 1.00 42.88 460 ASN A N 1
ATOM 3255 C CA . ASN A 1 460 ? 41.298 30.800 6.940 1.00 42.68 460 ASN A CA 1
ATOM 3256 C C . ASN A 1 460 ? 40.417 30.941 8.199 1.00 41.82 460 ASN A C 1
ATOM 3257 O O . ASN A 1 460 ? 39.229 30.568 8.173 1.00 42.36 460 ASN A O 1
ATOM 3262 N N . PHE A 1 461 ? 40.980 31.498 9.275 1.00 40.03 461 PHE A N 1
ATOM 3263 C CA . PHE A 1 461 ? 40.292 31.550 10.575 1.00 38.32 461 PHE A CA 1
ATOM 3264 C C . PHE A 1 461 ? 40.540 32.863 11.298 1.00 37.10 461 PHE A C 1
ATOM 3265 O O . PHE A 1 461 ? 41.680 33.233 11.545 1.00 37.11 461 PHE A O 1
ATOM 3273 N N . MET A 1 462 ? 39.458 33.564 11.623 1.00 36.19 462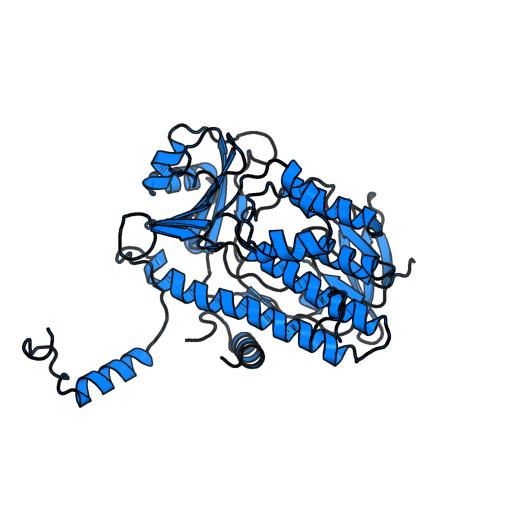 MET A N 1
ATOM 3274 C CA . MET A 1 462 ? 39.524 34.875 12.276 1.00 34.81 462 MET A CA 1
ATOM 3275 C C . MET A 1 462 ? 40.437 35.864 11.526 1.00 34.70 462 MET A C 1
ATOM 3276 O O . MET A 1 462 ? 41.170 36.640 12.150 1.00 34.88 462 MET A O 1
ATOM 3281 N N . GLN A 1 463 ? 40.375 35.856 10.193 1.00 33.90 463 GLN A N 1
ATOM 3282 C CA . GLN A 1 463 ? 41.215 36.741 9.389 1.00 32.99 463 GLN A CA 1
ATOM 3283 C C . GLN A 1 463 ? 41.137 38.191 9.847 1.00 32.45 463 GLN A C 1
ATOM 3284 O O . GLN A 1 463 ? 40.048 38.758 9.963 1.00 32.10 463 GLN A O 1
ATOM 3290 N N . GLY A 1 464 ? 42.302 38.780 10.093 1.00 32.11 464 GLY A N 1
ATOM 3291 C CA . GLY A 1 464 ? 42.393 40.177 10.518 1.00 32.51 464 GLY A CA 1
ATOM 3292 C C . GLY A 1 464 ? 42.741 40.336 11.990 1.00 32.90 464 GLY A C 1
ATOM 3293 O O . GLY A 1 464 ? 42.908 41.462 12.470 1.00 32.11 464 GLY A O 1
ATOM 3294 N N . PHE A 1 465 ? 42.865 39.207 12.693 1.00 32.96 465 PHE A N 1
ATOM 3295 C CA . PHE A 1 465 ? 43.219 39.207 14.120 1.00 33.82 465 PHE A CA 1
ATOM 3296 C C . PHE A 1 465 ? 44.614 38.682 14.444 1.00 34.88 465 PHE A C 1
ATOM 3297 O O . PHE A 1 465 ? 45.124 37.757 13.799 1.00 34.75 465 PHE A O 1
ATOM 3305 N N . THR A 1 466 ? 45.188 39.286 15.482 1.00 35.49 466 THR A N 1
ATOM 3306 C CA . THR A 1 466 ? 46.433 38.871 16.115 1.00 37.01 466 THR A CA 1
ATOM 3307 C C . THR A 1 466 ? 46.339 37.399 16.594 1.00 36.86 466 THR A C 1
ATOM 3308 O O . THR A 1 466 ? 45.257 36.821 16.581 1.00 36.35 466 THR A O 1
ATOM 3312 N N . ARG A 1 467 ? 47.454 36.798 17.014 1.00 37.59 467 ARG A N 1
ATOM 3313 C CA . ARG A 1 467 ? 47.452 35.369 17.404 1.00 38.34 467 ARG A CA 1
ATOM 3314 C C . ARG A 1 467 ? 46.639 35.058 18.662 1.00 38.08 467 ARG A C 1
ATOM 3315 O O . ARG A 1 467 ? 46.054 33.962 18.775 1.00 38.09 467 ARG A O 1
ATOM 3323 N N . GLU A 1 468 ? 46.650 35.999 19.610 1.00 37.19 468 GLU A N 1
ATOM 3324 C CA . GLU A 1 468 ? 45.985 35.821 20.904 1.00 37.60 468 GLU A CA 1
ATOM 3325 C C . GLU A 1 468 ? 44.474 35.658 20.745 1.00 36.05 468 GLU A C 1
ATOM 3326 O O . GLU A 1 468 ? 43.904 34.712 21.274 1.00 36.43 468 GLU A O 1
ATOM 3332 N N . ILE A 1 469 ? 43.834 36.562 20.004 1.00 34.57 469 ILE A N 1
ATOM 3333 C CA . ILE A 1 469 ? 42.409 36.409 19.703 1.00 33.26 469 ILE A CA 1
ATOM 3334 C C . ILE A 1 469 ? 42.146 35.117 18.907 1.00 33.06 469 ILE A C 1
ATOM 3335 O O . ILE A 1 469 ? 41.221 34.366 19.218 1.00 32.86 469 ILE A O 1
ATOM 3340 N N . THR A 1 470 ? 42.979 34.843 17.900 1.00 32.97 470 THR A N 1
ATOM 3341 C CA . THR A 1 470 ? 42.790 33.656 17.059 1.00 32.89 470 THR A CA 1
ATOM 3342 C C . THR A 1 470 ? 42.813 32.370 17.886 1.00 33.21 470 THR A C 1
ATOM 3343 O O . THR A 1 470 ? 41.981 31.480 17.688 1.00 33.30 470 THR A O 1
ATOM 3347 N N . GLU A 1 471 ? 43.761 32.280 18.814 1.00 33.73 471 GLU A N 1
ATOM 3348 C CA . GLU A 1 471 ? 43.897 31.099 19.662 1.00 34.98 471 GLU A CA 1
ATOM 3349 C C . GLU A 1 471 ? 42.715 30.906 20.600 1.00 34.37 471 GLU A C 1
ATOM 3350 O O . GLU A 1 471 ? 42.169 29.804 20.688 1.00 34.43 471 GLU A O 1
ATOM 3356 N N . LEU A 1 472 ? 42.307 31.986 21.270 1.00 33.90 472 LEU A N 1
ATOM 3357 C CA . LEU A 1 472 ? 41.090 31.977 22.097 1.00 33.20 472 LEU A CA 1
ATOM 3358 C C . LEU A 1 472 ? 39.871 31.541 21.312 1.00 32.81 472 LEU A C 1
ATOM 3359 O O . LEU A 1 472 ? 39.066 30.749 21.795 1.00 32.24 472 LEU A O 1
ATOM 3364 N N . GLN A 1 473 ? 39.735 32.060 20.093 1.00 32.61 473 GLN A N 1
ATOM 3365 C CA . GLN A 1 473 ? 38.601 31.699 19.250 1.00 33.07 473 GLN A CA 1
ATOM 3366 C C . GLN A 1 473 ? 38.691 30.240 18.812 1.00 33.76 473 GLN A C 1
ATOM 3367 O O . GLN A 1 473 ? 37.679 29.557 18.756 1.00 33.50 473 GLN A O 1
ATOM 3373 N N . HIS A 1 474 ? 39.900 29.773 18.507 1.00 35.32 474 HIS A N 1
ATOM 3374 C CA . HIS A 1 474 ? 40.094 28.378 18.099 1.00 37.29 474 HIS A CA 1
ATOM 3375 C C . HIS A 1 474 ? 39.700 27.441 19.233 1.00 37.56 474 HIS A C 1
ATOM 3376 O O . HIS A 1 474 ? 38.967 26.499 19.012 1.00 38.45 474 HIS A O 1
ATOM 3383 N N . LEU A 1 475 ? 40.173 27.715 20.444 1.00 38.59 475 LEU A N 1
ATOM 3384 C CA . LEU A 1 475 ? 39.827 26.895 21.616 1.00 39.59 475 LEU A CA 1
ATOM 3385 C C . LEU A 1 475 ? 38.305 26.820 21.846 1.00 39.53 475 LEU A C 1
ATOM 3386 O O . LEU A 1 475 ? 37.751 25.741 22.087 1.00 39.59 475 LEU A O 1
ATOM 3391 N N . ALA A 1 476 ? 37.631 27.965 21.745 1.00 39.34 476 ALA A N 1
ATOM 3392 C CA . ALA A 1 476 ? 36.185 28.039 21.976 1.00 39.42 476 ALA A CA 1
ATOM 3393 C C . ALA A 1 476 ? 35.374 27.332 20.889 1.00 39.51 476 ALA A C 1
ATOM 3394 O O . ALA A 1 476 ? 34.401 26.643 21.187 1.00 39.26 476 ALA A O 1
ATOM 3396 N N . MET A 1 477 ? 35.783 27.502 19.634 1.00 39.74 477 MET A N 1
ATOM 3397 C CA . MET A 1 477 ? 35.047 26.938 18.504 1.00 40.22 477 MET A CA 1
ATOM 3398 C C . MET A 1 477 ? 35.549 25.542 18.151 1.00 41.61 477 MET A C 1
ATOM 3399 O O . MET A 1 477 ? 34.782 24.715 17.683 1.00 41.26 477 MET A O 1
ATOM 3404 N N . PHE A 1 478 ? 36.833 25.304 18.417 1.00 43.36 478 PHE A N 1
ATOM 3405 C CA . PHE A 1 478 ? 37.611 24.174 17.887 1.00 45.56 478 PHE A CA 1
ATOM 3406 C C . PHE A 1 478 ? 37.629 24.136 16.355 1.00 46.20 478 PHE A C 1
ATOM 3407 O O . PHE A 1 478 ? 37.557 23.075 15.738 1.00 47.09 478 PHE A O 1
ATOM 3415 N N . GLY A 1 479 ? 37.756 25.327 15.769 1.00 46.86 479 GLY A N 1
ATOM 3416 C CA . GLY A 1 479 ? 37.655 25.538 14.334 1.00 47.49 479 GLY A CA 1
ATOM 3417 C C . GLY A 1 479 ? 36.234 25.336 13.849 1.00 47.97 479 GLY A C 1
ATOM 3418 O O . GLY A 1 479 ? 35.805 24.202 13.641 1.00 48.43 479 GLY A O 1
ATOM 3419 N N . LEU A 1 493 ? 26.961 21.773 29.681 1.00 51.56 493 LEU A N 1
ATOM 3420 C CA . LEU A 1 493 ? 25.949 22.434 30.505 1.00 51.34 493 LEU A CA 1
ATOM 3421 C C . LEU A 1 493 ? 24.677 22.658 29.710 1.00 51.29 493 LEU A C 1
ATOM 3422 O O . LEU A 1 493 ? 24.726 22.935 28.509 1.00 51.10 493 LEU A O 1
ATOM 3427 N N . VAL A 1 494 ? 23.542 22.517 30.387 1.00 51.18 494 VAL A N 1
ATOM 3428 C CA . VAL A 1 494 ? 22.230 22.739 29.793 1.00 51.18 494 VAL A CA 1
ATOM 3429 C C . VAL A 1 494 ? 21.461 23.701 30.687 1.00 51.18 494 VAL A C 1
ATOM 3430 O O . VAL A 1 494 ? 21.707 23.743 31.890 1.00 51.37 494 VAL A O 1
ATOM 3434 N N . PRO A 1 495 ? 20.550 24.502 30.111 1.00 51.12 495 PRO A N 1
ATOM 3435 C CA . PRO A 1 495 ? 19.776 25.374 30.984 1.00 51.29 495 PRO A CA 1
ATOM 3436 C C . PRO A 1 495 ? 18.806 24.607 31.885 1.00 51.58 495 PRO A C 1
ATOM 3437 O O . PRO A 1 495 ? 18.325 23.527 31.524 1.00 51.31 495 PRO A O 1
ATOM 3441 N N . SER A 1 496 ? 18.547 25.182 33.056 1.00 51.90 496 SER A N 1
ATOM 3442 C CA . SER A 1 496 ? 17.464 24.764 33.928 1.00 52.06 496 SER A CA 1
ATOM 3443 C C . SER A 1 496 ? 16.121 24.859 33.192 1.00 52.65 496 SER A C 1
ATOM 3444 O O . SER A 1 496 ? 16.003 25.593 32.203 1.00 52.36 496 SER A O 1
ATOM 3447 N N . ARG A 1 497 ? 15.116 24.126 33.678 1.00 52.92 497 ARG A N 1
ATOM 3448 C CA . ARG A 1 497 ? 13.750 24.227 33.153 1.00 53.61 497 ARG A CA 1
ATOM 3449 C C . ARG A 1 497 ? 13.348 25.691 32.955 1.00 53.20 497 ARG A C 1
ATOM 3450 O O . ARG A 1 497 ? 12.698 26.039 31.969 1.00 53.13 497 ARG A O 1
ATOM 3458 N N . ASP A 1 498 ? 13.757 26.537 33.898 1.00 52.97 498 ASP A N 1
ATOM 3459 C CA . ASP A 1 498 ? 13.475 27.966 33.863 1.00 52.57 498 ASP A CA 1
ATOM 3460 C C . ASP A 1 498 ? 14.183 28.670 32.701 1.00 51.92 498 ASP A C 1
ATOM 3461 O O . ASP A 1 498 ? 13.698 29.680 32.184 1.00 51.59 498 ASP A O 1
ATOM 3466 N N . GLY A 1 499 ? 15.339 28.135 32.310 1.00 51.19 499 GLY A N 1
ATOM 3467 C CA . GLY A 1 499 ? 16.194 28.755 31.291 1.00 50.25 499 GLY A CA 1
ATOM 3468 C C . GLY A 1 499 ? 16.967 29.958 31.811 1.00 49.47 499 GLY A C 1
ATOM 3469 O O . GLY A 1 499 ? 17.617 30.668 31.034 1.00 49.38 499 GLY A O 1
ATOM 3470 N N . LEU A 1 500 ? 16.904 30.177 33.127 1.00 48.39 500 LEU A N 1
ATOM 3471 C CA . LEU A 1 500 ? 17.512 31.344 33.765 1.00 47.33 500 LEU A CA 1
ATOM 3472 C C . LEU A 1 500 ? 18.832 31.033 34.471 1.00 46.65 500 LEU A C 1
ATOM 3473 O O . LEU A 1 500 ? 19.528 31.943 34.915 1.00 46.04 500 LEU A O 1
ATOM 3478 N N . ALA A 1 501 ? 19.161 29.745 34.571 1.00 46.26 501 ALA A N 1
ATOM 3479 C CA . ALA A 1 501 ? 20.405 29.281 35.180 1.00 46.05 501 ALA A CA 1
ATOM 3480 C C . ALA A 1 501 ? 20.887 27.998 34.496 1.00 46.14 501 ALA A C 1
ATOM 3481 O O . ALA A 1 501 ? 20.238 27.514 33.568 1.00 46.07 501 ALA A O 1
ATOM 3483 N N . TRP A 1 502 ? 22.009 27.447 34.960 1.00 46.12 502 TRP A N 1
ATOM 3484 C CA . TRP A 1 502 ? 22.557 26.197 34.417 1.00 46.77 502 TRP A CA 1
ATOM 3485 C C . TRP A 1 502 ? 22.166 24.983 35.258 1.00 47.49 502 TRP A C 1
ATOM 3486 O O . TRP A 1 502 ? 22.114 25.071 36.484 1.00 47.82 502 TRP A O 1
ATOM 3497 N N . ALA A 1 503 ? 21.927 23.851 34.595 1.00 48.09 503 ALA A N 1
ATOM 3498 C CA . ALA A 1 503 ? 21.487 22.622 35.271 1.00 48.80 503 ALA A CA 1
ATOM 3499 C C . ALA A 1 503 ? 22.644 21.785 35.807 1.00 49.09 503 ALA A C 1
ATOM 3500 O O . ALA A 1 503 ? 22.648 21.399 36.986 1.00 49.78 503 ALA A O 1
#